Protein AF-A0A515EUQ5-F1 (afdb_monomer_lite)

Radius of gyration: 29.69 Å; chains: 1; bounding box: 87×60×84 Å

Structure (mmCIF, N/CA/C/O backbone):
data_AF-A0A515EUQ5-F1
#
_entry.id   AF-A0A515EUQ5-F1
#
loop_
_atom_site.group_PDB
_atom_site.id
_atom_site.type_symbol
_atom_site.label_atom_id
_atom_site.label_alt_id
_atom_site.label_comp_id
_atom_site.label_asym_id
_atom_site.label_entity_id
_atom_site.label_seq_id
_atom_site.pdbx_PDB_ins_code
_atom_site.Cartn_x
_atom_site.Cartn_y
_atom_site.Cartn_z
_atom_site.occupancy
_atom_site.B_iso_or_equiv
_atom_site.auth_seq_id
_atom_site.auth_comp_id
_atom_site.auth_asym_id
_atom_site.auth_atom_id
_atom_site.pdbx_PDB_model_num
ATOM 1 N N . MET A 1 1 ? -32.635 18.285 -18.122 1.00 23.20 1 MET A N 1
ATOM 2 C CA . MET A 1 1 ? -32.713 17.356 -19.269 1.00 23.20 1 MET A CA 1
ATOM 3 C C . MET A 1 1 ? -32.117 16.031 -18.808 1.00 23.20 1 MET A C 1
ATOM 5 O O . MET A 1 1 ? -31.000 16.040 -18.310 1.00 23.20 1 MET A O 1
ATOM 9 N N . GLN A 1 2 ? -32.928 14.969 -18.814 1.00 24.19 2 GLN A N 1
ATOM 10 C CA . GLN A 1 2 ? -32.641 13.628 -18.277 1.00 24.19 2 GLN A CA 1
ATOM 11 C C . GLN A 1 2 ? -31.305 13.049 -18.756 1.00 24.19 2 GLN A C 1
ATOM 13 O O . GLN A 1 2 ? -31.101 13.032 -19.962 1.00 24.19 2 GLN A O 1
ATOM 18 N N . VAL A 1 3 ? -30.514 12.466 -17.841 1.00 20.80 3 VAL A N 1
ATOM 19 C CA . VAL A 1 3 ? -29.904 11.126 -17.991 1.00 20.80 3 VAL A CA 1
ATOM 20 C C . VAL A 1 3 ? -29.650 10.515 -16.596 1.00 20.80 3 VAL A C 1
ATOM 22 O O . VAL A 1 3 ? -28.885 11.046 -15.799 1.00 20.80 3 VAL A O 1
ATOM 25 N N . ILE A 1 4 ? -30.273 9.366 -16.343 1.00 21.22 4 ILE A N 1
ATOM 26 C CA . ILE A 1 4 ? -29.903 8.271 -15.417 1.00 21.22 4 ILE A CA 1
ATOM 27 C C . ILE A 1 4 ? -29.919 7.003 -16.319 1.00 21.22 4 ILE A C 1
ATOM 29 O O . ILE A 1 4 ? -30.680 7.052 -17.293 1.00 21.22 4 ILE A O 1
ATOM 33 N N . PRO A 1 5 ? -29.191 5.873 -16.094 1.00 30.61 5 PRO A N 1
ATOM 34 C CA . PRO A 1 5 ? -28.381 5.446 -14.933 1.00 30.61 5 PRO A CA 1
ATOM 35 C C . PRO A 1 5 ? -26.975 4.888 -15.262 1.00 30.61 5 PRO A C 1
ATOM 37 O O . PRO A 1 5 ? -26.786 4.224 -16.277 1.00 30.61 5 PRO A O 1
ATOM 40 N N . ARG A 1 6 ? -26.039 4.955 -14.299 1.00 24.33 6 ARG A N 1
ATOM 41 C CA . ARG A 1 6 ? -25.129 3.828 -13.984 1.00 24.33 6 ARG A CA 1
ATOM 42 C C . ARG A 1 6 ? -24.850 3.776 -12.479 1.00 24.33 6 ARG A C 1
ATOM 44 O O . ARG A 1 6 ? -24.387 4.744 -11.889 1.00 24.33 6 ARG A O 1
ATOM 51 N N . GLN A 1 7 ? -25.165 2.630 -11.881 1.00 25.67 7 GLN A N 1
ATOM 52 C CA . GLN A 1 7 ? -25.014 2.313 -10.463 1.00 25.67 7 GLN A CA 1
ATOM 53 C C . GLN A 1 7 ? -23.540 2.312 -10.026 1.00 25.67 7 GLN A C 1
ATOM 55 O O . GLN A 1 7 ? -22.787 1.392 -10.337 1.00 25.67 7 GLN A O 1
ATOM 60 N N . ARG A 1 8 ? -23.164 3.314 -9.233 1.00 25.00 8 ARG A N 1
ATOM 61 C CA . ARG A 1 8 ? -22.294 3.185 -8.057 1.00 25.00 8 ARG A CA 1
ATOM 62 C C . ARG A 1 8 ? -22.897 4.114 -7.013 1.00 25.00 8 ARG A C 1
ATOM 64 O O . ARG A 1 8 ? -22.903 5.323 -7.208 1.00 25.00 8 ARG A O 1
ATOM 71 N N . VAL A 1 9 ? -23.500 3.546 -5.975 1.00 24.97 9 VAL A N 1
ATOM 72 C CA . VAL A 1 9 ? -24.193 4.317 -4.938 1.00 24.97 9 VAL A CA 1
ATOM 73 C C . VAL A 1 9 ? -23.142 4.952 -4.028 1.00 24.97 9 VAL A C 1
ATOM 75 O O . VAL A 1 9 ? -22.735 4.372 -3.033 1.00 24.97 9 VAL A O 1
ATOM 78 N N . TYR A 1 10 ? -22.691 6.143 -4.408 1.00 28.11 10 TYR A N 1
ATOM 79 C CA . TYR A 1 10 ? -22.238 7.170 -3.478 1.00 28.11 10 TYR A CA 1
ATOM 80 C C . TYR A 1 10 ? -23.172 8.357 -3.694 1.00 28.11 10 TYR A C 1
ATOM 82 O O . TYR A 1 10 ? -22.914 9.229 -4.521 1.00 28.11 10 TYR A O 1
ATOM 90 N N . ASN A 1 11 ? -24.319 8.340 -3.018 1.00 28.25 11 ASN A N 1
ATOM 91 C CA . ASN A 1 11 ? -25.237 9.470 -3.040 1.00 28.25 11 ASN A CA 1
ATOM 92 C C . ASN A 1 11 ? -24.688 10.559 -2.111 1.00 28.25 11 ASN A C 1
ATOM 94 O O . ASN A 1 11 ? -25.038 10.617 -0.938 1.00 28.25 11 ASN A O 1
ATOM 98 N N . VAL A 1 12 ? -23.815 11.423 -2.631 1.00 33.03 12 VAL A N 1
ATOM 99 C CA . VAL A 1 12 ? -23.540 12.720 -2.002 1.00 33.03 12 VAL A CA 1
ATOM 100 C C . VAL A 1 12 ? -24.642 13.673 -2.460 1.00 33.03 12 VAL A C 1
ATOM 102 O O . VAL A 1 12 ? -24.561 14.264 -3.536 1.00 33.03 12 VAL A O 1
ATOM 105 N N . PHE A 1 13 ? -25.711 13.786 -1.673 1.00 36.53 13 PHE A N 1
ATOM 106 C CA . PHE A 1 13 ? -26.752 14.791 -1.884 1.00 36.53 13 PHE A CA 1
ATOM 107 C C . PHE A 1 13 ? -26.257 16.143 -1.360 1.00 36.53 13 PHE A C 1
ATOM 109 O O . PHE A 1 13 ? -26.526 16.518 -0.227 1.00 36.53 13 PHE A O 1
ATOM 116 N N . ALA A 1 14 ? -25.508 16.880 -2.179 1.00 33.66 14 ALA A N 1
ATOM 117 C CA . ALA A 1 14 ? -25.133 18.257 -1.876 1.00 33.66 14 ALA A CA 1
ATOM 118 C C . ALA A 1 14 ? -25.862 19.208 -2.833 1.00 33.66 14 ALA A C 1
ATOM 120 O O . ALA A 1 14 ? -25.330 19.610 -3.866 1.00 33.66 14 ALA A O 1
ATOM 121 N N . TYR A 1 15 ? -27.086 19.599 -2.480 1.00 37.47 15 TYR A N 1
ATOM 122 C CA . TYR A 1 15 ? -27.498 20.964 -2.793 1.00 37.47 15 TYR A CA 1
ATOM 123 C C . TYR A 1 15 ? -26.734 21.862 -1.816 1.00 37.47 15 TYR A C 1
ATOM 125 O O . TYR A 1 15 ? -26.708 21.568 -0.624 1.00 37.47 15 TYR A O 1
ATOM 133 N N . LEU A 1 16 ? -26.078 22.919 -2.302 1.00 38.62 16 LEU A N 1
ATOM 134 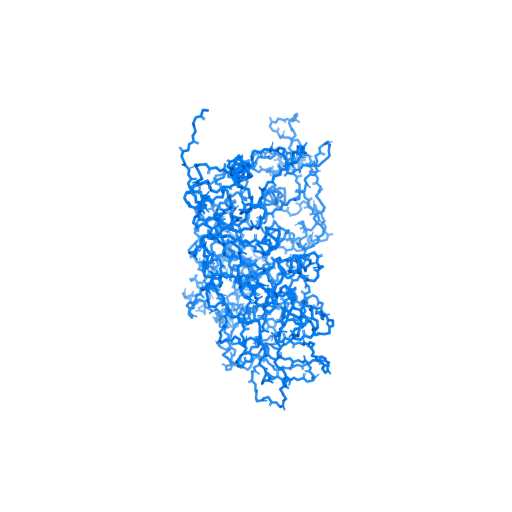C 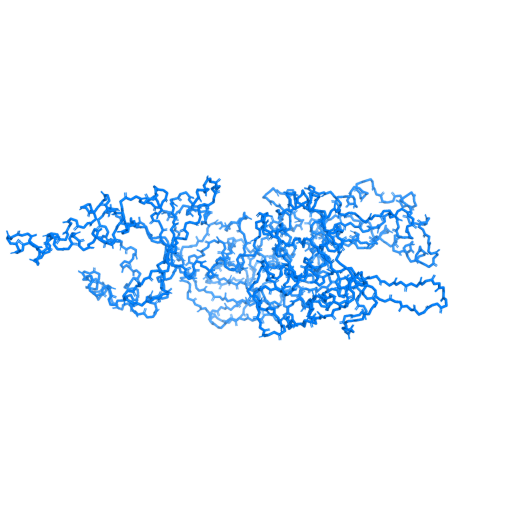CA . LEU A 1 16 ? -25.490 23.964 -1.454 1.00 38.62 16 LEU A CA 1
ATOM 135 C C . LEU A 1 16 ? -26.631 24.672 -0.706 1.00 38.62 16 LEU A C 1
ATOM 137 O O . LEU A 1 16 ? -27.144 25.698 -1.147 1.00 38.62 16 LEU A O 1
ATOM 141 N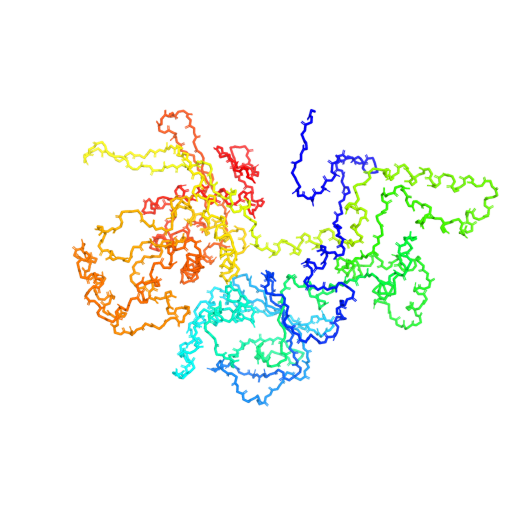 N . SER A 1 17 ? -27.096 24.063 0.381 1.00 48.47 17 SER A N 1
ATOM 142 C CA . SER A 1 17 ? -28.190 24.556 1.206 1.00 48.47 17 SER A CA 1
ATOM 143 C C . SER A 1 17 ? -27.669 25.473 2.305 1.00 48.47 17 SER A C 1
ATOM 145 O O . SER A 1 17 ? -26.515 25.391 2.725 1.00 48.47 17 SER A O 1
ATOM 147 N N . HIS A 1 18 ? -28.539 26.361 2.778 1.00 48.97 18 HIS A N 1
ATOM 148 C CA . HIS A 1 18 ? -28.271 27.137 3.979 1.00 48.97 18 HIS A CA 1
ATOM 149 C C . HIS A 1 18 ? -28.539 26.252 5.199 1.00 48.97 18 HIS A C 1
ATOM 151 O O . HIS A 1 18 ? -29.670 25.807 5.382 1.00 48.97 18 HIS A O 1
ATOM 157 N N . ILE A 1 19 ? -27.535 26.028 6.045 1.00 56.47 19 ILE A N 1
ATOM 158 C CA . ILE A 1 19 ? -27.729 25.423 7.371 1.00 56.47 19 ILE A CA 1
ATOM 159 C C . ILE A 1 19 ? -27.671 26.570 8.383 1.00 56.47 19 ILE A C 1
ATOM 161 O O . ILE A 1 19 ? -26.723 27.348 8.375 1.00 56.47 19 ILE A O 1
ATOM 165 N N . TYR A 1 20 ? -28.725 26.748 9.187 1.00 54.16 20 TYR A N 1
ATOM 166 C CA . TYR A 1 20 ? -28.885 27.900 10.096 1.00 54.16 20 TYR A CA 1
ATOM 167 C C . TYR A 1 20 ? -28.677 29.271 9.418 1.00 54.16 20 TYR A C 1
ATOM 169 O O . TYR A 1 20 ? -28.026 30.156 9.968 1.00 54.16 20 TYR A O 1
ATOM 177 N N . ALA A 1 21 ? -29.215 29.439 8.202 1.00 57.06 21 ALA A N 1
ATOM 178 C CA . ALA A 1 21 ? -29.057 30.641 7.371 1.00 57.06 21 ALA A CA 1
ATOM 179 C C . ALA A 1 21 ? -27.605 30.967 6.952 1.00 57.06 21 ALA A C 1
ATOM 181 O O . ALA A 1 21 ? -27.359 32.033 6.390 1.00 57.06 21 ALA A O 1
ATOM 182 N N . GLN A 1 22 ? -26.655 30.048 7.151 1.00 58.06 22 GLN A N 1
ATOM 183 C CA . GLN A 1 22 ? -25.294 30.174 6.637 1.00 58.06 22 GLN A CA 1
ATOM 184 C C . GLN A 1 22 ? -25.178 29.451 5.286 1.00 58.06 22 GLN A C 1
ATOM 186 O O . GLN A 1 22 ? -25.403 28.236 5.233 1.00 58.06 22 GLN A O 1
ATOM 191 N N . PRO A 1 23 ? -24.839 30.147 4.182 1.00 69.31 23 PRO A N 1
ATOM 192 C CA . PRO A 1 23 ? -24.613 29.500 2.893 1.00 69.31 23 PRO A CA 1
ATOM 193 C C . PRO A 1 23 ? -23.370 28.597 2.941 1.00 69.31 23 PRO A C 1
ATOM 195 O O . PRO A 1 23 ? -22.522 28.720 3.823 1.00 69.31 23 PRO A O 1
ATOM 198 N N . GLY A 1 24 ? -23.247 27.685 1.975 1.00 71.12 24 GLY A N 1
ATOM 199 C CA . GLY A 1 24 ? -22.030 26.881 1.799 1.00 71.12 24 GLY A CA 1
ATOM 200 C C . GLY A 1 24 ? -21.846 25.733 2.793 1.00 71.12 24 GLY A C 1
ATOM 201 O O . GLY A 1 24 ? -20.749 25.189 2.880 1.00 71.12 24 GLY A O 1
ATOM 202 N N . HIS A 1 25 ? -22.892 25.355 3.528 1.00 67.31 25 HIS A N 1
ATOM 203 C CA . HIS A 1 25 ? -22.852 24.224 4.449 1.00 67.31 25 HIS A CA 1
ATOM 204 C C . HIS A 1 25 ? -23.498 22.988 3.814 1.00 67.31 25 HIS A C 1
ATOM 206 O O . HIS A 1 25 ? -24.463 23.093 3.055 1.00 67.31 25 HIS A O 1
ATOM 212 N N . MET A 1 26 ? -22.968 21.809 4.135 1.00 76.19 26 MET A N 1
ATOM 213 C CA . MET A 1 26 ? -23.530 20.526 3.719 1.00 76.19 26 MET A CA 1
ATOM 214 C C . MET A 1 26 ? -23.620 19.581 4.913 1.00 76.19 26 MET A C 1
ATOM 216 O O . MET A 1 26 ? -22.694 19.512 5.721 1.00 76.19 26 MET A O 1
ATOM 220 N N . HIS A 1 27 ? -24.727 18.844 5.000 1.00 79.25 27 HIS A N 1
ATOM 221 C CA . HIS A 1 27 ? -24.806 17.654 5.843 1.00 79.25 27 HIS A CA 1
ATOM 222 C C . HIS A 1 27 ? -24.094 16.506 5.129 1.00 79.25 27 HIS A C 1
ATOM 224 O O . HIS A 1 27 ? -24.255 16.336 3.918 1.00 79.25 27 HIS A O 1
ATOM 230 N N . PHE A 1 28 ? -23.282 15.739 5.850 1.00 86.00 28 PHE A N 1
ATOM 231 C CA . PHE A 1 28 ? -22.508 14.648 5.270 1.00 86.00 28 PHE A CA 1
ATOM 232 C C . PHE A 1 28 ? -22.520 13.441 6.197 1.00 86.00 28 PHE A C 1
ATOM 234 O O . PHE A 1 28 ? -22.052 13.512 7.332 1.00 86.00 28 PHE A O 1
ATOM 241 N N . GLU A 1 29 ? -23.021 12.323 5.685 1.00 89.94 29 GLU A N 1
ATOM 242 C CA . GLU A 1 29 ? -23.110 11.062 6.409 1.00 89.94 29 GLU A CA 1
ATOM 243 C C . GLU A 1 29 ? -22.433 9.946 5.638 1.00 89.94 29 GLU A C 1
ATOM 245 O O . GLU A 1 29 ? -22.469 9.891 4.407 1.00 89.94 29 GLU A O 1
ATOM 250 N N . ILE A 1 30 ? -21.863 9.015 6.394 1.00 94.31 30 ILE A N 1
ATOM 251 C CA . ILE A 1 30 ? -21.367 7.752 5.870 1.00 94.31 30 ILE A CA 1
ATOM 252 C C . ILE A 1 30 ? -22.132 6.658 6.587 1.00 94.31 30 ILE A C 1
ATOM 254 O O . ILE A 1 30 ? -21.970 6.461 7.793 1.00 94.31 30 ILE A O 1
ATOM 258 N N . CYS A 1 31 ? -22.984 5.980 5.828 1.00 95.06 31 CYS A N 1
ATOM 259 C CA . CYS A 1 31 ? -23.856 4.937 6.327 1.00 95.06 31 CYS A CA 1
ATOM 260 C C . CYS A 1 31 ? -23.742 3.660 5.487 1.00 95.06 31 CYS A C 1
ATOM 262 O O . CYS A 1 31 ? -23.456 3.701 4.287 1.00 95.06 31 CYS A O 1
ATOM 264 N N . LEU A 1 32 ? -23.924 2.509 6.134 1.00 96.25 32 LEU A N 1
ATOM 265 C CA . LEU A 1 32 ? -23.812 1.186 5.524 1.00 96.25 32 LEU A CA 1
ATOM 266 C C . LEU A 1 32 ? -24.950 0.287 6.011 1.00 96.25 32 LEU A C 1
ATOM 268 O O . LEU A 1 32 ? -25.372 0.361 7.164 1.00 96.25 32 LEU A O 1
ATOM 272 N N . ASN A 1 33 ? -25.436 -0.593 5.139 1.00 95.25 33 ASN A N 1
ATOM 273 C CA . ASN A 1 33 ? -26.293 -1.701 5.562 1.00 95.25 33 ASN A CA 1
ATOM 274 C C . ASN A 1 33 ? -25.437 -2.837 6.163 1.00 95.25 33 ASN A C 1
ATOM 276 O O . ASN A 1 33 ? -24.204 -2.801 6.097 1.00 95.25 33 ASN A O 1
ATOM 280 N N . ASP A 1 34 ? -26.083 -3.858 6.734 1.00 93.81 34 ASP A N 1
ATOM 281 C CA . ASP A 1 34 ? -25.391 -4.976 7.397 1.00 93.81 34 ASP A CA 1
ATOM 282 C C . ASP A 1 34 ? -24.392 -5.693 6.461 1.00 93.81 34 ASP A C 1
ATOM 284 O O . ASP A 1 34 ? -23.259 -5.978 6.856 1.00 93.81 34 ASP A O 1
ATOM 288 N N . GLU A 1 35 ? -24.770 -5.937 5.200 1.00 95.31 35 GLU A N 1
ATOM 289 C CA . GLU A 1 35 ? -23.914 -6.616 4.215 1.00 95.31 35 GLU A CA 1
ATOM 290 C C . GLU A 1 35 ? -22.650 -5.805 3.890 1.00 95.31 35 GLU A C 1
ATOM 292 O O . GLU A 1 35 ? -21.534 -6.333 3.923 1.00 95.31 35 GLU A O 1
ATOM 297 N N . ASN A 1 36 ? -22.804 -4.509 3.607 1.00 95.81 36 ASN A N 1
ATOM 298 C CA . ASN A 1 36 ? -21.676 -3.654 3.256 1.00 95.81 36 ASN A CA 1
ATOM 299 C C . ASN A 1 36 ? -20.772 -3.379 4.459 1.00 95.81 36 ASN A C 1
ATOM 301 O O . ASN A 1 36 ? -19.553 -3.336 4.284 1.00 95.81 36 ASN A O 1
ATOM 305 N N . LEU A 1 37 ? -21.325 -3.252 5.672 1.00 95.88 37 LEU A N 1
ATOM 306 C CA . LEU A 1 37 ? -20.501 -3.124 6.871 1.00 95.88 37 LEU A CA 1
ATOM 307 C C . LEU A 1 37 ? -19.700 -4.406 7.123 1.00 95.88 37 LEU A C 1
ATOM 309 O O . LEU A 1 37 ? -18.491 -4.337 7.335 1.00 95.88 37 LEU A O 1
ATOM 313 N N . LYS A 1 38 ? -20.328 -5.582 7.019 1.00 95.12 38 LYS A N 1
ATOM 314 C CA . LYS A 1 38 ? -19.632 -6.871 7.151 1.00 95.12 38 LYS A CA 1
ATOM 315 C C . LYS A 1 38 ? -18.500 -7.017 6.136 1.00 95.12 38 LYS A C 1
ATOM 317 O O . LYS A 1 38 ? -17.419 -7.494 6.475 1.00 95.12 38 LYS A O 1
ATOM 322 N N . LYS A 1 39 ? -18.711 -6.560 4.900 1.00 94.69 39 LYS A N 1
ATOM 323 C CA . LYS A 1 39 ? -17.676 -6.535 3.858 1.00 94.69 39 LYS A CA 1
ATOM 324 C C . LYS A 1 39 ? -16.552 -5.535 4.158 1.00 94.69 39 LYS A C 1
ATOM 326 O O . LYS A 1 39 ? -15.384 -5.842 3.909 1.00 94.69 39 LYS A O 1
ATOM 331 N N . LEU A 1 40 ? -16.886 -4.355 4.686 1.00 94.69 40 LEU A N 1
ATOM 332 C CA . LEU A 1 40 ? -15.907 -3.346 5.096 1.00 94.69 40 LEU A CA 1
ATOM 333 C C . LEU A 1 40 ? -15.026 -3.860 6.239 1.00 94.69 40 LEU A C 1
ATOM 335 O O . LEU A 1 40 ? -13.814 -3.697 6.172 1.00 94.69 40 LEU A O 1
ATOM 339 N N . LEU A 1 41 ? -15.623 -4.502 7.245 1.00 93.12 41 LEU A N 1
ATOM 340 C CA . LEU A 1 41 ? -14.933 -4.980 8.445 1.00 93.12 41 LEU A CA 1
ATOM 341 C C . LEU A 1 41 ? -14.275 -6.358 8.263 1.00 93.12 41 LEU A C 1
ATOM 343 O O . LEU A 1 41 ? -13.390 -6.722 9.028 1.00 93.12 41 LEU A O 1
ATOM 347 N N . GLY A 1 42 ? -14.711 -7.150 7.278 1.00 91.88 42 GLY A N 1
ATOM 348 C CA . GLY A 1 42 ? -14.284 -8.544 7.092 1.00 91.88 42 GLY A CA 1
ATOM 349 C C . GLY A 1 42 ? -14.821 -9.515 8.152 1.00 91.88 42 GLY A C 1
ATOM 350 O O . GLY A 1 42 ? -14.452 -10.688 8.156 1.00 91.88 42 GLY A O 1
ATOM 351 N N . GLN A 1 43 ? -15.696 -9.048 9.044 1.00 90.25 43 GLN A N 1
ATOM 352 C CA . GLN A 1 43 ? -16.336 -9.843 10.087 1.00 90.25 43 GLN A CA 1
ATOM 353 C C . GLN A 1 43 ? -17.718 -9.288 10.427 1.00 90.25 43 GLN A C 1
ATOM 355 O O . GLN A 1 43 ? -18.070 -8.171 10.049 1.00 90.25 43 GLN A O 1
ATOM 360 N N . ASP A 1 44 ? -18.513 -10.088 11.131 1.00 91.31 44 ASP A N 1
ATOM 361 C CA . ASP A 1 44 ? -19.847 -9.681 11.548 1.00 91.31 44 ASP A CA 1
ATOM 362 C C . ASP A 1 44 ? -19.770 -8.618 12.665 1.00 91.31 44 ASP A C 1
ATOM 364 O O . ASP A 1 44 ? -19.096 -8.855 13.673 1.00 91.31 44 ASP A O 1
ATOM 368 N N . PRO A 1 45 ? -20.442 -7.458 12.532 1.00 91.00 45 PRO A N 1
ATOM 369 C CA . PRO A 1 45 ? -20.424 -6.424 13.569 1.00 91.00 45 PRO A CA 1
ATOM 370 C C . PRO A 1 45 ? -21.075 -6.888 14.882 1.00 91.00 45 PRO A C 1
ATOM 372 O O . PRO A 1 45 ? -20.758 -6.356 15.945 1.00 91.00 45 PRO A O 1
ATOM 375 N N . SER A 1 46 ? -21.948 -7.904 14.843 1.00 85.88 46 SER A N 1
ATOM 376 C CA . SER A 1 46 ? -22.551 -8.485 16.052 1.00 85.88 46 SER A CA 1
ATOM 377 C C . SER A 1 46 ? -21.548 -9.262 16.912 1.00 85.88 46 SER A C 1
ATOM 379 O O . SER A 1 46 ? -21.699 -9.326 18.131 1.00 85.88 46 SER A O 1
ATOM 381 N N . THR A 1 47 ? -20.489 -9.795 16.296 1.00 85.44 47 THR A N 1
ATOM 382 C CA . THR A 1 47 ? -19.419 -10.547 16.965 1.00 85.44 47 THR A CA 1
ATOM 383 C C . THR A 1 47 ? -18.182 -9.690 17.225 1.00 85.44 47 THR A C 1
ATOM 385 O O . THR A 1 47 ? -17.085 -10.229 17.367 1.00 85.44 47 THR A O 1
ATOM 388 N N . TRP A 1 48 ? -18.328 -8.359 17.231 1.00 87.19 48 TRP A N 1
ATOM 389 C CA . TRP A 1 48 ? -17.200 -7.450 17.410 1.00 87.19 48 TRP A CA 1
ATOM 390 C C . TRP A 1 48 ? -16.451 -7.751 18.719 1.00 87.19 48 TRP A C 1
ATOM 392 O O . TRP A 1 48 ? -17.094 -7.820 19.774 1.00 87.19 48 TRP A O 1
ATOM 402 N N . PRO A 1 49 ? -15.120 -7.944 18.679 1.00 81.88 49 PRO A N 1
ATOM 403 C CA . PRO A 1 49 ? -14.362 -8.345 19.855 1.00 81.88 49 PRO A CA 1
ATOM 404 C C . PRO A 1 49 ? -14.352 -7.238 20.911 1.00 81.88 49 PRO A C 1
ATOM 406 O O . PRO A 1 49 ? -14.263 -6.049 20.592 1.00 81.88 49 PRO A O 1
ATOM 409 N N . ASN A 1 50 ? -14.380 -7.635 22.185 1.00 76.88 50 ASN A N 1
ATOM 410 C CA . ASN A 1 50 ? -14.025 -6.720 23.265 1.00 76.88 50 ASN A CA 1
ATOM 411 C C . ASN A 1 50 ? -12.561 -6.291 23.090 1.00 76.88 50 ASN A C 1
ATOM 413 O O . ASN A 1 50 ? -11.736 -7.072 22.612 1.00 76.88 50 ASN A O 1
ATOM 417 N N . ALA A 1 51 ? -12.240 -5.049 23.452 1.00 71.62 51 ALA A N 1
ATOM 418 C CA . ALA A 1 51 ? -10.908 -4.492 23.215 1.00 71.62 51 ALA A CA 1
ATOM 419 C C . ALA A 1 51 ? -9.790 -5.281 23.921 1.00 71.62 51 ALA A C 1
ATOM 421 O O . ALA A 1 51 ? -8.710 -5.418 23.362 1.00 71.62 51 ALA A O 1
ATOM 422 N N . ASP A 1 52 ? -10.076 -5.839 25.098 1.00 78.25 52 ASP A N 1
ATOM 423 C CA . ASP A 1 52 ? -9.167 -6.603 25.957 1.00 78.25 52 ASP A CA 1
ATOM 424 C C . ASP A 1 52 ? -9.094 -8.106 25.624 1.00 78.25 52 ASP A C 1
ATOM 426 O O . ASP A 1 52 ? -8.266 -8.832 26.179 1.00 78.25 52 ASP A O 1
ATOM 430 N N . ALA A 1 53 ? -9.937 -8.597 24.710 1.00 86.94 53 ALA A N 1
ATOM 431 C CA . ALA A 1 53 ? -9.944 -10.004 24.335 1.00 86.94 53 ALA A CA 1
ATOM 432 C C . ALA A 1 53 ? -8.735 -10.351 23.453 1.00 86.94 53 ALA A C 1
ATOM 434 O O . ALA A 1 53 ? -8.490 -9.725 22.419 1.00 86.94 53 ALA A O 1
ATOM 435 N N . ALA A 1 54 ? -8.007 -11.406 23.827 1.00 92.00 54 ALA A N 1
ATOM 436 C CA . ALA A 1 54 ? -6.921 -11.928 23.007 1.00 92.00 54 ALA A CA 1
ATOM 437 C C . ALA A 1 54 ? -7.463 -12.442 21.655 1.00 92.00 54 ALA A C 1
ATOM 439 O O . ALA A 1 54 ? -8.388 -13.263 21.642 1.00 92.00 54 ALA A O 1
ATOM 440 N N . PRO A 1 55 ? -6.906 -12.001 20.513 1.00 94.12 55 PRO A N 1
ATOM 441 C CA . PRO A 1 55 ? -7.292 -12.520 19.208 1.00 94.12 55 PRO A CA 1
ATOM 442 C C . PRO A 1 55 ? -6.859 -13.982 19.042 1.00 94.12 55 PRO A C 1
ATOM 444 O O . PRO A 1 55 ? -5.835 -14.410 19.571 1.00 94.12 55 PRO A O 1
ATOM 447 N N . SER A 1 56 ? -7.631 -14.745 18.266 1.00 92.56 56 SER A N 1
ATOM 448 C CA . SER A 1 56 ? -7.378 -16.170 18.000 1.00 92.56 56 SER A CA 1
ATOM 449 C C . SER A 1 56 ? -6.842 -16.465 16.597 1.00 92.56 56 SER A C 1
ATOM 451 O O . SER A 1 56 ? -6.458 -17.599 16.312 1.00 92.56 56 SER A O 1
ATOM 453 N N . LYS A 1 57 ? -6.840 -15.470 15.706 1.00 93.69 57 LYS A N 1
ATOM 454 C CA . LYS A 1 57 ? -6.355 -15.578 14.329 1.00 93.69 57 LYS A CA 1
ATOM 455 C C . LYS A 1 57 ? -5.886 -14.224 13.810 1.00 93.69 57 LYS A C 1
ATOM 457 O O . LYS A 1 57 ? -6.289 -13.182 14.328 1.00 93.69 57 LYS A O 1
ATOM 462 N N . ASP A 1 58 ? -5.081 -14.269 12.756 1.00 95.69 58 ASP A N 1
ATOM 463 C CA . ASP A 1 58 ? -4.726 -13.089 11.974 1.00 95.69 58 ASP A CA 1
ATOM 464 C C . ASP A 1 58 ? -5.970 -12.396 11.397 1.00 95.69 58 ASP A C 1
ATOM 466 O O . ASP A 1 58 ? -7.016 -13.014 11.168 1.00 95.69 58 ASP A O 1
ATOM 470 N N . GLY A 1 59 ? -5.815 -11.101 11.134 1.00 94.62 59 GLY A N 1
ATOM 471 C CA . GLY A 1 59 ? -6.770 -10.307 10.381 1.00 94.62 59 GLY A CA 1
ATOM 472 C C . GLY A 1 59 ? -6.808 -10.680 8.899 1.00 94.62 59 GLY A C 1
ATOM 473 O O . GLY A 1 59 ? -6.252 -11.681 8.438 1.00 94.62 59 GLY A O 1
ATOM 474 N N . ARG A 1 60 ? -7.456 -9.821 8.124 1.00 93.69 60 ARG A N 1
ATOM 475 C CA . ARG A 1 60 ? -7.738 -10.005 6.700 1.00 93.69 60 ARG A CA 1
ATOM 476 C C . ARG A 1 60 ? -6.484 -10.175 5.843 1.00 93.69 60 ARG A C 1
ATOM 478 O O . ARG A 1 60 ? -5.427 -9.607 6.131 1.00 93.69 60 ARG A O 1
ATOM 485 N N . THR A 1 61 ? -6.616 -10.935 4.757 1.00 92.75 61 THR A N 1
ATOM 486 C CA . THR A 1 61 ? -5.604 -11.082 3.690 1.00 92.75 61 THR A CA 1
ATOM 487 C C . THR A 1 61 ? -6.035 -10.407 2.384 1.00 92.75 61 THR A C 1
ATOM 489 O O . THR A 1 61 ? -5.184 -9.946 1.613 1.00 92.75 61 THR A O 1
ATOM 492 N N . ASP A 1 62 ? -7.349 -10.285 2.174 1.00 90.12 62 ASP A N 1
ATOM 493 C CA . ASP A 1 62 ? -7.994 -9.653 1.021 1.00 90.12 62 ASP A CA 1
ATOM 494 C C . ASP A 1 62 ? -7.865 -8.122 1.039 1.00 90.12 62 ASP A C 1
ATOM 496 O O . ASP A 1 62 ? -7.669 -7.510 -0.010 1.00 90.12 62 ASP A O 1
ATOM 500 N N . ALA A 1 63 ? -7.885 -7.512 2.227 1.00 92.81 63 ALA A N 1
ATOM 501 C CA . ALA A 1 63 ? -7.589 -6.102 2.446 1.00 92.81 63 ALA A CA 1
ATOM 502 C C . ALA A 1 63 ? -6.475 -5.954 3.487 1.00 92.81 63 ALA A C 1
ATOM 504 O O . ALA A 1 63 ? -6.620 -6.358 4.635 1.00 92.81 63 ALA A O 1
ATOM 505 N N . VAL A 1 64 ? -5.350 -5.365 3.075 1.00 95.81 64 VAL A N 1
ATOM 506 C CA . VAL A 1 64 ? -4.223 -5.038 3.960 1.00 95.81 64 VAL A CA 1
ATOM 507 C C . VAL A 1 64 ? -3.659 -3.695 3.513 1.00 95.81 64 VAL A C 1
ATOM 509 O O . VAL A 1 64 ? -3.251 -3.555 2.355 1.00 95.81 64 VAL A O 1
ATOM 512 N N . PHE A 1 65 ? -3.657 -2.708 4.405 1.00 96.56 65 PHE A N 1
ATOM 513 C CA . PHE A 1 65 ? -3.111 -1.372 4.162 1.00 96.56 65 PHE A CA 1
ATOM 514 C C . PHE A 1 65 ? -2.734 -0.679 5.477 1.00 96.56 65 PHE A C 1
ATOM 516 O O . PHE A 1 65 ? -3.078 -1.158 6.555 1.00 96.56 65 PHE A O 1
ATOM 523 N N . GLY A 1 66 ? -2.041 0.455 5.373 1.00 96.38 66 GLY A N 1
ATOM 524 C CA . GLY A 1 66 ? -1.630 1.247 6.528 1.00 96.38 66 GLY A CA 1
ATOM 525 C C . GLY A 1 66 ? -0.585 0.551 7.402 1.00 96.38 66 GLY A C 1
ATOM 526 O O . GLY A 1 66 ? 0.359 -0.057 6.891 1.00 96.38 66 GLY A O 1
ATOM 527 N N . SER A 1 67 ? -0.731 0.692 8.716 1.00 97.62 67 SER A N 1
ATOM 528 C CA . SER A 1 67 ? 0.171 0.121 9.720 1.00 97.62 67 SER A CA 1
ATOM 529 C C . SER A 1 67 ? -0.130 -1.355 9.970 1.00 97.62 67 SER A C 1
ATOM 531 O O . SER A 1 67 ? -1.259 -1.802 9.788 1.00 97.62 67 SER A O 1
ATOM 533 N N . THR A 1 68 ? 0.867 -2.097 10.447 1.00 98.19 68 THR A N 1
ATOM 534 C CA . THR A 1 68 ? 0.703 -3.480 10.919 1.00 98.19 68 THR A CA 1
ATOM 535 C C . THR A 1 68 ? 0.511 -3.471 12.435 1.00 98.19 68 THR A C 1
ATOM 537 O O . THR A 1 68 ? 1.279 -2.813 13.131 1.00 98.19 68 THR A O 1
ATOM 540 N N . TYR A 1 69 ? -0.457 -4.220 12.958 1.00 98.38 69 TYR A N 1
ATOM 541 C CA . TYR A 1 69 ? -0.719 -4.368 14.395 1.00 98.38 69 TYR A CA 1
ATOM 542 C C . TYR A 1 69 ? -0.552 -5.825 14.796 1.00 98.38 69 TYR A C 1
ATOM 544 O O . TYR A 1 69 ? -1.140 -6.703 14.172 1.00 98.38 69 TYR A O 1
ATOM 552 N N . ILE A 1 70 ? 0.247 -6.097 15.821 1.00 98.56 70 ILE A N 1
ATOM 553 C CA . ILE A 1 70 ? 0.617 -7.457 16.208 1.00 98.56 70 ILE A CA 1
ATOM 554 C C . ILE A 1 70 ? 0.303 -7.655 17.682 1.00 98.56 70 ILE A C 1
ATOM 556 O O . ILE A 1 70 ? 0.869 -6.969 18.532 1.00 98.56 70 ILE A O 1
ATOM 560 N N . TYR A 1 71 ? -0.588 -8.595 17.978 1.00 98.31 71 TYR A N 1
ATOM 561 C CA . TYR A 1 71 ? -0.813 -9.072 19.335 1.00 98.31 71 TYR A CA 1
ATOM 562 C C . TYR A 1 71 ? 0.307 -10.030 19.737 1.00 98.31 71 TYR A C 1
ATOM 564 O O . TYR A 1 71 ? 0.629 -10.953 18.985 1.00 98.31 71 TYR A O 1
ATOM 572 N N . LEU A 1 72 ? 0.874 -9.827 20.924 1.00 98.31 72 LEU A N 1
ATOM 573 C CA . LEU A 1 72 ? 1.900 -10.674 21.517 1.00 98.31 72 LEU A CA 1
ATOM 574 C C . LEU A 1 72 ? 1.377 -11.270 22.829 1.00 98.31 72 LEU A C 1
ATOM 576 O O . LEU A 1 72 ? 1.088 -10.509 23.757 1.00 98.31 72 LEU A O 1
ATOM 580 N N . PRO A 1 73 ? 1.268 -12.605 22.951 1.00 97.44 73 PRO A N 1
ATOM 581 C CA . PRO A 1 73 ? 0.956 -13.230 24.229 1.00 97.44 73 PRO A CA 1
ATOM 582 C C . PRO A 1 73 ? 2.114 -13.068 25.226 1.00 97.44 73 PRO A C 1
ATOM 584 O O . PRO A 1 73 ? 3.271 -12.872 24.856 1.00 97.44 73 PRO A O 1
ATOM 587 N N . GLN A 1 74 ? 1.829 -13.250 26.518 1.00 96.88 74 GLN A N 1
ATOM 588 C CA . GLN A 1 74 ? 2.852 -13.232 27.577 1.00 96.88 74 GLN A CA 1
ATOM 589 C C . GLN A 1 74 ? 3.998 -14.238 27.347 1.00 96.88 74 GLN A C 1
ATOM 591 O O . GLN A 1 74 ? 5.109 -14.038 27.836 1.00 96.88 74 GLN A O 1
ATOM 596 N N . SER A 1 75 ? 3.737 -15.310 26.590 1.00 96.62 75 SER A N 1
ATOM 597 C CA . SER A 1 75 ? 4.700 -16.353 26.227 1.00 96.62 75 SER A CA 1
ATOM 598 C C . SER A 1 75 ? 5.611 -15.982 25.053 1.00 96.62 75 SER A C 1
ATOM 600 O O . SER A 1 75 ? 6.433 -16.808 24.662 1.00 96.62 75 SER A O 1
ATOM 602 N N . THR A 1 76 ? 5.476 -14.789 24.460 1.00 97.81 76 THR A N 1
ATOM 603 C CA . THR A 1 76 ? 6.328 -14.365 23.342 1.00 97.81 76 THR A CA 1
ATOM 604 C C . THR A 1 76 ? 7.805 -14.402 23.751 1.00 97.81 76 THR A C 1
ATOM 606 O O . THR A 1 76 ? 8.162 -13.757 24.738 1.00 97.81 76 THR A O 1
ATOM 609 N N . PRO A 1 77 ? 8.674 -15.121 23.015 1.00 97.62 77 PRO A N 1
ATOM 610 C CA . PRO A 1 77 ? 10.113 -15.147 23.249 1.00 97.62 77 PRO A CA 1
ATOM 611 C C . PRO A 1 77 ? 10.739 -13.753 23.191 1.00 97.62 77 PRO A C 1
ATOM 613 O O . PRO A 1 77 ? 10.449 -12.983 22.269 1.00 97.62 77 PRO A O 1
ATOM 616 N N . VAL A 1 78 ? 11.641 -13.459 24.133 1.00 97.19 78 VAL A N 1
ATOM 617 C CA . VAL A 1 78 ? 12.400 -12.201 24.165 1.00 97.19 78 VAL A CA 1
ATOM 618 C C . VAL A 1 78 ? 13.906 -12.406 24.350 1.00 97.19 78 VAL A C 1
ATOM 620 O O . VAL A 1 78 ? 14.353 -13.426 24.875 1.00 97.19 78 VAL A O 1
ATOM 623 N N . GLN A 1 79 ? 14.694 -11.419 23.919 1.00 95.75 79 GLN A N 1
ATOM 624 C CA . GLN A 1 79 ? 16.141 -11.328 24.128 1.00 95.75 79 GLN A CA 1
ATOM 625 C C . GLN A 1 79 ? 16.543 -9.912 24.568 1.00 95.75 79 GLN A C 1
ATOM 627 O O . GLN A 1 79 ? 15.974 -8.914 24.117 1.00 95.75 79 GLN A O 1
ATOM 632 N N . SER A 1 80 ? 17.558 -9.813 25.430 1.00 93.62 80 SER A N 1
ATOM 633 C CA . SER A 1 80 ? 18.133 -8.531 25.868 1.00 93.62 80 SER A CA 1
ATOM 634 C C . SER A 1 80 ? 19.140 -7.955 24.864 1.00 93.62 80 SER A C 1
ATOM 636 O O . SER A 1 80 ? 19.323 -6.740 24.788 1.00 93.62 80 SER A O 1
ATOM 638 N N . THR A 1 81 ? 19.771 -8.812 24.060 1.00 93.44 81 THR A N 1
ATOM 639 C CA . THR A 1 81 ? 20.737 -8.444 23.018 1.00 93.44 81 THR A CA 1
ATOM 640 C C . THR A 1 81 ? 20.136 -8.577 21.624 1.00 93.44 81 THR A C 1
ATOM 642 O O . THR A 1 81 ? 19.124 -9.247 21.437 1.00 93.44 81 THR A O 1
ATOM 645 N N . VAL A 1 82 ? 20.772 -7.948 20.631 1.00 93.81 82 VAL A N 1
ATOM 646 C CA . VAL A 1 82 ? 20.359 -8.057 19.224 1.00 93.81 82 VAL A CA 1
ATOM 647 C C . VAL A 1 82 ? 20.418 -9.525 18.773 1.00 93.81 82 VAL A C 1
ATOM 649 O O . VAL A 1 82 ? 21.487 -10.132 18.889 1.00 93.81 82 VAL A O 1
ATOM 652 N N . PRO A 1 83 ? 19.321 -10.101 18.249 1.00 92.69 83 PRO A N 1
ATOM 653 C CA . PRO A 1 83 ? 19.316 -11.481 17.778 1.00 92.69 83 PRO A CA 1
ATOM 654 C C . PRO A 1 83 ? 20.214 -11.665 16.552 1.00 92.69 83 PRO A C 1
ATOM 656 O O . PRO A 1 83 ? 20.103 -10.925 15.575 1.00 92.69 83 PRO A O 1
ATOM 659 N N . THR A 1 84 ? 21.076 -12.682 16.586 1.00 90.12 84 THR A N 1
ATOM 660 C CA . THR A 1 84 ? 21.966 -13.068 15.472 1.00 90.12 84 THR A CA 1
ATOM 661 C C . THR A 1 84 ? 21.425 -14.239 14.651 1.00 90.12 84 THR A C 1
ATOM 663 O O . THR A 1 84 ? 21.943 -14.541 13.579 1.00 90.12 84 THR A O 1
ATOM 666 N N . GLN A 1 85 ? 20.379 -14.902 15.150 1.00 90.75 85 GLN A N 1
ATOM 667 C CA . GLN A 1 85 ? 19.660 -15.965 14.459 1.00 90.75 85 GLN A CA 1
ATOM 668 C C . GLN A 1 85 ? 18.213 -15.547 14.222 1.00 90.75 85 GLN A C 1
ATOM 670 O O . GLN A 1 85 ? 17.562 -14.958 15.085 1.00 90.75 85 GLN A O 1
ATOM 675 N N . HIS A 1 86 ? 17.703 -15.886 13.041 1.00 94.06 86 HIS A N 1
ATOM 676 C CA . HIS A 1 86 ? 16.361 -15.500 12.603 1.00 94.06 86 HIS A CA 1
ATOM 677 C C . HIS A 1 86 ? 15.415 -16.690 12.460 1.00 94.06 86 HIS A C 1
ATOM 679 O O . HIS A 1 86 ? 14.303 -16.526 11.980 1.00 94.06 86 HIS A O 1
ATOM 685 N N . LEU A 1 87 ? 15.828 -17.878 12.896 1.00 95.06 87 LEU A N 1
ATOM 686 C CA . LEU A 1 87 ? 14.933 -19.013 13.084 1.00 95.06 87 LEU A CA 1
ATOM 687 C C . LEU A 1 87 ? 14.574 -19.124 14.564 1.00 95.06 87 LEU A C 1
ATOM 689 O O . LEU A 1 87 ? 15.398 -18.827 15.431 1.00 95.06 87 LEU A O 1
ATOM 693 N N . GLN A 1 88 ? 13.345 -19.539 14.842 1.00 93.88 88 GLN A N 1
ATOM 694 C CA . GLN A 1 88 ? 12.860 -19.768 16.194 1.00 93.88 88 GLN A CA 1
ATOM 695 C C . GLN A 1 88 ? 13.646 -20.900 16.855 1.00 93.88 88 GLN A C 1
ATOM 697 O O . GLN A 1 88 ? 13.921 -21.938 16.248 1.00 93.88 88 GLN A O 1
ATOM 702 N N . SER A 1 89 ? 13.976 -20.683 18.122 1.00 84.69 89 SER A N 1
ATOM 703 C CA . SER A 1 89 ? 14.629 -21.634 19.016 1.00 84.69 89 SER A CA 1
ATOM 704 C C . SER A 1 89 ? 13.945 -21.592 20.385 1.00 84.69 89 SER A C 1
ATOM 706 O O . SER A 1 89 ? 13.069 -20.756 20.624 1.00 84.69 89 SER A O 1
ATOM 708 N N . ALA A 1 90 ? 14.299 -22.515 21.283 1.00 80.12 90 ALA A N 1
ATOM 709 C CA . ALA A 1 90 ? 13.738 -22.534 22.631 1.00 80.12 90 ALA A CA 1
ATOM 710 C C . ALA A 1 90 ? 14.011 -21.199 23.348 1.00 80.12 90 ALA A C 1
ATOM 712 O O . ALA A 1 90 ? 15.159 -20.769 23.471 1.00 80.12 90 ALA A O 1
ATOM 713 N N . ALA A 1 91 ? 12.947 -20.540 23.806 1.00 75.31 91 ALA A N 1
ATOM 714 C CA . ALA A 1 91 ? 13.038 -19.239 24.451 1.00 75.31 91 ALA A CA 1
ATOM 715 C C . ALA A 1 91 ? 13.586 -19.372 25.877 1.00 75.31 91 ALA A C 1
ATOM 717 O O . ALA A 1 91 ? 13.009 -20.080 26.698 1.00 75.31 91 ALA A O 1
ATOM 718 N N . ALA A 1 92 ? 14.670 -18.658 26.186 1.00 80.31 92 ALA A N 1
ATOM 719 C CA . ALA A 1 92 ? 15.186 -18.568 27.554 1.00 80.31 92 ALA A CA 1
ATOM 720 C C . ALA A 1 92 ? 14.388 -17.574 28.419 1.00 80.31 92 ALA A C 1
ATOM 722 O O . ALA A 1 92 ? 14.362 -17.699 29.640 1.00 80.31 92 ALA A O 1
ATOM 723 N N . GLN A 1 93 ? 13.760 -16.576 27.789 1.00 94.00 93 GLN A N 1
ATOM 724 C CA . GLN A 1 93 ? 12.957 -15.539 28.434 1.00 94.00 93 GLN A CA 1
ATOM 725 C C . GLN A 1 93 ? 11.706 -15.251 27.603 1.00 94.00 93 GLN A C 1
ATOM 727 O O . GLN A 1 93 ? 11.716 -15.382 26.376 1.00 94.00 93 GLN A O 1
ATOM 732 N N . THR A 1 94 ? 10.638 -14.836 28.281 1.00 96.62 94 THR A N 1
ATOM 733 C CA . THR A 1 94 ? 9.343 -14.501 27.679 1.00 96.62 94 THR A CA 1
ATOM 734 C C . THR A 1 94 ? 8.928 -13.083 28.057 1.00 96.62 94 THR A C 1
ATOM 736 O O . THR A 1 94 ? 9.402 -12.541 29.053 1.00 96.62 94 THR A O 1
ATOM 739 N N . LEU A 1 95 ? 8.009 -12.502 27.291 1.00 97.19 95 LEU A N 1
ATOM 740 C CA . LEU A 1 95 ? 7.519 -11.137 27.474 1.00 97.19 95 LEU A CA 1
ATOM 741 C C . LEU A 1 95 ? 6.885 -10.884 28.857 1.00 97.19 95 LEU A C 1
ATOM 743 O O . LEU A 1 95 ? 6.983 -9.781 29.386 1.00 97.19 95 LEU A O 1
ATOM 747 N N . GLY A 1 96 ? 6.246 -11.894 29.453 1.00 95.88 96 GLY A N 1
ATOM 748 C CA . GLY A 1 96 ? 5.694 -11.847 30.814 1.00 95.88 96 GLY A CA 1
ATOM 749 C C . GLY A 1 96 ? 4.317 -11.184 30.925 1.00 95.88 96 GLY A C 1
ATOM 750 O O . GLY A 1 96 ? 3.494 -11.652 31.702 1.00 95.88 96 GLY A O 1
ATOM 751 N N . THR A 1 97 ? 4.024 -10.188 30.088 1.00 95.69 97 THR A N 1
ATOM 752 C CA . THR A 1 97 ? 2.702 -9.550 29.985 1.00 95.69 97 THR A CA 1
ATOM 753 C C . THR A 1 97 ? 2.311 -9.430 28.520 1.00 95.69 97 THR A C 1
ATOM 755 O O . THR A 1 97 ? 3.119 -9.003 27.702 1.00 95.69 97 THR A O 1
ATOM 758 N N . ALA A 1 98 ? 1.082 -9.811 28.167 1.00 97.25 98 ALA A N 1
ATOM 759 C CA . ALA A 1 98 ? 0.603 -9.658 26.797 1.00 97.25 98 ALA A CA 1
ATOM 760 C C . ALA A 1 98 ? 0.494 -8.175 26.409 1.00 97.25 98 ALA A C 1
ATOM 762 O O . ALA A 1 98 ? 0.119 -7.336 27.230 1.00 97.25 98 ALA A O 1
ATOM 763 N N . GLN A 1 99 ? 0.803 -7.849 25.157 1.00 97.75 99 GLN A N 1
ATOM 764 C CA . GLN A 1 99 ? 0.730 -6.477 24.658 1.00 97.75 99 GLN A CA 1
ATOM 765 C C . GLN A 1 99 ? 0.526 -6.453 23.141 1.00 97.75 99 GLN A C 1
ATOM 767 O O . GLN A 1 99 ? 0.739 -7.450 22.451 1.00 97.75 99 GLN A O 1
ATOM 772 N N . TRP A 1 100 ? 0.154 -5.296 22.609 1.00 98.19 100 TRP A N 1
ATOM 773 C CA . TRP A 1 100 ? 0.104 -5.045 21.174 1.00 98.19 100 TRP A CA 1
ATOM 774 C C . TRP A 1 100 ? 1.308 -4.229 20.718 1.00 98.19 100 TRP A C 1
ATOM 776 O O . TRP A 1 100 ? 1.818 -3.384 21.452 1.00 98.19 100 TRP A O 1
ATOM 786 N N . VAL A 1 101 ? 1.737 -4.447 19.478 1.00 98.56 101 VAL A N 1
ATOM 787 C CA . VAL A 1 101 ? 2.789 -3.673 18.815 1.00 98.56 101 VAL A CA 1
ATOM 788 C C . VAL A 1 101 ? 2.284 -3.209 17.454 1.00 98.56 101 VAL A C 1
ATOM 790 O O . VAL A 1 101 ? 1.963 -4.024 16.593 1.00 98.56 101 VAL A O 1
ATOM 793 N N . GLN A 1 102 ? 2.233 -1.898 17.244 1.00 98.62 102 GLN A N 1
ATOM 794 C CA . GLN A 1 102 ? 2.043 -1.288 15.932 1.00 98.62 102 GLN A CA 1
ATOM 795 C C . GLN A 1 102 ? 3.401 -1.078 15.263 1.00 98.62 102 GLN A C 1
ATOM 797 O O . GLN A 1 102 ? 4.315 -0.567 15.903 1.00 98.62 102 GLN A O 1
ATOM 802 N N . ILE A 1 103 ? 3.511 -1.386 13.971 1.00 98.56 103 ILE A N 1
ATOM 803 C CA . ILE A 1 103 ? 4.638 -1.029 13.105 1.00 98.56 103 ILE A CA 1
ATOM 804 C C . ILE A 1 103 ? 4.117 -0.117 11.995 1.00 98.56 103 ILE A C 1
ATOM 806 O O . ILE A 1 103 ? 3.259 -0.519 11.207 1.00 98.56 103 ILE A O 1
ATOM 810 N N . SER A 1 104 ? 4.659 1.097 11.918 1.00 97.69 104 SER A N 1
ATOM 811 C CA . SER A 1 104 ? 4.347 2.072 10.868 1.00 97.69 104 SER A CA 1
ATOM 812 C C . SER A 1 104 ? 5.587 2.362 10.033 1.00 97.69 104 SER A C 1
ATOM 814 O O . SER A 1 104 ? 6.647 2.659 10.585 1.00 97.69 104 SER A O 1
ATOM 816 N N . TYR A 1 105 ? 5.451 2.296 8.710 1.00 96.94 105 TYR A N 1
ATOM 817 C CA . TYR A 1 105 ? 6.542 2.542 7.770 1.00 96.94 105 TYR A CA 1
ATOM 818 C C . TYR A 1 105 ? 6.360 3.870 7.033 1.00 96.94 105 TYR A C 1
ATOM 820 O O . TYR A 1 105 ? 5.329 4.092 6.400 1.00 96.94 105 TYR A O 1
ATOM 828 N N . ALA A 1 106 ? 7.373 4.733 7.115 1.00 94.56 106 ALA A N 1
ATOM 829 C CA . ALA A 1 106 ? 7.458 6.007 6.394 1.00 94.56 106 ALA A CA 1
ATOM 830 C C . ALA A 1 106 ? 8.938 6.410 6.238 1.00 94.56 106 ALA A C 1
ATOM 832 O O . ALA A 1 106 ? 9.422 7.364 6.847 1.00 94.56 106 ALA A O 1
ATOM 833 N N . GLY A 1 107 ? 9.702 5.585 5.523 1.00 96.00 107 GLY A N 1
ATOM 834 C CA . GLY A 1 107 ? 11.164 5.617 5.442 1.00 96.00 107 GLY A CA 1
ATOM 835 C C . GLY A 1 107 ? 11.837 4.977 6.659 1.00 96.00 107 GLY A C 1
ATOM 836 O O . GLY A 1 107 ? 12.672 4.081 6.524 1.00 96.00 107 GLY A O 1
ATOM 837 N N . ASN A 1 108 ? 11.407 5.367 7.857 1.00 97.31 108 ASN A N 1
ATOM 838 C CA . ASN A 1 108 ? 11.726 4.691 9.117 1.00 97.31 108 ASN A CA 1
ATOM 839 C C . ASN A 1 108 ? 10.711 3.574 9.417 1.00 97.31 108 ASN A C 1
ATOM 841 O O . ASN A 1 108 ? 9.670 3.484 8.764 1.00 97.31 108 ASN A O 1
ATOM 845 N N . ALA A 1 109 ? 10.993 2.758 10.435 1.00 98.06 109 ALA A N 1
ATOM 846 C CA . ALA A 1 109 ? 9.986 1.927 11.096 1.00 98.06 109 ALA A CA 1
ATOM 847 C C . ALA A 1 109 ? 9.709 2.483 12.495 1.00 98.06 109 ALA A C 1
ATOM 849 O O . ALA A 1 109 ? 10.578 2.425 13.364 1.00 98.06 109 ALA A O 1
ATOM 850 N N . THR A 1 110 ? 8.514 3.018 12.723 1.00 98.50 110 THR A N 1
ATOM 851 C CA . THR A 1 110 ? 8.070 3.451 14.052 1.00 98.50 110 THR A CA 1
ATOM 852 C C . THR A 1 110 ? 7.304 2.317 14.715 1.00 98.50 110 THR A C 1
ATOM 854 O O . THR A 1 110 ? 6.320 1.836 14.149 1.00 98.50 110 THR A O 1
ATOM 857 N N . LEU A 1 111 ? 7.753 1.892 15.899 1.00 98.56 111 LEU A N 1
ATOM 858 C CA . LEU A 1 111 ? 7.084 0.870 16.695 1.00 98.56 111 LEU A CA 1
ATOM 859 C C . LEU A 1 111 ? 6.455 1.496 17.940 1.00 98.56 111 LEU A C 1
ATOM 861 O O . LEU A 1 111 ? 7.156 2.084 18.766 1.00 98.56 111 LEU A O 1
ATOM 865 N N . THR A 1 112 ? 5.146 1.319 18.087 1.00 98.56 112 THR A N 1
ATOM 866 C CA . THR A 1 112 ? 4.376 1.779 19.251 1.00 98.56 112 THR A CA 1
ATOM 867 C C . THR A 1 112 ? 3.798 0.570 19.962 1.00 98.56 112 THR A C 1
ATOM 869 O O . THR A 1 112 ? 3.211 -0.295 19.318 1.00 98.56 112 THR A O 1
ATOM 872 N N . SER A 1 113 ? 3.984 0.485 21.277 1.00 98.44 113 SER A N 1
ATOM 873 C CA . SER A 1 113 ? 3.446 -0.614 22.081 1.00 98.44 113 SER A CA 1
ATOM 874 C C . SER A 1 113 ? 2.213 -0.158 22.851 1.00 98.44 113 SER A C 1
ATOM 876 O O . SER A 1 113 ? 2.154 0.991 23.288 1.00 98.44 113 SER A O 1
ATOM 878 N N . TYR A 1 114 ? 1.242 -1.051 23.010 1.00 97.81 114 TYR A N 1
ATOM 879 C CA . TYR A 1 114 ? 0.004 -0.800 23.743 1.00 97.81 114 TYR A CA 1
ATOM 880 C C . TYR A 1 114 ? -0.289 -1.953 24.698 1.00 97.81 114 TYR A C 1
ATOM 882 O O . TYR A 1 114 ? 0.041 -3.099 24.394 1.00 97.81 114 TYR A O 1
ATOM 890 N N . THR A 1 115 ? -0.943 -1.675 25.822 1.00 96.56 115 THR A N 1
ATOM 891 C CA . THR A 1 115 ? -1.528 -2.721 26.670 1.00 96.56 115 THR A CA 1
ATOM 892 C C . THR A 1 115 ? -2.630 -3.463 25.909 1.00 96.56 115 THR A C 1
ATOM 894 O O . THR A 1 115 ? -3.031 -3.053 24.814 1.00 96.56 115 THR A O 1
ATOM 897 N N . VAL A 1 116 ? -3.146 -4.558 26.472 1.00 94.62 116 VAL A N 1
ATOM 898 C CA . VAL A 1 116 ? -4.264 -5.285 25.847 1.00 94.62 116 VAL A CA 1
ATOM 899 C C . VAL A 1 116 ? -5.532 -4.431 25.754 1.00 94.62 116 VAL A C 1
ATOM 901 O O . VAL A 1 116 ? -6.307 -4.615 24.829 1.00 94.62 116 VAL A O 1
ATOM 904 N N . GLU A 1 117 ? -5.690 -3.428 26.619 1.00 90.81 117 GLU A N 1
ATOM 905 C CA . GLU A 1 117 ? -6.790 -2.455 26.604 1.00 90.81 117 GLU A CA 1
ATOM 906 C C . GLU A 1 117 ? -6.546 -1.256 25.667 1.00 90.81 117 GLU A C 1
ATOM 908 O O . GLU A 1 117 ? -7.401 -0.375 25.558 1.00 90.81 117 GLU A O 1
ATOM 913 N N . GLY A 1 118 ? -5.385 -1.183 25.007 1.00 92.44 118 GLY A N 1
ATOM 914 C CA . GLY A 1 118 ? -5.056 -0.114 24.058 1.00 92.44 118 GLY A CA 1
ATOM 915 C C . GLY A 1 118 ? -4.397 1.129 24.659 1.00 92.44 118 GLY A C 1
ATOM 916 O O . GLY A 1 118 ? -4.225 2.128 23.956 1.00 92.44 118 GLY A O 1
ATOM 917 N N . ALA A 1 119 ? -3.987 1.102 25.931 1.00 93.06 119 ALA A N 1
ATOM 918 C CA . ALA A 1 119 ? -3.223 2.202 26.519 1.00 93.06 119 ALA A CA 1
ATOM 919 C C . ALA A 1 119 ? -1.770 2.186 26.003 1.00 93.06 119 ALA A C 1
ATOM 921 O O . ALA A 1 119 ? -1.160 1.118 25.973 1.00 93.06 119 ALA A O 1
ATOM 922 N N . PRO A 1 120 ? -1.179 3.325 25.595 1.00 96.31 120 PRO A N 1
ATOM 923 C CA . PRO A 1 120 ? 0.197 3.352 25.101 1.00 96.31 120 PRO A CA 1
ATOM 924 C C . PRO A 1 120 ? 1.204 2.975 26.200 1.00 96.31 120 PRO A C 1
ATOM 926 O O . PRO A 1 120 ? 1.095 3.420 27.341 1.00 96.31 120 PRO A O 1
ATOM 929 N N . ILE A 1 121 ? 2.213 2.182 25.837 1.00 97.81 121 ILE A N 1
ATOM 930 C CA . ILE A 1 121 ? 3.318 1.767 26.708 1.00 97.81 121 ILE A CA 1
ATOM 931 C C . ILE A 1 121 ? 4.568 2.555 26.317 1.00 97.81 121 ILE A C 1
ATOM 933 O O . ILE A 1 121 ? 5.192 2.284 25.289 1.00 97.81 121 ILE A O 1
ATOM 937 N N . GLY A 1 122 ? 4.950 3.506 27.170 1.00 97.00 122 GLY A N 1
ATOM 938 C CA . GLY A 1 122 ? 6.109 4.365 26.942 1.00 97.00 122 GLY A CA 1
ATOM 939 C C . GLY A 1 122 ? 5.998 5.207 25.665 1.00 97.00 122 GLY A C 1
ATOM 940 O O . GLY A 1 122 ? 4.926 5.365 25.078 1.00 97.00 122 GLY A O 1
ATOM 941 N N . SER A 1 123 ? 7.125 5.774 25.239 1.00 96.94 123 SER A N 1
ATOM 942 C CA . SER A 1 123 ? 7.207 6.524 23.983 1.00 96.94 123 SER A CA 1
ATOM 943 C C . SER A 1 123 ? 7.413 5.579 22.794 1.00 96.94 123 SER A C 1
ATOM 945 O O . SER A 1 123 ? 8.152 4.601 22.930 1.00 96.94 123 SER A O 1
ATOM 947 N N . PRO A 1 124 ? 6.845 5.877 21.609 1.00 97.50 124 PRO A N 1
ATOM 948 C CA . PRO A 1 124 ? 7.173 5.149 20.389 1.00 97.50 124 PRO A CA 1
ATOM 949 C C . PRO A 1 124 ? 8.679 5.157 20.122 1.00 97.50 124 PRO A C 1
ATOM 951 O O . PRO A 1 124 ? 9.340 6.189 20.260 1.00 97.50 124 PRO A O 1
ATOM 954 N N . ARG A 1 125 ? 9.216 4.020 19.681 1.00 96.62 125 ARG A N 1
ATOM 955 C CA . ARG A 1 125 ? 10.597 3.922 19.190 1.00 96.62 125 ARG A CA 1
ATOM 956 C C . ARG A 1 125 ? 10.626 4.049 17.670 1.00 96.62 125 ARG A C 1
ATOM 958 O O . ARG A 1 125 ? 9.654 3.708 16.996 1.00 96.62 125 ARG A O 1
ATOM 965 N N . SER A 1 126 ? 11.752 4.483 17.115 1.00 97.38 126 SER A N 1
ATOM 966 C CA . SER A 1 126 ? 11.935 4.590 15.665 1.00 97.38 126 SER A CA 1
ATOM 967 C C . SER A 1 126 ? 13.255 3.966 15.234 1.00 97.38 126 SER A C 1
ATOM 969 O O . SER A 1 126 ? 14.318 4.390 15.682 1.00 97.38 126 SER A O 1
ATOM 971 N N . ASP A 1 127 ? 13.184 3.009 14.312 1.00 96.38 127 ASP A N 1
ATOM 972 C CA . ASP A 1 127 ? 14.346 2.440 13.639 1.00 96.38 127 ASP A CA 1
ATOM 973 C C . ASP A 1 127 ? 14.607 3.235 12.350 1.00 96.38 127 ASP A C 1
ATOM 975 O O . ASP A 1 127 ? 13.837 3.183 11.381 1.00 96.38 127 ASP A O 1
ATOM 979 N N . THR A 1 128 ? 15.689 4.013 12.359 1.00 97.06 128 THR A N 1
ATOM 980 C CA . THR A 1 128 ? 16.071 4.922 11.271 1.00 97.06 128 THR A CA 1
ATOM 981 C C . THR A 1 128 ? 16.320 4.176 9.960 1.00 97.06 128 THR A C 1
ATOM 983 O O . THR A 1 128 ? 17.088 3.215 9.911 1.00 97.06 128 THR A O 1
ATOM 986 N N . GLU A 1 129 ? 15.679 4.640 8.885 1.00 97.06 129 GLU A N 1
ATOM 987 C CA . GLU A 1 129 ? 15.737 4.089 7.522 1.00 97.06 129 GLU A CA 1
ATOM 988 C C . GLU A 1 129 ? 15.313 2.618 7.393 1.00 97.06 129 GLU A C 1
ATOM 990 O O . GLU A 1 129 ? 15.585 1.975 6.375 1.00 97.06 129 GLU A O 1
ATOM 995 N N . ALA A 1 130 ? 14.670 2.052 8.416 1.00 97.25 130 ALA A N 1
ATOM 996 C CA . ALA A 1 130 ? 14.365 0.629 8.440 1.00 97.25 130 ALA A CA 1
ATOM 997 C C . ALA A 1 130 ? 13.405 0.196 7.322 1.00 97.25 130 ALA A C 1
ATOM 999 O O . ALA A 1 130 ? 13.481 -0.957 6.904 1.00 97.25 130 ALA A O 1
ATOM 1000 N N . GLU A 1 131 ? 12.547 1.085 6.799 1.00 97.88 131 GLU A N 1
ATOM 1001 C CA . GLU A 1 131 ? 11.727 0.766 5.623 1.00 97.88 131 GLU A CA 1
ATOM 1002 C C . GLU A 1 131 ? 12.591 0.625 4.365 1.00 97.88 131 GLU A C 1
ATOM 1004 O O . GLU A 1 131 ? 12.483 -0.365 3.639 1.00 97.88 131 GLU A O 1
ATOM 1009 N N . TYR A 1 132 ? 13.463 1.607 4.118 1.00 97.75 132 TYR A N 1
ATOM 1010 C CA . TYR A 1 132 ? 14.346 1.629 2.949 1.00 97.75 132 TYR A CA 1
ATOM 1011 C C . TYR A 1 132 ? 15.286 0.419 2.934 1.00 97.75 132 TYR A C 1
ATOM 1013 O O . TYR A 1 132 ? 15.582 -0.152 1.886 1.00 97.75 132 TYR A O 1
ATOM 1021 N N . LYS A 1 133 ? 15.698 -0.043 4.119 1.00 97.94 133 LYS A N 1
ATOM 1022 C CA . LYS A 1 133 ? 16.604 -1.185 4.282 1.00 97.94 133 LYS A CA 1
ATOM 1023 C C . LYS A 1 133 ? 15.910 -2.549 4.272 1.00 97.94 133 LYS A C 1
ATOM 1025 O O . LYS A 1 133 ? 16.612 -3.553 4.340 1.00 97.94 133 LYS A O 1
ATOM 1030 N N . LEU A 1 134 ? 14.581 -2.635 4.125 1.00 98.31 134 LEU A N 1
ATOM 1031 C CA . LEU A 1 134 ? 13.869 -3.926 4.117 1.00 98.31 134 LEU A CA 1
ATOM 1032 C C . LEU A 1 134 ? 14.397 -4.894 3.049 1.00 98.31 134 LEU A C 1
ATOM 1034 O O . LEU A 1 134 ? 14.516 -6.084 3.321 1.00 98.31 134 LEU A O 1
ATOM 1038 N N . TYR A 1 135 ? 14.746 -4.401 1.853 1.00 98.50 135 TYR A N 1
ATOM 1039 C CA . TYR A 1 135 ? 15.315 -5.236 0.786 1.00 98.50 135 TYR A CA 1
ATOM 1040 C C . TYR A 1 135 ? 16.651 -5.857 1.211 1.00 98.50 135 TYR A C 1
ATOM 1042 O O . TYR A 1 135 ? 16.880 -7.054 1.031 1.00 98.50 135 TYR A O 1
ATOM 1050 N N . GLN A 1 136 ? 17.528 -5.041 1.797 1.00 98.38 136 GLN A N 1
ATOM 1051 C CA . GLN A 1 136 ? 18.847 -5.468 2.259 1.00 98.38 136 GLN A CA 1
ATOM 1052 C C . GLN A 1 136 ? 18.713 -6.447 3.427 1.00 98.38 136 GLN A C 1
ATOM 1054 O O . GLN A 1 136 ? 19.290 -7.527 3.383 1.00 98.38 136 GLN A O 1
ATOM 1059 N N . GLU A 1 137 ? 17.891 -6.111 4.421 1.00 97.88 137 GLU A N 1
ATOM 1060 C CA . GLU A 1 137 ? 17.635 -6.947 5.594 1.00 97.88 137 GLU A CA 1
ATOM 1061 C C . GLU A 1 137 ? 17.054 -8.312 5.202 1.00 97.88 137 GLU A C 1
ATOM 1063 O O . GLU A 1 137 ? 17.506 -9.344 5.692 1.00 97.88 137 GLU A O 1
ATOM 1068 N N . ALA A 1 138 ? 16.102 -8.348 4.270 1.00 98.69 138 ALA A N 1
ATOM 1069 C CA . ALA A 1 138 ? 15.511 -9.593 3.796 1.00 98.69 138 ALA A CA 1
ATOM 1070 C C . ALA A 1 138 ? 16.539 -10.513 3.111 1.00 98.69 138 ALA A C 1
ATOM 1072 O O . ALA A 1 138 ? 16.569 -11.719 3.367 1.00 98.69 138 ALA A O 1
ATOM 1073 N N . ASN A 1 139 ? 17.430 -9.940 2.292 1.00 98.44 139 ASN A N 1
ATOM 1074 C CA . ASN A 1 139 ? 18.551 -10.676 1.706 1.00 98.44 139 ASN A CA 1
ATOM 1075 C C . ASN A 1 139 ? 19.537 -11.161 2.776 1.00 98.44 139 ASN A C 1
ATOM 1077 O O . ASN A 1 139 ? 19.969 -12.311 2.719 1.00 98.44 139 ASN A O 1
ATOM 1081 N N . THR A 1 140 ? 19.874 -10.324 3.761 1.00 97.75 140 THR A N 1
ATOM 1082 C CA . THR A 1 140 ? 20.756 -10.695 4.878 1.00 97.75 140 THR A CA 1
ATOM 1083 C C . THR A 1 140 ? 20.198 -11.894 5.638 1.00 97.75 140 THR A C 1
ATOM 1085 O O . THR A 1 140 ? 20.910 -12.884 5.806 1.00 97.75 140 THR A O 1
ATOM 1088 N N . ARG A 1 141 ? 18.911 -11.862 6.013 1.00 97.38 141 ARG A N 1
ATOM 1089 C CA . ARG A 1 141 ? 18.255 -12.963 6.738 1.00 97.38 141 ARG A CA 1
ATOM 1090 C C . ARG A 1 141 ? 18.205 -14.249 5.934 1.00 97.38 141 ARG A C 1
ATOM 1092 O O . ARG A 1 141 ? 18.495 -15.307 6.476 1.00 97.38 141 ARG A O 1
ATOM 1099 N N . HIS A 1 142 ? 17.876 -14.171 4.646 1.00 97.38 142 HIS A N 1
ATOM 1100 C CA . HIS A 1 142 ? 17.911 -15.336 3.764 1.00 97.38 142 HIS A CA 1
ATOM 1101 C C . HIS A 1 142 ? 19.328 -15.923 3.650 1.00 97.38 142 HIS A C 1
ATOM 1103 O O . HIS A 1 142 ? 19.517 -17.138 3.716 1.00 97.38 142 HIS A O 1
ATOM 1109 N N . ASN A 1 143 ? 20.341 -15.067 3.495 1.00 95.69 143 ASN A N 1
ATOM 1110 C CA . ASN A 1 143 ? 21.721 -15.498 3.292 1.00 95.69 143 ASN A CA 1
ATOM 1111 C C . ASN A 1 143 ? 22.398 -16.025 4.557 1.00 95.69 143 ASN A C 1
ATOM 1113 O O . ASN A 1 143 ? 23.307 -16.842 4.430 1.00 95.69 143 ASN A O 1
ATOM 1117 N N . SER A 1 144 ? 21.948 -15.617 5.746 1.00 95.19 144 SER A N 1
ATOM 1118 C CA . SER A 1 144 ? 22.450 -16.142 7.019 1.00 95.19 144 SER A CA 1
ATOM 1119 C C . SER A 1 144 ? 21.913 -17.537 7.360 1.00 95.19 144 SER A C 1
ATOM 1121 O O . SER A 1 144 ? 22.327 -18.118 8.362 1.00 95.19 144 SER A O 1
ATOM 1123 N N . LEU A 1 145 ? 20.961 -18.074 6.584 1.00 95.25 145 LEU A N 1
ATOM 1124 C CA . LEU A 1 145 ? 20.372 -19.380 6.863 1.00 95.25 145 LEU A CA 1
ATOM 1125 C C . LEU A 1 145 ? 21.344 -20.531 6.569 1.00 95.25 145 LEU A C 1
ATOM 1127 O O . LEU A 1 145 ? 22.024 -20.521 5.537 1.00 95.25 145 LEU A O 1
ATOM 1131 N N . PRO A 1 146 ? 21.334 -21.591 7.398 1.00 92.75 146 PRO A N 1
ATOM 1132 C CA . PRO A 1 146 ? 21.942 -22.864 7.034 1.00 92.75 146 PRO A CA 1
ATOM 1133 C C . PRO A 1 146 ? 21.337 -23.419 5.738 1.00 92.75 146 PRO A C 1
ATOM 1135 O O . PRO A 1 146 ? 20.148 -23.228 5.467 1.00 92.75 146 PRO A O 1
ATOM 1138 N N . ALA A 1 147 ? 22.130 -24.177 4.974 1.00 90.31 147 ALA A N 1
ATOM 1139 C CA . ALA A 1 147 ? 21.746 -24.692 3.654 1.00 90.31 147 ALA A CA 1
ATOM 1140 C C . ALA A 1 147 ? 20.389 -25.426 3.641 1.00 90.31 147 ALA A C 1
ATOM 1142 O O . ALA A 1 147 ? 19.599 -25.228 2.722 1.00 90.31 147 ALA A O 1
ATOM 1143 N N . ALA A 1 148 ? 20.091 -26.203 4.690 1.00 89.94 148 ALA A N 1
ATOM 1144 C CA . ALA A 1 148 ? 18.837 -26.948 4.819 1.00 89.94 148 ALA A CA 1
ATOM 1145 C C . ALA A 1 148 ? 17.587 -26.047 4.809 1.00 89.94 148 ALA A C 1
ATOM 1147 O O . ALA A 1 148 ? 16.593 -26.391 4.181 1.00 89.94 148 ALA A O 1
ATOM 1148 N N . TYR A 1 149 ? 17.647 -24.878 5.455 1.00 92.88 149 TYR A N 1
ATOM 1149 C CA . TYR A 1 149 ? 16.530 -23.924 5.498 1.00 92.88 149 TYR A CA 1
ATOM 1150 C C . TYR A 1 149 ? 16.541 -22.958 4.317 1.00 92.88 149 TYR A C 1
ATOM 1152 O O . TYR A 1 149 ? 15.497 -22.435 3.928 1.00 92.88 149 TYR A O 1
ATOM 1160 N N . LYS A 1 150 ? 17.721 -22.712 3.737 1.00 92.38 150 LYS A N 1
ATOM 1161 C CA . LYS A 1 150 ? 17.869 -21.805 2.600 1.00 92.38 150 LYS A CA 1
ATOM 1162 C C . LYS A 1 150 ? 17.105 -22.304 1.369 1.00 92.38 150 LYS A C 1
ATOM 1164 O O . LYS A 1 150 ? 16.539 -21.487 0.654 1.00 92.38 150 LYS A O 1
ATOM 1169 N N . ALA A 1 151 ? 17.021 -23.623 1.171 1.00 89.25 151 ALA A N 1
ATOM 1170 C CA . ALA A 1 151 ? 16.284 -24.243 0.064 1.00 89.25 151 ALA A CA 1
ATOM 1171 C C . ALA A 1 151 ? 14.761 -24.001 0.103 1.00 89.25 151 ALA A C 1
ATOM 1173 O O . ALA A 1 151 ? 14.115 -24.018 -0.939 1.00 89.25 151 ALA A O 1
ATOM 1174 N N . SER A 1 152 ? 14.188 -23.754 1.285 1.00 92.31 152 SER A N 1
ATOM 1175 C CA . SER A 1 152 ? 12.765 -23.439 1.485 1.00 92.31 152 SER A CA 1
ATOM 1176 C C . SER A 1 152 ? 12.551 -21.978 1.899 1.00 92.31 152 SER A C 1
ATOM 1178 O O . SER A 1 152 ? 11.606 -21.652 2.617 1.00 92.31 152 SER A O 1
ATOM 1180 N N . SER A 1 153 ? 13.470 -21.094 1.512 1.00 96.94 153 SER A N 1
ATOM 1181 C CA . SER A 1 153 ? 13.465 -19.680 1.870 1.00 96.94 153 SER A CA 1
ATOM 1182 C C . SER A 1 153 ? 13.702 -18.820 0.639 1.00 96.94 153 SER A C 1
ATOM 1184 O O . SER A 1 153 ? 14.411 -19.203 -0.284 1.00 96.94 153 SER A O 1
ATOM 1186 N N . SER A 1 154 ? 13.152 -17.615 0.662 1.00 98.19 154 SER A N 1
ATOM 1187 C CA . SER A 1 154 ? 13.402 -16.574 -0.321 1.00 98.19 154 SER A CA 1
ATOM 1188 C C . SER A 1 154 ? 13.584 -15.230 0.385 1.00 98.19 154 SER A C 1
ATOM 1190 O O . SER A 1 154 ? 12.937 -14.992 1.414 1.00 98.19 154 SER A O 1
ATOM 1192 N N . PRO A 1 155 ? 14.420 -14.321 -0.141 1.00 98.62 155 PRO A N 1
ATOM 1193 C CA . PRO A 1 155 ? 14.434 -12.933 0.308 1.00 98.62 155 PRO A CA 1
ATOM 1194 C C . PRO A 1 155 ? 13.036 -12.290 0.275 1.00 98.62 155 PRO A C 1
ATOM 1196 O O . PRO A 1 155 ? 12.649 -11.600 1.210 1.00 98.62 155 PRO A O 1
ATOM 1199 N N . SER A 1 156 ? 12.230 -12.570 -0.748 1.00 98.44 156 SER A N 1
ATOM 1200 C CA . SER A 1 156 ? 10.879 -12.022 -0.890 1.00 98.44 156 SER A CA 1
ATOM 1201 C C . SER A 1 156 ? 9.932 -12.431 0.251 1.00 98.44 156 SER A C 1
ATOM 1203 O O . SER A 1 156 ? 9.218 -11.582 0.790 1.00 98.44 156 SER A O 1
ATOM 1205 N N . GLY A 1 157 ? 9.983 -13.690 0.701 1.00 98.25 157 GLY A N 1
ATOM 1206 C CA . GLY A 1 157 ? 9.223 -14.163 1.864 1.00 98.25 157 GLY A CA 1
ATOM 1207 C C . GLY A 1 157 ? 9.653 -13.478 3.167 1.00 98.25 157 GLY A C 1
ATOM 1208 O O . GLY A 1 157 ? 8.809 -13.064 3.964 1.00 98.25 157 GLY A O 1
ATOM 1209 N N . TRP A 1 158 ? 10.964 -13.275 3.370 1.00 98.69 158 TRP A N 1
ATOM 1210 C CA . TRP A 1 158 ? 11.475 -12.492 4.506 1.00 98.69 158 TRP A CA 1
ATOM 1211 C C . TRP A 1 158 ? 11.025 -11.035 4.450 1.00 98.69 158 TRP A C 1
ATOM 1213 O O . TRP A 1 158 ? 10.697 -10.457 5.482 1.00 98.69 158 TRP A O 1
ATOM 1223 N N . TYR A 1 159 ? 10.990 -10.440 3.259 1.00 98.81 159 TYR A N 1
ATOM 1224 C CA . TYR A 1 159 ? 10.553 -9.062 3.068 1.00 98.81 159 TYR A CA 1
ATOM 1225 C C . TYR A 1 159 ? 9.092 -8.868 3.501 1.00 98.81 159 TYR A C 1
ATOM 1227 O O . TYR A 1 159 ? 8.779 -7.906 4.205 1.00 98.81 159 TYR A O 1
ATOM 1235 N N . GLU A 1 160 ? 8.201 -9.796 3.138 1.00 98.25 160 GLU A N 1
ATOM 1236 C CA . GLU A 1 160 ? 6.798 -9.762 3.568 1.00 98.25 160 GLU A CA 1
ATOM 1237 C C . GLU A 1 160 ? 6.640 -10.009 5.068 1.00 98.25 160 GLU A C 1
ATOM 1239 O O . GLU A 1 160 ? 5.933 -9.242 5.724 1.00 98.25 160 GLU A O 1
ATOM 1244 N N . LEU A 1 161 ? 7.363 -10.983 5.639 1.00 98.44 161 LEU A N 1
ATOM 1245 C CA . LEU A 1 161 ? 7.385 -11.187 7.091 1.00 98.44 161 LEU A CA 1
ATOM 1246 C C . LEU A 1 161 ? 7.800 -9.898 7.809 1.00 98.44 161 LEU A C 1
ATOM 1248 O O . LEU A 1 161 ? 7.135 -9.452 8.738 1.00 98.44 161 LEU A O 1
ATOM 1252 N N . LEU A 1 162 ? 8.872 -9.255 7.345 1.00 98.31 162 LEU A N 1
ATOM 1253 C CA . LEU A 1 162 ? 9.391 -8.041 7.958 1.00 98.31 162 LEU A CA 1
ATOM 1254 C C . LEU A 1 162 ? 8.409 -6.872 7.904 1.00 98.31 162 LEU A C 1
ATOM 1256 O O . LEU A 1 162 ? 8.391 -6.101 8.867 1.00 98.31 162 LEU A O 1
ATOM 1260 N N . ARG A 1 163 ? 7.648 -6.742 6.809 1.00 97.62 163 ARG A N 1
ATOM 1261 C CA . ARG A 1 163 ? 6.720 -5.633 6.551 1.00 97.62 163 ARG A CA 1
ATOM 1262 C C . ARG A 1 163 ? 5.332 -5.852 7.162 1.00 97.62 163 ARG A C 1
ATOM 1264 O O . ARG A 1 163 ? 4.779 -4.933 7.761 1.00 97.62 163 ARG A O 1
ATOM 1271 N N . PHE A 1 164 ? 4.772 -7.049 7.018 1.00 97.62 164 PHE A N 1
ATOM 1272 C CA . PHE A 1 164 ? 3.385 -7.362 7.388 1.00 97.62 164 PHE A CA 1
ATOM 1273 C C . PHE A 1 164 ? 3.260 -8.253 8.626 1.00 97.62 164 PHE A C 1
ATOM 1275 O O . PHE A 1 164 ? 2.143 -8.535 9.055 1.00 97.62 164 PHE A O 1
ATOM 1282 N N . GLY A 1 165 ? 4.377 -8.772 9.148 1.00 97.19 165 GLY A N 1
ATOM 1283 C CA . GLY A 1 165 ? 4.365 -9.874 10.113 1.00 97.19 165 GLY A CA 1
ATOM 1284 C C . GLY A 1 165 ? 3.825 -11.183 9.522 1.00 97.19 165 GLY A C 1
ATOM 1285 O O . GLY A 1 165 ? 3.623 -12.142 10.255 1.00 97.19 165 GLY A O 1
ATOM 1286 N N . ARG A 1 166 ? 3.558 -11.231 8.210 1.00 95.62 166 ARG A N 1
ATOM 1287 C CA . ARG A 1 166 ? 2.852 -12.316 7.517 1.00 95.62 166 ARG A CA 1
ATOM 1288 C C . ARG A 1 166 ? 3.444 -12.539 6.131 1.00 95.62 166 ARG A C 1
ATOM 1290 O O . ARG A 1 166 ? 3.852 -11.587 5.473 1.00 95.62 166 ARG A O 1
ATOM 1297 N N . ASN A 1 167 ? 3.412 -13.783 5.664 1.00 96.06 167 ASN A N 1
ATOM 1298 C CA . ASN A 1 167 ? 3.711 -14.125 4.276 1.00 96.06 167 ASN A CA 1
ATOM 1299 C C . ASN A 1 167 ? 2.414 -14.044 3.448 1.00 96.06 167 ASN A C 1
ATOM 1301 O O . ASN A 1 167 ? 1.647 -15.008 3.383 1.00 96.06 167 ASN A O 1
ATOM 1305 N N . LEU A 1 168 ? 2.096 -12.861 2.907 1.00 95.12 168 LEU A N 1
ATOM 1306 C CA . LEU A 1 168 ? 0.819 -12.633 2.219 1.00 95.12 168 LEU A CA 1
ATOM 1307 C C . LEU A 1 168 ? 0.836 -13.150 0.782 1.00 95.12 168 LEU A C 1
ATOM 1309 O O . LEU A 1 168 ? -0.206 -13.606 0.317 1.00 95.12 168 LEU A O 1
ATOM 1313 N N . GLY A 1 169 ? 1.981 -13.125 0.103 1.00 92.94 169 GLY A N 1
ATOM 1314 C CA . GLY A 1 169 ? 2.116 -13.620 -1.260 1.00 92.94 169 GLY A CA 1
ATOM 1315 C C . GLY A 1 169 ? 1.176 -12.926 -2.251 1.00 92.94 169 GLY A C 1
ATOM 1316 O O . GLY A 1 169 ? 0.719 -11.793 -2.052 1.00 92.94 169 GLY A O 1
ATOM 1317 N N . TRP A 1 170 ? 0.869 -13.635 -3.335 1.00 88.81 170 TRP A N 1
ATOM 1318 C CA . TRP A 1 170 ? 0.010 -13.174 -4.429 1.00 88.81 170 TRP A CA 1
ATOM 1319 C C . TRP A 1 170 ? -1.436 -13.625 -4.303 1.00 88.81 170 TRP A C 1
ATOM 1321 O O . TRP A 1 170 ? -2.223 -13.317 -5.186 1.00 88.81 170 TRP A O 1
ATOM 1331 N N . GLY A 1 171 ? -1.800 -14.300 -3.221 1.00 85.19 171 GLY A N 1
ATOM 1332 C CA . GLY A 1 171 ? -3.117 -14.876 -2.998 1.00 85.19 171 GLY A CA 1
ATOM 1333 C C . GLY A 1 171 ? -3.117 -15.739 -1.742 1.00 85.19 171 GLY A C 1
ATOM 1334 O O . GLY A 1 171 ? -2.120 -15.806 -1.016 1.00 85.19 171 GLY A O 1
ATOM 1335 N N . ASP A 1 172 ? -4.255 -16.361 -1.448 1.00 84.44 172 ASP A N 1
ATOM 1336 C CA . ASP A 1 172 ? -4.417 -17.168 -0.235 1.00 84.44 172 ASP A CA 1
ATOM 1337 C C . ASP A 1 172 ? -3.873 -18.593 -0.396 1.00 84.44 172 ASP A C 1
ATOM 1339 O O . ASP A 1 172 ? -3.580 -19.246 0.606 1.00 84.44 172 ASP A O 1
ATOM 1343 N N . ALA A 1 173 ? -3.691 -19.074 -1.632 1.00 88.75 173 ALA A N 1
ATOM 1344 C CA . ALA A 1 173 ? -3.164 -20.410 -1.868 1.00 88.75 173 ALA A CA 1
ATOM 1345 C C . ALA A 1 173 ? -1.696 -20.508 -1.430 1.00 88.75 173 ALA A C 1
ATOM 1347 O O . ALA A 1 173 ? -0.919 -19.563 -1.564 1.00 88.75 173 ALA A O 1
ATOM 1348 N N . ALA A 1 174 ? -1.286 -21.683 -0.946 1.00 87.69 174 ALA A N 1
ATOM 1349 C CA . ALA A 1 174 ? 0.104 -21.928 -0.557 1.00 87.69 174 ALA A CA 1
ATOM 1350 C C . ALA A 1 174 ? 1.083 -21.727 -1.729 1.00 87.69 174 ALA A C 1
ATOM 1352 O O . ALA A 1 174 ? 2.203 -21.273 -1.522 1.00 87.69 174 ALA A O 1
ATOM 1353 N N . THR A 1 175 ? 0.640 -22.009 -2.958 1.00 88.44 175 THR A N 1
ATOM 1354 C CA . THR A 1 175 ? 1.398 -21.792 -4.201 1.00 88.44 175 THR A CA 1
ATOM 1355 C C . THR A 1 175 ? 1.607 -20.320 -4.541 1.00 88.44 175 THR A C 1
ATOM 1357 O O . THR A 1 175 ? 2.489 -20.010 -5.333 1.00 88.44 175 THR A O 1
ATOM 1360 N N . ASP A 1 176 ? 0.825 -19.417 -3.945 1.00 89.94 176 ASP A N 1
ATOM 1361 C CA . ASP A 1 176 ? 0.947 -17.977 -4.172 1.00 89.94 176 ASP A CA 1
ATOM 1362 C C . ASP A 1 176 ? 1.945 -17.322 -3.206 1.00 89.94 176 ASP A C 1
ATOM 1364 O O . ASP A 1 176 ? 2.189 -16.116 -3.296 1.00 89.94 176 ASP A O 1
ATOM 1368 N N . LYS A 1 177 ? 2.491 -18.078 -2.244 1.00 93.94 177 LYS A N 1
ATOM 1369 C CA . LYS A 1 177 ? 3.420 -17.575 -1.229 1.00 93.94 177 LYS A CA 1
ATOM 1370 C C . LYS A 1 177 ? 4.860 -17.771 -1.682 1.00 93.94 177 LYS A C 1
ATOM 1372 O O . LYS A 1 177 ? 5.258 -18.877 -2.040 1.00 93.94 177 LYS A O 1
ATOM 1377 N N . ASP A 1 178 ? 5.665 -16.719 -1.568 1.00 95.94 178 ASP A N 1
ATOM 1378 C CA . ASP A 1 178 ? 7.107 -16.862 -1.750 1.00 95.94 178 ASP A CA 1
ATOM 1379 C C . ASP A 1 178 ? 7.687 -17.689 -0.578 1.00 95.94 178 ASP A C 1
ATOM 1381 O O . ASP A 1 178 ? 7.229 -17.534 0.562 1.00 95.94 178 ASP A O 1
ATOM 1385 N N . PRO A 1 179 ? 8.683 -18.568 -0.800 1.00 96.94 179 PRO A N 1
ATOM 1386 C CA . PRO A 1 179 ? 9.186 -19.465 0.240 1.00 96.94 179 PRO A CA 1
ATOM 1387 C C . PRO A 1 179 ? 9.669 -18.730 1.499 1.00 96.94 179 PRO A C 1
ATOM 1389 O O . PRO A 1 179 ? 10.442 -17.770 1.422 1.00 96.94 179 PRO A O 1
ATOM 1392 N N . LEU A 1 180 ? 9.262 -19.215 2.671 1.00 97.56 180 LEU A N 1
ATOM 1393 C CA . LEU A 1 180 ? 9.687 -18.733 3.985 1.00 97.56 180 LEU A CA 1
ATOM 1394 C C . LEU A 1 180 ? 9.741 -19.933 4.949 1.00 97.56 180 LEU A C 1
ATOM 1396 O O . LEU A 1 180 ? 8.778 -20.703 4.977 1.00 97.56 180 LEU A O 1
ATOM 1400 N N . PRO A 1 181 ? 10.807 -20.104 5.758 1.00 96.44 181 PRO A N 1
ATOM 1401 C CA . PRO A 1 181 ? 10.849 -21.162 6.763 1.00 96.44 181 PRO A CA 1
ATOM 1402 C C . PRO A 1 181 ? 9.661 -21.069 7.729 1.00 96.44 181 PRO A C 1
ATOM 1404 O O . PRO A 1 181 ? 9.324 -19.984 8.201 1.00 96.44 181 PRO A O 1
ATOM 1407 N N . THR A 1 182 ? 9.044 -22.203 8.061 1.00 93.75 182 THR A N 1
ATOM 1408 C CA . THR A 1 182 ? 7.868 -22.252 8.952 1.00 93.75 182 THR A CA 1
ATOM 1409 C C . THR A 1 182 ? 8.165 -21.743 10.362 1.00 93.75 182 THR A C 1
ATOM 1411 O O . THR A 1 182 ? 7.275 -21.234 11.032 1.00 93.75 182 THR A O 1
ATOM 1414 N N . ASN A 1 183 ? 9.423 -21.837 10.788 1.00 95.19 183 ASN A N 1
ATOM 1415 C CA . ASN A 1 183 ? 9.943 -21.334 12.054 1.00 95.19 183 ASN A CA 1
ATOM 1416 C C . ASN A 1 183 ? 10.704 -20.003 11.895 1.00 95.19 183 ASN A C 1
ATOM 1418 O O . ASN A 1 183 ? 11.618 -19.722 12.668 1.00 95.19 183 ASN A O 1
ATOM 1422 N N . ALA A 1 184 ? 10.402 -19.194 10.876 1.00 97.44 184 ALA A N 1
ATOM 1423 C CA . ALA A 1 184 ? 11.009 -17.875 10.714 1.00 97.44 184 ALA A CA 1
ATOM 1424 C C . ALA A 1 184 ? 10.597 -16.927 11.857 1.00 97.44 184 ALA A C 1
ATOM 1426 O O . ALA A 1 184 ? 9.414 -16.651 12.056 1.00 97.44 184 ALA A O 1
ATOM 1427 N N . ALA A 1 185 ? 11.583 -16.391 12.576 1.00 97.19 185 ALA A N 1
ATOM 1428 C CA . ALA A 1 185 ? 11.390 -15.425 13.650 1.00 97.19 185 ALA A CA 1
ATOM 1429 C C . ALA A 1 185 ? 11.379 -13.986 13.110 1.00 97.19 185 ALA A C 1
ATOM 1431 O O . ALA A 1 185 ? 12.247 -13.560 12.335 1.00 97.19 185 ALA A O 1
ATOM 1432 N N . HIS A 1 186 ? 10.428 -13.187 13.583 1.00 97.56 186 HIS A N 1
ATOM 1433 C CA . HIS A 1 186 ? 10.297 -11.765 13.277 1.00 97.56 186 HIS A CA 1
ATOM 1434 C C . HIS A 1 186 ? 10.802 -10.917 14.442 1.00 97.56 186 HIS A C 1
ATOM 1436 O O . HIS A 1 186 ? 10.060 -10.168 15.068 1.00 97.56 186 HIS A O 1
ATOM 1442 N N . TRP A 1 187 ? 12.100 -11.022 14.722 1.00 97.25 187 TRP A N 1
ATOM 1443 C CA . TRP A 1 187 ? 12.731 -10.223 15.770 1.00 97.25 187 TRP A CA 1
ATOM 1444 C C . TRP A 1 187 ? 12.637 -8.718 15.490 1.00 97.25 187 TRP A C 1
ATOM 1446 O O . TRP A 1 187 ? 13.168 -8.230 14.482 1.00 97.25 187 TRP A O 1
ATOM 1456 N N . ARG A 1 188 ? 12.006 -7.990 16.415 1.00 97.69 188 ARG A N 1
ATOM 1457 C CA . ARG A 1 188 ? 11.983 -6.524 16.496 1.00 97.69 188 ARG A CA 1
ATOM 1458 C C . ARG A 1 188 ? 12.234 -6.092 17.930 1.00 97.69 188 ARG A C 1
ATOM 1460 O O . ARG A 1 188 ? 11.780 -6.744 18.866 1.00 97.69 188 ARG A O 1
ATOM 1467 N N . LYS A 1 189 ? 12.929 -4.974 18.105 1.00 97.75 189 LYS A N 1
ATOM 1468 C CA . LYS A 1 189 ? 13.050 -4.353 19.419 1.00 97.75 189 LYS A CA 1
ATOM 1469 C C . LYS A 1 189 ? 11.761 -3.583 19.702 1.00 97.75 189 LYS A C 1
ATOM 1471 O O . LYS A 1 189 ? 11.294 -2.870 18.823 1.00 97.75 189 LYS A O 1
ATOM 1476 N N . ILE A 1 190 ? 11.166 -3.767 20.874 1.00 98.38 190 ILE A N 1
ATOM 1477 C CA . ILE A 1 190 ? 9.875 -3.191 21.277 1.00 98.38 190 ILE A CA 1
ATOM 1478 C C . ILE A 1 190 ? 9.990 -2.562 22.663 1.00 98.38 190 ILE A C 1
ATOM 1480 O O . ILE A 1 190 ? 10.927 -2.861 23.403 1.00 98.38 190 ILE A O 1
ATOM 1484 N N . VAL A 1 191 ? 9.041 -1.695 23.010 1.00 98.25 191 VAL A N 1
ATOM 1485 C CA . VAL A 1 191 ? 8.973 -1.046 24.324 1.00 98.25 191 VAL A CA 1
ATOM 1486 C C . VAL A 1 191 ? 8.050 -1.863 25.227 1.00 98.25 191 VAL A C 1
ATOM 1488 O O . VAL A 1 191 ? 6.948 -2.231 24.829 1.00 98.25 191 VAL A O 1
ATOM 1491 N N . THR A 1 192 ? 8.496 -2.154 26.444 1.00 97.38 192 THR A N 1
ATOM 1492 C CA . THR A 1 192 ? 7.696 -2.808 27.491 1.00 97.38 192 THR A CA 1
ATOM 1493 C C . THR A 1 192 ? 7.683 -1.922 28.739 1.00 97.38 192 THR A C 1
ATOM 1495 O O . THR A 1 192 ? 8.531 -1.029 28.850 1.00 97.38 192 THR A O 1
ATOM 1498 N N . PRO A 1 193 ? 6.798 -2.169 29.722 1.00 94.75 193 PRO A N 1
ATOM 1499 C CA . PRO A 1 193 ? 6.843 -1.451 30.997 1.00 94.75 193 PRO A CA 1
ATOM 1500 C C . PRO A 1 193 ? 8.189 -1.582 31.735 1.00 94.75 193 PRO A C 1
ATOM 1502 O O . PRO A 1 193 ? 8.550 -0.699 32.505 1.00 94.75 193 PRO A O 1
ATOM 1505 N N . ALA A 1 194 ? 8.946 -2.657 31.479 1.00 92.81 194 ALA A N 1
ATOM 1506 C CA . ALA A 1 194 ? 10.258 -2.914 32.074 1.00 92.81 194 ALA A CA 1
ATOM 1507 C C . ALA A 1 194 ? 11.442 -2.363 31.247 1.00 92.81 194 ALA A C 1
ATOM 1509 O O . ALA A 1 194 ? 12.594 -2.520 31.648 1.00 92.81 194 ALA A O 1
ATOM 1510 N N . GLY A 1 195 ? 11.182 -1.727 30.098 1.00 94.88 195 GLY A N 1
ATOM 1511 C CA . GLY A 1 195 ? 12.201 -1.227 29.171 1.00 94.88 195 GLY A CA 1
ATOM 1512 C C . GLY A 1 195 ? 12.153 -1.892 27.794 1.00 94.88 195 GLY A C 1
ATOM 1513 O O . GLY A 1 195 ? 11.204 -2.599 27.452 1.00 94.88 195 GLY A O 1
ATOM 1514 N N . GLU A 1 196 ? 13.162 -1.636 26.959 1.00 97.31 196 GLU A N 1
ATOM 1515 C CA . GLU A 1 196 ? 13.200 -2.184 25.600 1.00 97.31 196 GLU A CA 1
ATOM 1516 C C . GLU A 1 196 ? 13.755 -3.612 25.550 1.00 97.31 196 GLU A C 1
ATOM 1518 O O . GLU A 1 196 ? 14.834 -3.877 26.079 1.00 97.31 196 GLU A O 1
ATOM 1523 N N . VAL A 1 197 ? 13.087 -4.498 24.809 1.00 97.25 197 VAL A N 1
ATOM 1524 C CA . VAL A 1 197 ? 13.523 -5.889 24.576 1.00 97.25 197 VAL A CA 1
ATOM 1525 C C . VAL A 1 197 ? 13.373 -6.264 23.105 1.00 97.25 197 VAL A C 1
ATOM 1527 O O . VAL A 1 197 ? 12.566 -5.670 22.394 1.00 97.25 197 VAL A O 1
ATOM 1530 N N . TRP A 1 198 ? 14.127 -7.252 22.626 1.00 97.88 198 TRP A N 1
ATOM 1531 C CA . TRP A 1 198 ? 13.887 -7.864 21.317 1.00 97.88 198 TRP A CA 1
ATOM 1532 C C . TRP A 1 198 ? 12.842 -8.962 21.451 1.00 97.88 198 TRP A C 1
ATOM 1534 O O . TRP A 1 198 ? 13.091 -9.926 22.158 1.00 97.88 198 TRP A O 1
ATOM 1544 N N . ALA A 1 199 ? 11.705 -8.836 20.775 1.00 98.00 199 ALA A N 1
ATOM 1545 C CA . ALA A 1 199 ? 10.622 -9.815 20.789 1.00 98.00 199 ALA A CA 1
ATOM 1546 C C . ALA A 1 199 ? 10.443 -10.458 19.410 1.00 98.00 199 ALA A C 1
ATOM 1548 O O . ALA A 1 199 ? 10.592 -9.787 18.383 1.00 98.00 199 ALA A O 1
ATOM 1549 N N . ASP A 1 200 ? 10.119 -11.751 19.385 1.00 97.94 200 ASP A N 1
ATOM 1550 C CA . ASP A 1 200 ? 9.734 -12.439 18.153 1.00 97.94 200 ASP A CA 1
ATOM 1551 C C . ASP A 1 200 ? 8.259 -12.158 17.851 1.00 97.94 200 ASP A C 1
ATOM 1553 O O . ASP A 1 200 ? 7.354 -12.749 18.441 1.00 97.94 200 ASP A O 1
ATOM 1557 N N . LEU A 1 201 ? 8.012 -11.259 16.900 1.00 98.25 201 LEU A N 1
ATOM 1558 C CA . LEU A 1 201 ? 6.658 -10.868 16.512 1.00 98.25 201 LEU A CA 1
ATOM 1559 C C . LEU A 1 201 ? 5.928 -11.932 15.673 1.00 98.25 201 LEU A C 1
ATOM 1561 O O . LEU A 1 201 ? 4.750 -11.761 15.364 1.00 98.25 201 LEU A O 1
ATOM 1565 N N . ASN A 1 202 ? 6.606 -13.026 15.308 1.00 97.75 202 ASN A N 1
ATOM 1566 C CA . ASN A 1 202 ? 6.023 -14.175 14.619 1.00 97.75 202 ASN A CA 1
ATOM 1567 C C . ASN A 1 202 ? 5.991 -15.438 15.497 1.00 97.75 202 ASN A C 1
ATOM 1569 O O . ASN A 1 202 ? 5.821 -16.551 14.999 1.00 97.75 202 ASN A O 1
ATOM 1573 N N . ALA A 1 203 ? 6.137 -15.274 16.814 1.00 95.81 203 ALA A N 1
ATOM 1574 C CA . ALA A 1 203 ? 6.033 -16.365 17.772 1.00 95.81 203 ALA A CA 1
ATOM 1575 C C . ALA A 1 203 ? 4.637 -17.005 17.787 1.00 95.81 203 ALA A C 1
ATOM 1577 O O . ALA A 1 203 ? 3.636 -16.379 17.423 1.00 95.81 203 ALA A O 1
ATOM 1578 N N . ALA A 1 204 ? 4.556 -18.251 18.257 1.00 94.75 204 ALA A N 1
ATOM 1579 C CA . ALA A 1 204 ? 3.284 -18.952 18.397 1.00 94.75 204 ALA A CA 1
ATOM 1580 C C . ALA A 1 204 ? 2.299 -18.152 19.274 1.00 94.75 204 ALA A C 1
ATOM 1582 O O . ALA A 1 204 ? 2.674 -17.618 20.318 1.00 94.75 204 ALA A O 1
ATOM 1583 N N . GLY A 1 205 ? 1.041 -18.061 18.836 1.00 95.50 205 GLY A N 1
ATOM 1584 C CA . GLY A 1 205 ? -0.004 -17.279 19.507 1.00 95.50 205 GLY A CA 1
ATOM 1585 C C . GLY A 1 205 ? -0.037 -15.788 19.148 1.00 95.50 205 GLY A C 1
ATOM 1586 O O . GLY A 1 205 ? -0.949 -15.090 19.584 1.00 95.50 205 GLY A O 1
ATOM 1587 N N . SER A 1 206 ? 0.905 -15.285 18.342 1.00 97.38 206 SER A N 1
ATOM 1588 C CA . SER A 1 206 ? 0.815 -13.921 17.802 1.00 97.38 206 SER A CA 1
ATOM 1589 C C . SER A 1 206 ? -0.200 -13.826 16.659 1.00 97.38 206 SER A C 1
ATOM 1591 O O . SER A 1 206 ? -0.221 -14.684 15.777 1.00 97.38 206 SER A O 1
ATOM 1593 N N . CYS A 1 207 ? -0.997 -12.753 16.647 1.00 97.75 207 CYS A N 1
ATOM 1594 C CA . CYS A 1 207 ? -1.985 -12.467 15.599 1.00 97.75 207 CYS A CA 1
ATOM 1595 C C . CYS A 1 207 ? -1.725 -11.090 14.976 1.00 97.75 207 CYS A C 1
ATOM 1597 O O . CYS A 1 207 ? -1.473 -10.125 15.700 1.00 97.75 207 CYS A O 1
ATOM 1599 N N . LYS A 1 208 ? -1.766 -10.998 13.645 1.00 98.00 208 LYS A N 1
ATOM 1600 C CA . LYS A 1 208 ? -1.356 -9.819 12.873 1.00 98.00 208 LYS A CA 1
ATOM 1601 C C . LYS A 1 208 ? -2.537 -9.220 12.114 1.00 98.00 208 LYS A C 1
ATOM 1603 O O . LYS A 1 208 ? -3.246 -9.914 11.389 1.00 98.00 208 LYS A O 1
ATOM 1608 N N . PHE A 1 209 ? -2.682 -7.911 12.226 1.00 97.75 209 PHE A N 1
ATOM 1609 C CA . PHE A 1 209 ? -3.756 -7.097 11.668 1.00 97.75 209 PHE A CA 1
ATOM 1610 C C . PHE A 1 209 ? -3.169 -5.877 10.959 1.00 97.75 209 PHE A C 1
ATOM 1612 O O . PHE A 1 209 ? -1.963 -5.622 10.996 1.00 97.75 209 PHE A O 1
ATOM 1619 N N . SER A 1 210 ? -4.031 -5.108 10.314 1.00 97.75 210 SER A N 1
ATOM 1620 C CA . SER A 1 210 ? -3.709 -3.866 9.631 1.00 97.75 210 SER A CA 1
ATOM 1621 C C . SER A 1 210 ? -4.782 -2.805 9.871 1.00 97.75 210 SER A C 1
ATOM 1623 O O . SER A 1 210 ? -5.802 -3.073 10.506 1.00 97.75 210 SER A O 1
ATOM 1625 N N . ASP A 1 211 ? -4.596 -1.602 9.328 1.00 97.50 211 ASP A N 1
ATOM 1626 C CA . ASP A 1 211 ? -5.642 -0.573 9.348 1.00 97.50 211 ASP A CA 1
ATOM 1627 C C . ASP A 1 211 ? -6.945 -1.046 8.656 1.00 97.50 211 ASP A C 1
ATOM 1629 O O . ASP A 1 211 ? -8.028 -0.562 8.980 1.00 97.50 211 ASP A O 1
ATOM 1633 N N . ALA A 1 212 ? -6.882 -2.036 7.760 1.00 96.75 212 ALA A N 1
ATOM 1634 C CA . ALA A 1 212 ? -8.064 -2.616 7.113 1.00 96.75 212 ALA A CA 1
ATOM 1635 C C . ALA A 1 212 ? -8.991 -3.389 8.066 1.00 96.75 212 ALA A C 1
ATOM 1637 O O . ALA A 1 212 ? -10.141 -3.657 7.719 1.00 96.75 212 ALA A O 1
ATOM 1638 N N . ASP A 1 213 ? -8.487 -3.765 9.242 1.00 95.88 213 ASP A N 1
ATOM 1639 C CA . ASP A 1 213 ? -9.193 -4.595 10.217 1.00 95.88 213 ASP A CA 1
ATOM 1640 C C . ASP A 1 213 ? -9.928 -3.770 11.281 1.00 95.88 213 ASP A C 1
ATOM 1642 O O . ASP A 1 213 ? -10.575 -4.347 12.150 1.00 95.88 213 ASP A O 1
ATOM 1646 N N . PHE A 1 214 ? -9.821 -2.433 11.233 1.00 95.19 214 PHE A N 1
ATOM 1647 C CA . PHE A 1 214 ? -10.380 -1.519 12.237 1.00 95.19 214 PHE A CA 1
ATOM 1648 C C . PHE A 1 214 ? -10.079 -2.012 13.673 1.00 95.19 214 PHE A C 1
ATOM 1650 O O . PHE A 1 214 ? -10.998 -2.362 14.409 1.00 95.19 214 PHE A O 1
ATOM 1657 N N . PRO A 1 215 ? -8.798 -2.104 14.092 1.00 93.00 215 PRO A N 1
ATOM 1658 C CA . PRO A 1 215 ? -8.429 -2.834 15.307 1.00 93.00 215 PRO A CA 1
ATOM 1659 C C . PRO A 1 215 ? -9.092 -2.278 16.575 1.00 93.00 215 PRO A C 1
ATOM 1661 O O . PRO A 1 215 ? -8.988 -1.081 16.864 1.00 93.00 215 PRO A O 1
ATOM 1664 N N . SER A 1 216 ? -9.710 -3.150 17.379 1.00 91.25 216 SER A N 1
ATOM 1665 C CA . SER A 1 216 ? -10.380 -2.773 18.636 1.00 91.25 216 SER A CA 1
ATOM 1666 C C . SER A 1 216 ? -9.420 -2.172 19.666 1.00 91.25 216 SER A C 1
ATOM 1668 O O . SER A 1 216 ? -9.805 -1.254 20.387 1.00 91.25 216 SER A O 1
ATOM 1670 N N . VAL A 1 217 ? -8.149 -2.596 19.664 1.00 91.88 217 VAL A N 1
ATOM 1671 C CA . VAL A 1 217 ? -7.071 -2.006 20.483 1.00 91.88 217 VAL A CA 1
ATOM 1672 C C . VAL A 1 217 ? -6.875 -0.508 20.213 1.00 91.88 217 VAL A C 1
ATOM 1674 O O . VAL A 1 217 ? -6.421 0.231 21.079 1.00 91.88 217 VAL A O 1
ATOM 1677 N N . LEU A 1 218 ? -7.258 -0.018 19.029 1.00 91.94 218 LEU A N 1
ATOM 1678 C CA . LEU A 1 218 ? -7.231 1.409 18.705 1.00 91.94 218 LEU A CA 1
ATOM 1679 C C . LEU A 1 218 ? -8.530 2.144 19.058 1.00 91.94 218 LEU A C 1
ATOM 1681 O O . LEU A 1 218 ? -8.636 3.340 18.774 1.00 91.94 218 LEU A O 1
ATOM 1685 N N . GLY A 1 219 ? -9.506 1.460 19.653 1.00 92.38 219 GLY A N 1
ATOM 1686 C CA . GLY A 1 219 ? -10.794 2.008 20.071 1.00 92.38 219 GLY A CA 1
ATOM 1687 C C . GLY A 1 219 ? -11.941 1.817 19.076 1.00 92.38 219 GLY A C 1
ATOM 1688 O O . GLY A 1 219 ? -13.029 2.323 19.335 1.00 92.38 219 GLY A O 1
ATOM 1689 N N . TRP A 1 220 ? -11.733 1.109 17.960 1.00 94.75 220 TRP A N 1
ATOM 1690 C CA . TRP A 1 220 ? -12.817 0.778 17.028 1.00 94.75 220 TRP A CA 1
ATOM 1691 C C . TRP A 1 220 ? -13.838 -0.165 17.667 1.00 94.75 220 TRP A C 1
ATOM 1693 O O . TRP A 1 220 ? -13.472 -1.185 18.260 1.00 94.75 220 TRP A O 1
ATOM 1703 N N . ASN A 1 221 ? -15.124 0.173 17.548 1.00 93.19 221 ASN A N 1
ATOM 1704 C CA . ASN A 1 221 ? -16.208 -0.620 18.123 1.00 93.19 221 ASN A CA 1
ATOM 1705 C C . ASN A 1 221 ? -17.503 -0.548 17.309 1.00 93.19 221 ASN A C 1
ATOM 1707 O O . ASN A 1 221 ? -17.857 0.513 16.800 1.00 93.19 221 ASN A O 1
ATOM 1711 N N . CYS A 1 222 ? -18.241 -1.660 17.260 1.00 94.44 222 CYS A N 1
ATOM 1712 C CA . CYS A 1 222 ? -19.596 -1.719 16.715 1.00 94.44 222 CYS A CA 1
ATOM 1713 C C . CYS A 1 222 ? -20.637 -1.693 17.845 1.00 94.44 222 CYS A C 1
ATOM 1715 O O . CYS A 1 222 ? -20.645 -2.543 18.744 1.00 94.44 222 CYS A O 1
ATOM 1717 N N . ILE A 1 223 ? -21.542 -0.719 17.781 1.00 93.06 223 ILE A N 1
ATOM 1718 C CA . ILE A 1 223 ? -22.606 -0.484 18.757 1.00 93.06 223 ILE A CA 1
ATOM 1719 C C . ILE A 1 223 ? -23.952 -0.697 18.065 1.00 93.06 223 ILE A C 1
ATOM 1721 O O . ILE A 1 223 ? -24.450 0.177 17.367 1.00 93.06 223 ILE A O 1
ATOM 1725 N N . GLY A 1 224 ? -24.531 -1.878 18.257 1.00 91.00 224 GLY A N 1
ATOM 1726 C CA . GLY A 1 224 ? -25.845 -2.251 17.724 1.00 91.00 224 GLY A CA 1
ATOM 1727 C C . GLY A 1 224 ? -26.655 -3.082 18.717 1.00 91.00 224 GLY A C 1
ATOM 1728 O O . GLY A 1 224 ? -27.428 -3.938 18.309 1.00 91.00 224 GLY A O 1
ATOM 1729 N N . ASP A 1 225 ? -26.415 -2.883 20.016 1.00 91.00 225 ASP A N 1
ATOM 1730 C CA . ASP A 1 225 ? -27.073 -3.581 21.130 1.00 91.00 225 ASP A CA 1
ATOM 1731 C C . ASP A 1 225 ? -28.396 -2.927 21.566 1.00 91.00 225 ASP A C 1
ATOM 1733 O O . ASP A 1 225 ? -29.001 -3.364 22.544 1.00 91.00 225 ASP A O 1
ATOM 1737 N N . ASP A 1 226 ? -28.856 -1.893 20.858 1.00 87.50 226 ASP A N 1
ATOM 1738 C CA . ASP A 1 226 ? -30.172 -1.310 21.103 1.00 87.50 226 ASP A CA 1
ATOM 1739 C C . ASP A 1 226 ? -31.278 -2.241 20.582 1.00 87.50 226 ASP A C 1
ATOM 1741 O O . ASP A 1 226 ? -31.393 -2.518 19.387 1.00 87.50 226 ASP A O 1
ATOM 1745 N N . THR A 1 227 ? -32.099 -2.738 21.505 1.00 84.25 227 THR A N 1
ATOM 1746 C CA . THR A 1 227 ? -33.220 -3.637 21.195 1.00 84.25 227 THR A CA 1
ATOM 1747 C C . THR A 1 227 ? -34.436 -2.894 20.640 1.00 84.25 227 THR A C 1
ATOM 1749 O O . THR A 1 227 ? -35.273 -3.507 19.975 1.00 84.25 227 THR A O 1
ATOM 1752 N N . ARG A 1 228 ? -34.537 -1.577 20.866 1.00 83.31 228 ARG A N 1
ATOM 1753 C CA . ARG A 1 228 ? -35.630 -0.729 20.378 1.00 83.31 228 ARG A CA 1
ATOM 1754 C C . ARG A 1 228 ? -35.213 -0.021 19.098 1.00 83.31 228 ARG A C 1
ATOM 1756 O O . ARG A 1 228 ? -35.063 1.190 19.018 1.00 83.31 228 ARG A O 1
ATOM 1763 N N . THR A 1 229 ? -35.059 -0.824 18.055 1.00 77.81 229 THR A N 1
ATOM 1764 C CA . THR A 1 229 ? -34.475 -0.411 16.769 1.00 77.81 229 THR A CA 1
ATOM 1765 C C . THR A 1 229 ? -35.241 0.685 16.020 1.00 77.81 229 THR A C 1
ATOM 1767 O O . THR A 1 229 ? -34.709 1.236 15.060 1.00 77.81 229 THR A O 1
ATOM 1770 N N . THR A 1 230 ? -36.464 1.021 16.438 1.00 79.56 230 THR A N 1
ATOM 1771 C CA . THR A 1 230 ? -37.335 1.968 15.733 1.00 79.56 230 THR A CA 1
ATOM 1772 C C . THR A 1 230 ? -37.594 3.273 16.472 1.00 79.56 230 THR A C 1
ATOM 1774 O O . THR A 1 230 ? -38.154 4.156 15.846 1.00 79.56 230 THR A O 1
ATOM 1777 N N . ASP A 1 231 ? -37.243 3.428 17.756 1.00 81.56 231 ASP A N 1
ATOM 1778 C CA . ASP A 1 231 ? -37.669 4.592 18.562 1.00 81.56 231 ASP A CA 1
ATOM 1779 C C . ASP A 1 231 ? -36.602 5.697 18.714 1.00 81.56 231 ASP A C 1
ATOM 1781 O O . ASP A 1 231 ? -36.836 6.688 19.397 1.00 81.56 231 ASP A O 1
ATOM 1785 N N . GLN A 1 232 ? -35.439 5.553 18.061 1.00 79.00 232 GLN A N 1
ATOM 1786 C CA . GLN A 1 232 ? -34.316 6.512 18.057 1.00 79.00 232 GLN A CA 1
ATOM 1787 C C . GLN A 1 232 ? -33.802 6.970 19.437 1.00 79.00 232 GLN A C 1
ATOM 1789 O O . GLN A 1 232 ? -32.998 7.899 19.518 1.00 79.00 232 GLN A O 1
ATOM 1794 N N . ARG A 1 233 ? -34.184 6.307 20.534 1.00 77.50 233 ARG A N 1
ATOM 1795 C CA . ARG A 1 233 ? -33.758 6.698 21.889 1.00 77.50 233 ARG A CA 1
ATOM 1796 C C . ARG A 1 233 ? -32.301 6.365 22.196 1.00 77.50 233 ARG A C 1
ATOM 1798 O O . ARG A 1 233 ? -31.756 6.886 23.168 1.00 77.50 233 ARG A O 1
ATOM 1805 N N . CYS A 1 234 ? -31.675 5.522 21.373 1.00 73.19 234 CYS A N 1
ATOM 1806 C CA . CYS A 1 234 ? -30.302 5.053 21.532 1.00 73.19 234 CYS A CA 1
ATOM 1807 C C . CYS A 1 234 ? -30.042 4.509 22.951 1.00 73.19 234 CYS A C 1
ATOM 1809 O O . CYS A 1 234 ? -29.184 4.985 23.700 1.00 73.19 234 CYS A O 1
ATOM 1811 N N . ASP A 1 235 ? -30.784 3.471 23.333 1.00 82.50 235 ASP A N 1
ATOM 1812 C CA . ASP A 1 235 ? -30.728 2.841 24.654 1.00 82.50 235 ASP A CA 1
ATOM 1813 C C . ASP A 1 235 ? -29.610 1.781 24.779 1.00 82.50 235 ASP A C 1
ATOM 1815 O O . ASP A 1 235 ? -29.689 0.842 25.572 1.00 82.50 235 ASP A O 1
ATOM 1819 N N . SER A 1 236 ? -28.507 1.976 24.052 1.00 89.06 236 SER A N 1
ATOM 1820 C CA . SER A 1 236 ? -27.344 1.081 24.033 1.00 89.06 236 SER A CA 1
ATOM 1821 C C . SER A 1 236 ? -26.600 1.037 25.377 1.00 89.06 236 SER A C 1
ATOM 1823 O O . SER A 1 236 ? -26.115 2.051 25.896 1.00 89.06 236 SER A O 1
ATOM 1825 N N . ALA A 1 237 ? -26.425 -0.169 25.925 1.00 90.56 237 ALA A N 1
ATOM 1826 C CA . ALA A 1 237 ? -25.630 -0.401 27.127 1.00 90.56 237 ALA A CA 1
ATOM 1827 C C . ALA A 1 237 ? -24.130 -0.206 26.855 1.00 90.56 237 ALA A C 1
ATOM 1829 O O . ALA A 1 237 ? -23.409 0.340 27.703 1.00 90.56 237 ALA A O 1
ATOM 1830 N N . LYS A 1 238 ? -23.662 -0.598 25.662 1.00 90.75 238 LYS A N 1
ATOM 1831 C CA . LYS A 1 238 ? -22.285 -0.357 25.206 1.00 90.75 238 LYS A CA 1
ATOM 1832 C C . LYS A 1 238 ? -21.979 1.138 25.123 1.00 90.75 238 LYS A C 1
ATOM 1834 O O . LYS A 1 238 ? -20.970 1.575 25.679 1.00 90.75 238 LYS A O 1
ATOM 1839 N N . LEU A 1 239 ? -22.861 1.936 24.516 1.00 91.25 239 LEU A N 1
ATOM 1840 C CA . LEU A 1 239 ? -22.680 3.385 24.406 1.00 91.25 239 LEU A CA 1
ATOM 1841 C C . LEU A 1 239 ? -22.689 4.056 25.781 1.00 91.25 239 LEU A C 1
ATOM 1843 O O . LEU A 1 239 ? -21.776 4.813 26.100 1.00 91.25 239 LEU A O 1
ATOM 1847 N N . LYS A 1 240 ? -23.659 3.725 26.643 1.00 92.38 240 LYS A N 1
ATOM 1848 C CA . LYS A 1 240 ? -23.719 4.234 28.026 1.00 92.38 240 LYS A CA 1
ATOM 1849 C C . LYS A 1 240 ? -22.453 3.889 28.818 1.00 92.38 240 LYS A C 1
ATOM 1851 O O . LYS A 1 240 ? -21.970 4.697 29.615 1.00 92.38 240 LYS A O 1
ATOM 1856 N N . THR A 1 241 ? -21.882 2.706 28.593 1.00 91.69 241 THR A N 1
ATOM 1857 C CA . THR A 1 241 ? -20.610 2.300 29.205 1.00 91.69 241 THR A CA 1
ATOM 1858 C C . THR A 1 241 ? -19.441 3.132 28.689 1.00 91.69 241 THR A C 1
ATOM 1860 O O . THR A 1 241 ? -18.657 3.619 29.501 1.00 91.69 241 THR A O 1
ATOM 1863 N N . LEU A 1 242 ? -19.365 3.360 27.375 1.00 91.75 242 LEU A N 1
ATOM 1864 C CA . LEU A 1 242 ? -18.336 4.191 26.751 1.00 91.75 242 LEU A CA 1
ATOM 1865 C C . LEU A 1 242 ? -18.400 5.646 27.235 1.00 91.75 242 LEU A C 1
ATOM 1867 O O . LEU A 1 242 ? -17.388 6.181 27.673 1.00 91.75 242 LEU A O 1
ATOM 1871 N N . LEU A 1 243 ? -19.587 6.258 27.250 1.00 93.56 243 LEU A N 1
ATOM 1872 C CA . LEU A 1 243 ? -19.783 7.639 27.713 1.00 93.56 243 LEU A CA 1
ATOM 1873 C C . LEU A 1 243 ? -19.389 7.829 29.184 1.00 93.56 243 LEU A C 1
ATOM 1875 O O . LEU A 1 243 ? -18.955 8.906 29.576 1.00 93.56 243 LEU A O 1
ATOM 1879 N N . THR A 1 244 ? -19.501 6.781 30.002 1.00 93.88 244 THR A N 1
ATOM 1880 C CA . THR A 1 244 ? -19.161 6.822 31.433 1.00 93.88 244 THR A CA 1
ATOM 1881 C C . THR A 1 244 ? -17.778 6.253 31.757 1.00 93.88 244 THR A C 1
ATOM 1883 O O . THR A 1 244 ? -17.470 6.044 32.932 1.00 93.88 244 THR A O 1
ATOM 1886 N N . SER A 1 245 ? -16.926 6.002 30.753 1.00 90.69 245 SER A N 1
ATOM 1887 C CA . SER A 1 245 ? -15.614 5.379 30.979 1.00 90.69 245 SER A CA 1
ATOM 1888 C C . SER A 1 245 ? -14.673 6.245 31.816 1.00 90.69 245 SER A C 1
ATOM 1890 O O . SER A 1 245 ? -13.908 5.699 32.600 1.00 90.69 245 SER A O 1
ATOM 1892 N N . GLU A 1 246 ? -14.775 7.571 31.684 1.00 91.06 246 GLU A N 1
ATOM 1893 C CA . GLU A 1 246 ? -13.935 8.559 32.388 1.00 91.06 246 GLU A CA 1
ATOM 1894 C C . GLU A 1 246 ? -14.485 8.975 33.759 1.00 91.06 246 GLU A C 1
ATOM 1896 O O . GLU A 1 246 ? -13.948 9.871 34.403 1.00 91.06 246 GLU A O 1
ATOM 1901 N N . ILE A 1 247 ? -15.607 8.398 34.191 1.00 91.62 247 ILE A N 1
ATOM 1902 C CA . ILE A 1 247 ? -16.171 8.680 35.512 1.00 91.62 247 ILE A CA 1
ATOM 1903 C C . ILE A 1 247 ? -15.558 7.697 36.504 1.00 91.62 247 ILE A C 1
ATOM 1905 O O . ILE A 1 247 ? -15.606 6.489 36.289 1.00 91.62 247 ILE A O 1
ATOM 1909 N N . GLU A 1 248 ? -15.011 8.189 37.608 1.00 92.00 248 GLU A N 1
ATOM 1910 C CA . GLU A 1 248 ? -14.511 7.334 38.683 1.00 92.00 248 GLU A CA 1
ATOM 1911 C C . GLU A 1 248 ? -15.641 6.920 39.636 1.00 92.00 248 GLU A C 1
ATOM 1913 O O . GLU A 1 248 ? -16.558 7.691 39.915 1.00 92.00 248 GLU A O 1
ATOM 1918 N N . GLY A 1 249 ? -15.575 5.688 40.148 1.00 93.12 249 GLY A N 1
ATOM 1919 C CA . GLY A 1 249 ? -16.555 5.150 41.096 1.00 93.12 249 GLY A CA 1
ATOM 1920 C C . GLY A 1 249 ? -17.805 4.542 40.444 1.00 93.12 249 GLY A C 1
ATOM 1921 O O . GLY A 1 249 ? -18.444 5.119 39.564 1.00 93.12 249 GLY A O 1
ATOM 1922 N N . ALA A 1 250 ? -18.187 3.346 40.902 1.00 91.62 250 ALA A N 1
ATOM 1923 C CA . ALA A 1 250 ? -19.325 2.602 40.353 1.00 91.62 250 ALA A CA 1
ATOM 1924 C C . ALA A 1 250 ? -20.662 3.346 40.525 1.00 91.62 250 ALA A C 1
ATOM 1926 O O . ALA A 1 250 ? -21.469 3.384 39.596 1.00 91.62 250 ALA A O 1
ATOM 1927 N N . GLN A 1 251 ? -20.865 3.986 41.680 1.00 92.31 251 GLN A N 1
ATOM 1928 C CA . GLN A 1 251 ? -22.085 4.736 41.976 1.00 92.31 251 GLN A CA 1
ATOM 1929 C C . GLN A 1 251 ? -22.245 5.954 41.053 1.00 92.31 251 GLN A C 1
ATOM 1931 O O . GLN A 1 251 ? -23.294 6.119 40.436 1.00 92.31 251 GLN A O 1
ATOM 1936 N N . ALA A 1 252 ? -21.192 6.755 40.867 1.00 90.38 252 ALA A N 1
ATOM 1937 C CA . ALA A 1 252 ? -21.237 7.918 39.980 1.00 90.38 252 ALA A CA 1
ATOM 1938 C C . ALA A 1 252 ? -21.497 7.519 38.514 1.00 90.38 252 ALA A C 1
ATOM 1940 O O . ALA A 1 252 ? -22.257 8.188 37.811 1.00 90.38 252 ALA A O 1
ATOM 1941 N N . LYS A 1 253 ? -20.937 6.386 38.055 1.00 92.62 253 LYS A N 1
ATOM 1942 C CA . LYS A 1 253 ? -21.272 5.813 36.738 1.00 92.62 253 LYS A CA 1
ATOM 1943 C C . LYS A 1 253 ? -22.752 5.456 36.640 1.00 92.62 253 LYS A C 1
ATOM 1945 O O . LYS A 1 253 ? -23.379 5.765 35.630 1.00 92.62 253 LYS A O 1
ATOM 1950 N N . GLN A 1 254 ? -23.312 4.807 37.660 1.00 90.75 254 GLN A N 1
ATOM 1951 C CA . GLN A 1 254 ? -24.725 4.431 37.681 1.00 90.75 254 GLN A CA 1
ATOM 1952 C C . GLN A 1 254 ? -25.639 5.663 37.655 1.00 90.75 254 GLN A C 1
ATOM 1954 O O . GLN A 1 254 ? -26.571 5.714 36.854 1.00 90.75 254 GLN A O 1
ATOM 1959 N N . GLU A 1 255 ? -25.335 6.678 38.464 1.00 89.44 255 GLU A N 1
ATOM 1960 C CA . GLU A 1 255 ? -26.074 7.944 38.499 1.00 89.44 255 GLU A CA 1
ATOM 1961 C C . GLU A 1 255 ? -26.021 8.683 37.155 1.00 89.44 255 GLU A C 1
ATOM 1963 O O . GLU A 1 255 ? -27.041 9.201 36.694 1.00 89.44 255 GLU A O 1
ATOM 1968 N N . ALA A 1 256 ? -24.859 8.697 36.492 1.00 88.94 256 ALA A N 1
ATOM 1969 C CA . ALA A 1 256 ? -24.715 9.288 35.166 1.00 88.94 256 ALA A CA 1
ATOM 1970 C C . ALA A 1 256 ? -25.524 8.524 34.105 1.00 88.94 256 ALA A C 1
ATOM 1972 O O . ALA A 1 256 ? -26.225 9.144 33.311 1.00 88.94 256 ALA A O 1
ATOM 1973 N N . ARG A 1 257 ? -25.491 7.184 34.118 1.00 89.50 257 ARG A N 1
ATOM 1974 C CA . ARG A 1 257 ? -26.254 6.336 33.177 1.00 89.50 257 ARG A CA 1
ATOM 1975 C C . ARG A 1 257 ? -27.766 6.476 33.329 1.00 89.50 257 ARG A C 1
ATOM 1977 O O . ARG A 1 257 ? -28.483 6.253 32.358 1.00 89.50 257 ARG A O 1
ATOM 1984 N N . ALA A 1 258 ? -28.240 6.831 34.521 1.00 86.62 258 ALA A N 1
ATOM 1985 C CA . ALA A 1 258 ? -29.659 7.010 34.805 1.00 86.62 258 ALA A CA 1
ATOM 1986 C C . ALA A 1 258 ? -30.238 8.330 34.258 1.00 86.62 258 ALA A C 1
ATOM 1988 O O . ALA A 1 258 ? -31.456 8.489 34.245 1.00 86.62 258 ALA A O 1
ATOM 1989 N N . LYS A 1 259 ? -29.400 9.286 33.824 1.00 85.31 259 LYS A N 1
ATOM 1990 C CA . LYS A 1 259 ? -29.838 10.626 33.398 1.00 85.31 259 LYS A CA 1
ATOM 1991 C C . LYS A 1 259 ? -29.320 10.964 31.990 1.00 85.31 259 LYS A C 1
ATOM 1993 O O . LYS A 1 259 ? -28.118 11.187 31.842 1.00 85.31 259 LYS A O 1
ATOM 1998 N N . PRO A 1 260 ? -30.193 11.101 30.971 1.00 82.25 260 PRO A N 1
ATOM 1999 C CA . PRO A 1 260 ? -29.782 11.453 29.607 1.00 82.25 260 PRO A CA 1
ATOM 2000 C C . PRO A 1 260 ? -28.937 12.731 29.518 1.00 82.25 260 PRO A C 1
ATOM 2002 O O . PRO A 1 260 ? -27.942 12.766 28.802 1.00 82.25 260 PRO A O 1
ATOM 2005 N N . THR A 1 261 ? -29.261 13.755 30.313 1.00 84.38 261 THR A N 1
ATOM 2006 C CA . THR A 1 261 ? -28.490 15.008 30.378 1.00 84.38 261 THR A CA 1
ATOM 2007 C C . THR A 1 261 ? -27.051 14.790 30.840 1.00 84.38 261 THR A C 1
ATOM 2009 O O . THR A 1 261 ? -26.127 15.343 30.253 1.00 84.38 261 THR A O 1
ATOM 2012 N N . ARG A 1 262 ? -26.831 13.920 31.834 1.00 85.75 262 ARG A N 1
ATOM 2013 C CA . ARG A 1 262 ? -25.485 13.576 32.315 1.00 85.75 262 ARG A CA 1
ATOM 2014 C C . ARG A 1 262 ? -24.676 12.809 31.278 1.00 85.75 262 ARG A C 1
ATOM 2016 O O . ARG A 1 262 ? -23.465 13.008 31.219 1.00 85.75 262 ARG A O 1
ATOM 2023 N N . LEU A 1 263 ? -25.319 11.949 30.485 1.00 87.94 263 LEU A N 1
ATOM 2024 C CA . LEU A 1 263 ? -24.686 11.252 29.360 1.00 87.94 263 LEU A CA 1
ATOM 2025 C C . LEU A 1 263 ? -24.311 12.230 28.242 1.00 87.94 263 LEU A C 1
ATOM 2027 O O . LEU A 1 263 ? -23.186 12.177 27.752 1.00 87.94 263 LEU A O 1
ATOM 2031 N N . PHE A 1 264 ? -25.213 13.152 27.900 1.00 86.44 264 PHE A N 1
ATOM 2032 C CA . PHE A 1 264 ? -24.964 14.205 26.917 1.00 86.44 264 PHE A CA 1
ATOM 2033 C C . PHE A 1 264 ? -23.804 15.123 27.338 1.00 86.44 264 PHE A C 1
ATOM 2035 O O . PHE A 1 264 ? -22.918 15.398 26.542 1.00 86.44 264 PHE A O 1
ATOM 2042 N N . GLU A 1 265 ? -23.704 15.504 28.616 1.00 89.06 265 GLU A N 1
ATOM 2043 C CA . GLU A 1 265 ? -22.537 16.243 29.133 1.00 89.06 265 GLU A CA 1
ATOM 2044 C C . GLU A 1 265 ? -21.201 15.517 28.867 1.00 89.06 265 GLU A C 1
ATOM 2046 O O . GLU A 1 265 ? -20.162 16.164 28.710 1.00 89.06 265 GLU A O 1
ATOM 2051 N N . GLN A 1 266 ? -21.194 14.177 28.804 1.00 91.19 266 GLN A N 1
ATOM 2052 C CA . GLN A 1 266 ? -19.970 13.422 28.519 1.00 91.19 266 GLN A CA 1
ATOM 2053 C C . GLN A 1 266 ? -19.538 13.537 27.058 1.00 91.19 266 GLN A C 1
ATOM 2055 O O . GLN A 1 266 ? -18.337 13.503 26.803 1.00 91.19 266 GLN A O 1
ATOM 2060 N N . THR A 1 267 ? -20.461 13.693 26.100 1.00 88.62 267 THR A N 1
ATOM 2061 C CA . THR A 1 267 ? -20.114 13.715 24.666 1.00 88.62 267 THR A CA 1
ATOM 2062 C C . THR A 1 267 ? -19.240 14.913 24.305 1.00 88.62 267 THR A C 1
ATOM 2064 O O . THR A 1 267 ? -18.452 14.837 23.367 1.00 88.62 267 THR A O 1
ATOM 2067 N N . SER A 1 268 ? -19.329 16.002 25.074 1.00 88.06 268 SER A N 1
ATOM 2068 C CA . SER A 1 268 ? -18.491 17.197 24.912 1.00 88.06 268 SER A CA 1
ATOM 2069 C C . SER A 1 268 ? -17.100 17.072 25.546 1.00 88.06 268 SER A C 1
ATOM 2071 O O . SER A 1 268 ? -16.244 17.925 25.311 1.00 88.06 268 SER A O 1
ATOM 2073 N N . LYS A 1 269 ? -16.830 16.033 26.349 1.00 93.38 269 LYS A N 1
ATOM 2074 C CA . LYS A 1 269 ? -15.497 15.816 26.930 1.00 93.38 269 LYS A CA 1
ATOM 2075 C C . LYS A 1 269 ? -14.540 15.317 25.854 1.00 93.38 269 LYS A C 1
ATOM 2077 O O . LYS A 1 269 ? -14.809 14.301 25.222 1.00 93.38 269 LYS A O 1
ATOM 2082 N N . ALA A 1 270 ? -13.383 15.963 25.707 1.00 93.19 270 ALA A N 1
ATOM 2083 C CA . ALA A 1 270 ? -12.418 15.663 24.643 1.00 93.19 270 ALA A CA 1
ATOM 2084 C C . ALA A 1 270 ? -12.039 14.169 24.542 1.00 93.19 270 ALA A C 1
ATOM 2086 O O . ALA A 1 270 ? -12.022 13.613 23.445 1.00 93.19 270 ALA A O 1
ATOM 2087 N N . ALA A 1 271 ? -11.802 13.498 25.676 1.00 90.62 271 ALA A N 1
ATOM 2088 C CA . ALA A 1 271 ? -11.471 12.070 25.708 1.00 90.62 271 ALA A CA 1
ATOM 2089 C C . ALA A 1 271 ? -12.615 11.177 25.188 1.00 90.62 271 ALA A C 1
ATOM 2091 O O . ALA A 1 271 ? -12.370 10.208 24.470 1.00 90.62 271 ALA A O 1
ATOM 2092 N N . ILE A 1 272 ? -13.866 11.518 25.508 1.00 94.38 272 ILE A N 1
ATOM 2093 C CA . ILE A 1 272 ? -15.052 10.794 25.038 1.00 94.38 272 ILE A CA 1
ATOM 2094 C C . ILE A 1 272 ? -15.335 11.116 23.572 1.00 94.38 272 ILE A C 1
ATOM 2096 O O . ILE A 1 272 ? -15.552 10.196 22.791 1.00 94.38 272 ILE A O 1
ATOM 2100 N N . ALA A 1 273 ? -15.261 12.387 23.169 1.00 92.56 273 ALA A N 1
ATOM 2101 C CA . ALA A 1 273 ? -15.415 12.804 21.777 1.00 92.56 273 ALA A CA 1
ATOM 2102 C C . ALA A 1 273 ? -14.421 12.071 20.858 1.00 92.56 273 ALA A C 1
ATOM 2104 O O . ALA A 1 273 ? -14.800 11.565 19.803 1.00 92.56 273 ALA A O 1
ATOM 2105 N N . HIS A 1 274 ? -13.165 11.927 21.294 1.00 91.31 274 HIS A N 1
ATOM 2106 C CA . HIS A 1 274 ? -12.163 11.144 20.575 1.00 91.31 274 HIS A CA 1
ATOM 2107 C C . HIS A 1 274 ? -12.535 9.652 20.480 1.00 91.31 274 HIS A C 1
ATOM 2109 O O . HIS A 1 274 ? -12.367 9.050 19.423 1.00 91.31 274 HIS A O 1
ATOM 2115 N N . LYS A 1 275 ? -13.076 9.045 21.546 1.00 92.56 275 LYS A N 1
ATOM 2116 C CA . LYS A 1 275 ? -13.563 7.652 21.515 1.00 92.56 275 LYS A CA 1
ATOM 2117 C C . LYS A 1 275 ? -14.757 7.476 20.570 1.00 92.56 275 LYS A C 1
ATOM 2119 O O . LYS A 1 275 ? -14.801 6.503 19.824 1.00 92.56 275 LYS A O 1
ATOM 2124 N N . LEU A 1 276 ? -15.693 8.428 20.559 1.00 94.19 276 LEU A N 1
ATOM 2125 C CA . LEU A 1 276 ? -16.887 8.395 19.707 1.00 94.19 276 LEU A CA 1
ATOM 2126 C C . LEU A 1 276 ? -16.558 8.442 18.210 1.00 94.19 276 LEU A C 1
ATOM 2128 O O . LEU A 1 276 ? -17.301 7.868 17.420 1.00 94.19 276 LEU A O 1
ATOM 2132 N N . ARG A 1 277 ? -15.426 9.039 17.810 1.00 95.31 277 ARG A N 1
ATOM 2133 C CA . ARG A 1 277 ? -14.969 9.019 16.407 1.00 95.31 277 ARG A CA 1
ATOM 2134 C C . ARG A 1 277 ? -14.800 7.602 15.847 1.00 95.31 277 ARG A C 1
ATOM 2136 O O . ARG A 1 277 ? -14.973 7.410 14.651 1.00 95.31 277 ARG A O 1
ATOM 2143 N N . LYS A 1 278 ? -14.506 6.615 16.697 1.00 95.25 278 LYS A N 1
ATOM 2144 C CA . LYS A 1 278 ? -14.291 5.210 16.307 1.00 95.25 278 LYS A CA 1
ATOM 2145 C C . LYS A 1 278 ? -15.464 4.287 16.653 1.00 95.25 278 LYS A C 1
ATOM 2147 O O . LYS A 1 278 ? -15.339 3.064 16.573 1.00 95.25 278 LYS A O 1
ATOM 2152 N N . ALA A 1 279 ? -16.606 4.858 17.032 1.00 94.94 279 ALA A N 1
ATOM 2153 C CA . ALA A 1 279 ? -17.842 4.112 17.205 1.00 94.94 279 ALA A CA 1
ATOM 2154 C C . ALA A 1 279 ? -18.584 3.997 15.863 1.00 94.94 279 ALA A C 1
ATOM 2156 O O . ALA A 1 279 ? -18.818 4.994 15.181 1.00 94.94 279 ALA A O 1
ATOM 2157 N N . ILE A 1 280 ? -18.962 2.772 15.502 1.00 95.62 280 ILE A N 1
ATOM 2158 C CA . ILE A 1 280 ? -19.831 2.456 14.368 1.00 95.62 280 ILE A CA 1
ATOM 2159 C C . ILE A 1 280 ? -21.188 2.077 14.959 1.00 95.62 280 ILE A C 1
ATOM 2161 O O . ILE A 1 280 ? -21.323 1.014 15.566 1.00 95.62 280 ILE A O 1
ATOM 2165 N N . CYS A 1 281 ? -22.170 2.968 14.853 1.00 93.50 281 CYS A N 1
ATOM 2166 C CA . CYS A 1 281 ? -23.429 2.865 15.597 1.00 93.50 281 CYS A CA 1
ATOM 2167 C C . CYS A 1 281 ? -24.590 2.476 14.681 1.00 93.50 281 CYS A C 1
ATOM 2169 O O . CYS A 1 281 ? -24.726 3.047 13.601 1.00 93.50 281 CYS A O 1
ATOM 2171 N N . LYS A 1 282 ? -25.441 1.544 15.122 1.00 92.25 282 LYS A N 1
ATOM 2172 C CA . LYS A 1 282 ? -26.655 1.143 14.406 1.00 92.25 282 LYS A CA 1
ATOM 2173 C C . LYS A 1 282 ? -27.863 1.941 14.896 1.00 92.25 282 LYS A C 1
ATOM 2175 O O . LYS A 1 282 ? -28.231 1.813 16.061 1.00 92.25 282 LYS A O 1
ATOM 2180 N N . PHE A 1 283 ? -28.482 2.731 14.025 1.00 89.75 283 PHE A N 1
ATOM 2181 C CA . PHE A 1 283 ? -29.751 3.422 14.276 1.00 89.75 283 PHE A CA 1
ATOM 2182 C C . PHE A 1 283 ? -30.449 3.771 12.946 1.00 89.75 283 PHE A C 1
ATOM 2184 O O . PHE A 1 283 ? -29.785 3.852 11.916 1.00 89.75 283 PHE A O 1
ATOM 2191 N N . PRO A 1 284 ? -31.785 3.929 12.918 1.00 88.69 284 PRO A N 1
ATOM 2192 C CA . PRO A 1 284 ? -32.493 4.306 11.696 1.00 88.69 284 PRO A CA 1
ATOM 2193 C C . PRO A 1 284 ? -32.244 5.778 11.343 1.00 88.69 284 PRO A C 1
ATOM 2195 O O . PRO A 1 284 ? -32.120 6.618 12.239 1.00 88.69 284 PRO A O 1
ATOM 2198 N N . THR A 1 285 ? -32.238 6.100 10.046 1.00 87.31 285 THR A N 1
ATOM 2199 C CA . THR A 1 285 ? -32.078 7.480 9.557 1.00 87.31 285 THR A CA 1
ATOM 2200 C C . THR A 1 285 ? -33.136 8.419 10.137 1.00 87.31 285 THR A C 1
ATOM 2202 O O . THR A 1 285 ? -34.315 8.078 10.234 1.00 87.31 285 THR A O 1
ATOM 2205 N N . GLU A 1 286 ? -32.725 9.632 10.507 1.00 87.44 286 GLU A N 1
ATOM 2206 C CA . GLU A 1 286 ? -33.655 10.645 11.003 1.00 87.44 286 GLU A CA 1
ATOM 2207 C C . GLU A 1 286 ? -34.465 11.340 9.908 1.00 87.44 286 GLU A C 1
ATOM 2209 O O . GLU A 1 286 ? -35.489 11.960 10.203 1.00 87.44 286 GLU A O 1
ATOM 2214 N N . PHE A 1 287 ? -34.058 11.169 8.648 1.00 89.69 287 PHE A N 1
ATOM 2215 C CA . PHE A 1 287 ? -34.608 11.894 7.509 1.00 89.69 287 PHE A CA 1
ATOM 2216 C C . PHE A 1 287 ? -35.833 11.232 6.872 1.00 89.69 287 PHE A C 1
ATOM 2218 O O . PHE A 1 287 ? -36.429 11.846 5.993 1.00 89.69 287 PHE A O 1
ATOM 2225 N N . ASP A 1 288 ? -36.234 10.015 7.260 1.00 90.38 288 ASP A N 1
ATOM 2226 C CA . ASP A 1 288 ? -37.427 9.376 6.683 1.00 90.38 288 ASP A CA 1
ATOM 2227 C C . ASP A 1 288 ? -38.706 9.878 7.352 1.00 90.38 288 ASP A C 1
ATOM 2229 O O . ASP A 1 288 ? -38.871 9.810 8.566 1.00 90.38 288 ASP A O 1
ATOM 2233 N N . GLN A 1 289 ? -39.653 10.382 6.567 1.00 91.75 289 GLN A N 1
ATOM 2234 C CA . GLN A 1 289 ? -40.955 10.767 7.100 1.00 91.75 289 GLN A CA 1
ATOM 2235 C C . GLN A 1 289 ? -41.859 9.547 7.371 1.00 91.75 289 GLN A C 1
ATOM 2237 O O . GLN A 1 289 ? -42.779 9.637 8.190 1.00 91.75 289 GLN A O 1
ATOM 2242 N N . GLY A 1 290 ? -41.626 8.419 6.686 1.00 88.56 290 GLY A N 1
ATOM 2243 C CA . GLY A 1 290 ? -42.509 7.245 6.690 1.00 88.56 290 GLY A CA 1
ATOM 2244 C C . GLY A 1 290 ? -42.635 6.525 8.037 1.00 88.56 290 GLY A C 1
ATOM 2245 O O . GLY A 1 290 ? -43.667 5.915 8.308 1.00 88.56 290 GLY A O 1
ATOM 2246 N N . ASP A 1 291 ? -41.629 6.636 8.899 1.00 87.44 291 ASP A N 1
ATOM 2247 C CA . ASP A 1 291 ? -41.547 5.981 10.208 1.00 87.44 291 ASP A CA 1
ATOM 2248 C C . ASP A 1 291 ? -41.612 6.977 11.383 1.00 87.44 291 ASP A C 1
ATOM 2250 O O . ASP A 1 291 ? -41.348 6.612 12.529 1.00 87.44 291 ASP A O 1
ATOM 2254 N N . PHE A 1 292 ? -42.019 8.226 11.118 1.00 90.56 292 PHE A N 1
ATOM 2255 C CA . PHE A 1 292 ? -42.051 9.321 12.095 1.00 90.56 292 PHE A CA 1
ATOM 2256 C C . PHE A 1 292 ? -42.679 8.929 13.442 1.00 90.56 292 PHE A C 1
ATOM 2258 O O . PHE A 1 292 ? -42.111 9.205 14.496 1.00 90.56 292 PHE A O 1
ATOM 2265 N N . GLU A 1 293 ? -43.850 8.289 13.421 1.00 90.31 293 GLU A N 1
ATOM 2266 C CA . GLU A 1 293 ? -44.568 7.929 14.650 1.00 90.31 293 GLU A CA 1
ATOM 2267 C C . GLU A 1 293 ? -43.845 6.817 15.426 1.00 90.31 293 GLU A C 1
ATOM 2269 O O . GLU A 1 293 ? -43.826 6.847 16.653 1.00 90.31 293 GLU A O 1
ATOM 2274 N N . ALA A 1 294 ? -43.199 5.873 14.732 1.00 89.56 294 ALA A N 1
ATOM 2275 C CA . ALA A 1 294 ? -42.415 4.818 15.372 1.00 89.56 294 ALA A CA 1
ATOM 2276 C C . ALA A 1 294 ? -41.176 5.391 16.079 1.00 89.56 294 ALA A C 1
ATOM 2278 O O . ALA A 1 294 ? -40.857 4.959 17.187 1.00 89.56 294 ALA A O 1
ATOM 2279 N N . ARG A 1 295 ? -40.539 6.401 15.468 1.00 89.25 295 ARG A N 1
ATOM 2280 C CA . ARG A 1 295 ? -39.357 7.087 16.007 1.00 89.25 295 ARG A CA 1
ATOM 2281 C C . ARG A 1 295 ? -39.710 8.018 17.154 1.00 89.25 295 ARG A C 1
ATOM 2283 O O . ARG A 1 295 ? -39.181 7.876 18.246 1.00 89.25 295 ARG A O 1
ATOM 2290 N N . TYR A 1 296 ? -40.645 8.937 16.950 1.00 89.88 296 TYR A N 1
ATOM 2291 C CA . TYR A 1 296 ? -40.874 10.040 17.887 1.00 89.88 296 TYR A CA 1
ATOM 2292 C C . TYR A 1 296 ? -42.119 9.888 18.760 1.00 89.88 296 TYR A C 1
ATOM 2294 O O . TYR A 1 296 ? -42.311 10.693 19.668 1.00 89.88 296 TYR A O 1
ATOM 2302 N N . GLY A 1 297 ? -42.971 8.883 18.531 1.00 90.44 297 GLY A N 1
ATOM 2303 C CA . GLY A 1 297 ? -44.245 8.735 19.247 1.00 90.44 297 GLY A CA 1
ATOM 2304 C C . GLY A 1 297 ? -44.089 8.655 20.768 1.00 90.44 297 GLY A C 1
ATOM 2305 O O . GLY A 1 297 ? -44.943 9.146 21.503 1.00 90.44 297 GLY A O 1
ATOM 2306 N N . HIS A 1 298 ? -42.955 8.132 21.243 1.00 88.19 298 HIS A N 1
ATOM 2307 C CA . HIS A 1 298 ? -42.627 8.058 22.666 1.00 88.19 298 HIS A CA 1
ATOM 2308 C C . HIS A 1 298 ? -42.526 9.434 23.353 1.00 88.19 298 HIS A C 1
ATOM 2310 O O . HIS A 1 298 ? -42.750 9.521 24.555 1.00 88.19 298 HIS A O 1
ATOM 2316 N N . ILE A 1 299 ? -42.230 10.512 22.613 1.00 90.12 299 ILE A N 1
ATOM 2317 C CA . ILE A 1 299 ? -42.087 11.875 23.156 1.00 90.12 299 ILE A CA 1
ATOM 2318 C C . ILE A 1 299 ? -43.417 12.397 23.723 1.00 90.12 299 ILE A C 1
ATOM 2320 O O . ILE A 1 299 ? -43.422 13.248 24.610 1.00 90.12 299 ILE A O 1
ATOM 2324 N N . LYS A 1 300 ? -44.558 11.857 23.271 1.00 90.75 300 LYS A N 1
ATOM 2325 C CA . LYS A 1 300 ? -45.885 12.192 23.818 1.00 90.75 300 LYS A CA 1
ATOM 2326 C C . LYS A 1 300 ? -46.014 11.892 25.313 1.00 90.75 300 LYS A C 1
ATOM 2328 O O . LYS A 1 300 ? -46.837 12.516 25.976 1.00 90.75 300 LYS A O 1
ATOM 2333 N N . GLU A 1 301 ? -45.215 10.959 25.828 1.00 90.00 301 GLU A N 1
ATOM 2334 C CA . GLU A 1 301 ? -45.245 10.549 27.235 1.00 90.00 301 GLU A CA 1
ATOM 2335 C C . GLU A 1 301 ? -44.475 11.498 28.163 1.00 90.00 301 GLU A C 1
ATOM 2337 O O . GLU A 1 301 ? -44.632 11.410 29.380 1.00 90.00 301 GLU A O 1
ATOM 2342 N N . GLU A 1 302 ? -43.672 12.413 27.615 1.00 88.81 302 GLU A N 1
ATOM 2343 C CA . GLU A 1 302 ? -42.957 13.425 28.394 1.00 88.81 302 GLU A CA 1
ATOM 2344 C C . GLU A 1 302 ? -43.936 14.465 28.964 1.00 88.81 302 GLU A C 1
ATOM 2346 O O . GLU A 1 302 ? -44.881 14.881 28.286 1.00 88.81 302 GLU A O 1
ATOM 2351 N N . ASP A 1 303 ? -43.688 14.944 30.189 1.00 90.62 303 ASP A N 1
ATOM 2352 C CA . ASP A 1 303 ? -44.618 15.804 30.944 1.00 90.62 303 ASP A CA 1
ATOM 2353 C C . ASP A 1 303 ? -45.098 17.032 30.151 1.00 90.62 303 ASP A C 1
ATOM 2355 O O . ASP A 1 303 ? -46.273 17.398 30.213 1.00 90.62 303 ASP A O 1
ATOM 2359 N N . TYR A 1 304 ? -44.214 17.648 29.358 1.00 90.12 304 TYR A N 1
ATOM 2360 C CA . TYR A 1 304 ? -44.533 18.810 28.519 1.00 90.12 304 TYR A CA 1
ATOM 2361 C C . TYR A 1 304 ? -45.588 18.520 27.436 1.00 90.12 304 TYR A C 1
ATOM 2363 O O . TYR A 1 304 ? -46.400 19.388 27.115 1.00 90.12 304 TYR A O 1
ATOM 2371 N N . PHE A 1 305 ? -45.586 17.311 26.868 1.00 92.69 305 PHE A N 1
ATOM 2372 C CA . PHE A 1 305 ? -46.545 16.901 25.838 1.00 92.69 305 PHE A CA 1
ATOM 2373 C C . PHE A 1 305 ? -47.781 16.250 26.455 1.00 92.69 305 PHE A C 1
ATOM 2375 O O . PHE A 1 305 ? -48.895 16.517 26.014 1.00 92.69 305 PHE A O 1
ATOM 2382 N N . LYS A 1 306 ? -47.601 15.460 27.516 1.00 91.69 306 LYS A N 1
ATOM 2383 C CA . LYS A 1 306 ? -48.682 14.775 28.229 1.00 91.69 306 LYS A CA 1
ATOM 2384 C C . LYS A 1 306 ? -49.638 15.734 28.944 1.00 91.69 306 LYS A C 1
ATOM 2386 O O . LYS A 1 306 ? -50.828 15.449 29.042 1.00 91.69 306 LYS A O 1
ATOM 2391 N N . SER A 1 307 ? -49.130 16.861 29.447 1.00 92.25 307 SER A N 1
ATOM 2392 C CA . SER A 1 307 ? -49.941 17.892 30.113 1.00 92.25 307 SER A CA 1
ATOM 2393 C C . SER A 1 307 ? -50.683 18.825 29.145 1.00 92.25 307 SER A C 1
ATOM 2395 O O . SER A 1 307 ? -51.577 19.559 29.573 1.00 92.25 307 SER A O 1
ATOM 2397 N N . ASP A 1 308 ? -50.370 18.788 27.844 1.00 93.69 308 ASP A N 1
ATOM 2398 C CA . ASP A 1 308 ? -51.059 19.579 26.823 1.00 93.69 308 ASP A CA 1
ATOM 2399 C C . ASP A 1 308 ? -52.356 18.898 26.362 1.00 93.69 308 ASP A C 1
ATOM 2401 O O . ASP A 1 308 ? -52.387 18.134 25.396 1.00 93.69 308 ASP A O 1
ATOM 2405 N N . ALA A 1 309 ? -53.465 19.240 27.021 1.00 88.00 309 ALA A N 1
ATOM 2406 C CA . ALA A 1 309 ? -54.797 18.731 26.690 1.00 88.00 309 ALA A CA 1
ATOM 2407 C C . ALA A 1 309 ? -55.281 19.090 25.266 1.00 88.00 309 ALA A C 1
ATOM 2409 O O . ALA A 1 309 ? -56.240 18.491 24.781 1.00 88.00 309 ALA A O 1
ATOM 2410 N N . THR A 1 310 ? -54.651 20.060 24.590 1.00 92.00 310 THR A N 1
ATOM 2411 C CA . THR A 1 310 ? -55.034 20.491 23.233 1.00 92.00 310 THR A CA 1
ATOM 2412 C C . THR A 1 310 ? -54.318 19.707 22.129 1.00 92.00 310 THR A C 1
ATOM 2414 O O . THR A 1 310 ? -54.777 19.680 20.982 1.00 92.00 310 THR A O 1
ATOM 2417 N N . GLY A 1 311 ? -53.188 19.072 22.461 1.00 90.94 311 GLY A N 1
ATOM 2418 C CA . GLY A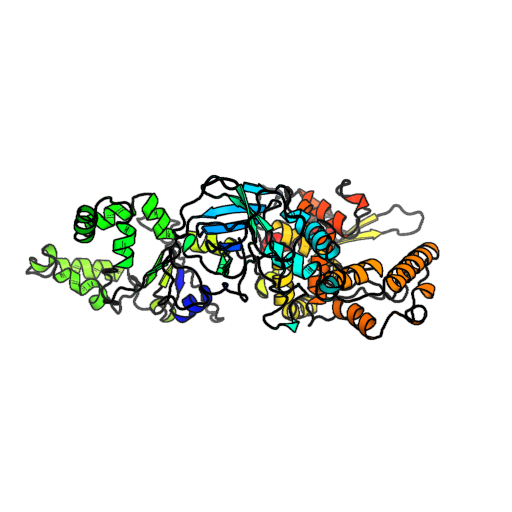 1 311 ? -52.300 18.393 21.517 1.00 90.94 311 GLY A CA 1
ATOM 2419 C C . GLY A 1 311 ? -51.555 19.325 20.550 1.00 90.94 311 GLY A C 1
ATOM 2420 O O . GLY A 1 311 ? -50.914 18.844 19.611 1.00 90.94 311 GLY A O 1
ATOM 2421 N N . GLU A 1 312 ? -51.629 20.645 20.735 1.00 94.50 312 GLU A N 1
ATOM 2422 C CA . GLU A 1 312 ? -50.976 21.634 19.873 1.00 94.50 312 GLU A CA 1
ATOM 2423 C C . GLU A 1 312 ? -49.445 21.542 19.920 1.00 94.50 312 GLU A C 1
ATOM 2425 O O . GLU A 1 312 ? -48.786 21.700 18.890 1.00 94.50 312 GLU A O 1
ATOM 2430 N N . ASN A 1 313 ? -48.857 21.221 21.073 1.00 93.62 313 ASN A N 1
ATOM 2431 C CA . ASN A 1 313 ? -47.409 21.061 21.213 1.00 93.62 313 ASN A CA 1
ATOM 2432 C C . ASN A 1 313 ? -46.892 19.903 20.347 1.00 93.62 313 ASN A C 1
ATOM 2434 O O . ASN A 1 313 ? -45.910 20.060 19.616 1.00 93.62 313 ASN A O 1
ATOM 2438 N N . TRP A 1 314 ? -47.591 18.762 20.356 1.00 94.19 314 TRP A N 1
ATOM 2439 C CA . TRP A 1 314 ? -47.248 17.623 19.500 1.00 94.19 314 TRP A CA 1
ATOM 2440 C C . TRP A 1 314 ? -47.420 17.949 18.014 1.00 94.19 314 TRP A C 1
ATOM 2442 O O . TRP A 1 314 ? -46.563 17.586 17.205 1.00 94.19 314 TRP A O 1
ATOM 2452 N N . LYS A 1 315 ? -48.491 18.665 17.636 1.00 94.50 315 LYS A N 1
ATOM 2453 C CA . LYS A 1 315 ? -48.698 19.103 16.245 1.00 94.50 315 LYS A CA 1
ATOM 2454 C C . LYS A 1 315 ? -47.552 19.988 15.759 1.00 94.50 315 LYS A C 1
ATOM 2456 O O . LYS A 1 315 ? -47.060 19.767 14.654 1.00 94.50 315 LYS A O 1
ATOM 2461 N N . LYS A 1 316 ? -47.096 20.943 16.578 1.00 94.19 316 LYS A N 1
ATOM 2462 C CA . LYS A 1 316 ? -45.965 21.827 16.249 1.00 94.19 316 LYS A CA 1
ATOM 2463 C C . LYS A 1 316 ? -44.665 21.048 16.066 1.00 94.19 316 LYS A C 1
ATOM 2465 O O . LYS A 1 316 ? -44.001 21.234 15.049 1.00 94.19 316 LYS A O 1
ATOM 2470 N N . LEU A 1 317 ? -44.329 20.148 16.996 1.00 92.38 317 LEU A N 1
ATOM 2471 C CA . LEU A 1 317 ? -43.140 19.298 16.875 1.00 92.38 317 LEU A CA 1
ATOM 2472 C C . LEU A 1 317 ? -43.218 18.409 15.626 1.00 92.38 317 LEU A C 1
ATOM 2474 O O . LEU A 1 317 ? -42.270 18.349 14.846 1.00 92.38 317 LEU A O 1
ATOM 2478 N N . SER A 1 318 ? -44.370 17.772 15.403 1.00 92.75 318 SER A N 1
ATOM 2479 C CA . SER A 1 318 ? -44.607 16.922 14.234 1.00 92.75 318 SER A CA 1
ATOM 2480 C C . SER A 1 318 ? -44.440 17.690 12.928 1.00 92.75 318 SER A C 1
ATOM 2482 O O . SER A 1 318 ? -43.800 17.193 12.008 1.00 92.75 318 SER A O 1
ATOM 2484 N N . ALA A 1 319 ? -45.003 18.897 12.835 1.00 93.44 319 ALA A N 1
ATOM 2485 C CA . ALA A 1 319 ? -44.864 19.747 11.659 1.00 93.44 319 ALA A CA 1
ATOM 2486 C C . ALA A 1 319 ? -43.404 20.162 11.432 1.00 93.44 319 ALA A C 1
ATOM 2488 O O . ALA A 1 319 ? -42.937 20.135 10.298 1.00 93.44 319 ALA A O 1
ATOM 2489 N N . HIS A 1 320 ? -42.678 20.492 12.504 1.00 91.75 320 HIS A N 1
ATOM 2490 C CA . HIS A 1 320 ? -41.270 20.867 12.426 1.00 91.75 320 HIS A CA 1
ATOM 2491 C C . HIS A 1 320 ? -40.392 19.717 11.921 1.00 91.75 320 HIS A C 1
ATOM 2493 O O . HIS A 1 320 ? -39.669 19.893 10.946 1.00 91.75 320 HIS A O 1
ATOM 2499 N N . ILE A 1 321 ? -40.495 18.531 12.527 1.00 90.00 321 ILE A N 1
ATOM 2500 C CA . ILE A 1 321 ? -39.711 17.362 12.107 1.00 90.00 321 ILE A CA 1
ATOM 2501 C C . ILE A 1 321 ? -40.075 16.966 10.673 1.00 90.00 321 ILE A C 1
ATOM 2503 O O . ILE A 1 321 ? -39.182 16.770 9.861 1.00 90.00 321 ILE A O 1
ATOM 2507 N N . LYS A 1 322 ? -41.367 16.921 10.317 1.00 90.06 322 LYS A N 1
ATOM 2508 C CA . LYS A 1 322 ? -41.802 16.610 8.941 1.00 90.06 322 LYS A CA 1
ATOM 2509 C C . LYS A 1 322 ? -41.289 17.607 7.900 1.00 90.06 322 LYS A C 1
ATOM 2511 O O . LYS A 1 322 ? -41.117 17.234 6.751 1.00 90.06 322 LYS A O 1
ATOM 2516 N N . ALA A 1 323 ? -41.037 18.859 8.283 1.00 89.75 323 ALA A N 1
ATOM 2517 C CA . ALA A 1 323 ? -40.430 19.845 7.391 1.00 89.75 323 ALA A CA 1
ATOM 2518 C C . ALA A 1 323 ? -38.919 19.621 7.172 1.00 89.75 323 ALA A C 1
ATOM 2520 O O . ALA A 1 323 ? -38.370 20.147 6.207 1.00 89.75 323 ALA A O 1
ATOM 2521 N N . LEU A 1 324 ? -38.253 18.869 8.056 1.00 86.50 324 LEU A N 1
ATOM 2522 C CA . LEU A 1 324 ? -36.831 18.510 7.967 1.00 86.50 324 LEU A CA 1
ATOM 2523 C C . LEU A 1 324 ? -36.599 17.108 7.378 1.00 86.50 324 LEU A C 1
ATOM 2525 O O . LEU A 1 324 ? -35.459 16.757 7.079 1.00 86.50 324 LEU A O 1
ATOM 2529 N N . THR A 1 325 ? -37.655 16.309 7.214 1.00 89.06 325 THR A N 1
ATOM 2530 C CA . THR A 1 325 ? -37.595 14.951 6.665 1.00 89.06 325 THR A CA 1
ATOM 2531 C C . THR A 1 325 ? -38.121 14.882 5.232 1.00 89.06 325 THR A C 1
ATOM 2533 O O . THR A 1 325 ? -38.679 15.833 4.687 1.00 89.06 325 THR A O 1
ATOM 2536 N N . MET A 1 326 ? -37.883 13.747 4.584 1.00 89.12 326 MET A N 1
ATOM 2537 C CA . MET A 1 326 ? -38.190 13.488 3.184 1.00 89.12 326 MET A CA 1
ATOM 2538 C C . MET A 1 326 ? -39.149 12.305 3.053 1.00 89.12 326 MET A C 1
ATOM 2540 O O . MET A 1 326 ? -39.130 11.364 3.847 1.00 89.12 326 MET A O 1
ATOM 2544 N N . THR A 1 327 ? -39.989 12.338 2.018 1.00 92.00 327 THR A N 1
ATOM 2545 C CA . THR A 1 327 ? -40.971 11.273 1.736 1.00 92.00 327 THR A CA 1
ATOM 2546 C C . THR A 1 327 ? -40.470 10.250 0.715 1.00 92.00 327 THR A C 1
ATOM 2548 O O . THR A 1 327 ? -41.024 9.157 0.614 1.00 92.00 327 THR A O 1
ATOM 2551 N N . ASP A 1 328 ? -39.405 10.576 -0.014 1.00 90.75 328 ASP A N 1
ATOM 2552 C CA . ASP A 1 328 ? -38.910 9.864 -1.192 1.00 90.75 328 ASP A CA 1
ATOM 2553 C C . ASP A 1 328 ? -37.443 9.419 -1.058 1.00 90.75 328 ASP A C 1
ATOM 2555 O O . ASP A 1 328 ? -36.735 9.248 -2.053 1.00 90.75 328 ASP A O 1
ATOM 2559 N N . LEU A 1 329 ? -36.976 9.178 0.175 1.00 90.00 329 LEU A N 1
ATOM 2560 C CA . LEU A 1 329 ? -35.628 8.653 0.402 1.00 90.00 329 LEU A CA 1
ATOM 2561 C C . LEU A 1 329 ? -35.424 7.297 -0.298 1.00 90.00 329 LEU A C 1
ATOM 2563 O O . LEU A 1 329 ? -36.272 6.406 -0.173 1.00 90.00 329 LEU A O 1
ATOM 2567 N N . PRO A 1 330 ? -34.273 7.082 -0.964 1.00 92.19 330 PRO A N 1
ATOM 2568 C CA . PRO A 1 330 ? -33.950 5.790 -1.558 1.00 92.19 330 PRO A CA 1
ATOM 2569 C C . PRO A 1 330 ? -33.957 4.667 -0.514 1.00 92.19 330 PRO A C 1
ATOM 2571 O O . PRO A 1 330 ? -33.344 4.808 0.542 1.00 92.19 330 PRO A O 1
ATOM 2574 N N . GLN A 1 331 ? -34.555 3.514 -0.836 1.00 91.94 331 GLN A N 1
ATOM 2575 C CA . GLN A 1 331 ? -34.609 2.368 0.086 1.00 91.94 331 GLN A CA 1
ATOM 2576 C C . GLN A 1 331 ? -33.217 1.944 0.578 1.00 91.94 331 GLN A C 1
ATOM 2578 O O . GLN A 1 331 ? -33.025 1.715 1.763 1.00 91.94 331 GLN A O 1
ATOM 2583 N N . ALA A 1 332 ? -32.215 1.958 -0.308 1.00 92.06 332 ALA A N 1
ATOM 2584 C CA . ALA A 1 332 ? -30.835 1.633 0.052 1.00 92.06 332 ALA A CA 1
ATOM 2585 C C . ALA A 1 332 ? -30.244 2.550 1.142 1.00 92.06 332 ALA A C 1
ATOM 2587 O O . ALA A 1 332 ? -29.366 2.115 1.877 1.00 92.06 332 ALA A O 1
ATOM 2588 N N . TYR A 1 333 ? -30.705 3.802 1.244 1.00 91.38 333 TYR A N 1
ATOM 2589 C CA . TYR A 1 333 ? -30.308 4.718 2.316 1.00 91.38 333 TYR A CA 1
ATOM 2590 C C . TYR A 1 333 ? -31.067 4.419 3.617 1.00 91.38 333 TYR A C 1
ATOM 2592 O O . TYR A 1 333 ? -30.466 4.424 4.683 1.00 91.38 333 TYR A O 1
ATOM 2600 N N . LYS A 1 334 ? -32.357 4.064 3.537 1.00 90.88 334 LYS A N 1
ATOM 2601 C CA . LYS A 1 334 ? -33.148 3.625 4.703 1.00 90.88 334 LYS A CA 1
ATOM 2602 C C . LYS A 1 334 ? -32.585 2.348 5.341 1.00 90.88 334 LYS A C 1
ATOM 2604 O O . LYS A 1 334 ? -32.547 2.228 6.562 1.00 90.88 334 LYS A O 1
ATOM 2609 N N . ASP A 1 335 ? -32.104 1.424 4.510 1.00 92.19 335 ASP A N 1
ATOM 2610 C CA . ASP A 1 335 ? -31.485 0.165 4.943 1.00 92.19 335 ASP A CA 1
ATOM 2611 C C . ASP A 1 335 ? -30.062 0.365 5.507 1.00 92.19 335 ASP A C 1
ATOM 2613 O O . ASP A 1 335 ? -29.514 -0.522 6.168 1.00 92.19 335 ASP A O 1
ATOM 2617 N N . ALA A 1 336 ? -29.434 1.516 5.243 1.00 94.50 336 ALA A N 1
ATOM 2618 C CA . ALA A 1 336 ? -28.080 1.837 5.677 1.00 94.50 336 ALA A CA 1
ATOM 2619 C C . ALA A 1 336 ? -28.066 2.364 7.120 1.00 94.50 336 ALA A C 1
ATOM 2621 O O . ALA A 1 336 ? -27.850 3.541 7.373 1.00 94.50 336 ALA A O 1
ATOM 2622 N N . GLN A 1 337 ? -28.309 1.472 8.076 1.00 92.62 337 GLN A N 1
ATOM 2623 C CA . GLN A 1 337 ? -28.492 1.838 9.484 1.00 92.62 337 GLN A CA 1
ATOM 2624 C C . GLN A 1 337 ? -27.196 1.928 10.295 1.00 92.62 337 GLN A C 1
ATOM 2626 O O . GLN A 1 337 ? -27.244 2.293 11.463 1.00 92.62 337 GLN A O 1
ATOM 2631 N N . TRP A 1 338 ? -26.038 1.557 9.743 1.00 94.50 338 TRP A N 1
ATOM 2632 C CA . TRP A 1 338 ? -24.758 1.697 10.439 1.00 94.50 338 TRP A CA 1
ATOM 2633 C C . TRP A 1 338 ? -24.078 2.997 10.066 1.00 94.50 338 TRP A C 1
ATOM 2635 O O . TRP A 1 338 ? -23.642 3.152 8.929 1.00 94.50 338 TRP A O 1
ATOM 2645 N N . HIS A 1 339 ? -23.927 3.891 11.032 1.00 94.56 339 HIS A N 1
ATOM 2646 C CA . HIS A 1 339 ? -23.341 5.209 10.847 1.00 94.56 339 HIS A CA 1
ATOM 2647 C C . HIS A 1 339 ? -21.900 5.243 11.354 1.00 94.56 339 HIS A C 1
ATOM 2649 O O . HIS A 1 339 ? -21.587 4.733 12.434 1.00 94.56 339 HIS A O 1
ATOM 2655 N N . LEU A 1 340 ? -21.027 5.868 10.565 1.00 95.44 340 LEU A N 1
ATOM 2656 C CA . LEU A 1 340 ? -19.615 6.064 10.872 1.00 95.44 340 LEU A CA 1
ATOM 2657 C C . LEU A 1 340 ? -19.325 7.554 11.010 1.00 95.44 340 LEU A C 1
ATOM 2659 O O . LEU A 1 340 ? -19.873 8.367 10.265 1.00 95.44 340 LEU A O 1
ATOM 2663 N N . HIS A 1 341 ? -18.408 7.914 11.911 1.00 95.00 341 HIS A N 1
ATOM 2664 C CA . HIS A 1 341 ? -17.924 9.288 11.980 1.00 95.00 341 HIS A CA 1
ATOM 2665 C C . HIS A 1 341 ? -17.234 9.653 10.652 1.00 95.00 341 HIS A C 1
ATOM 2667 O O . HIS A 1 341 ? -16.194 9.065 10.331 1.00 95.00 341 HIS A O 1
ATOM 2673 N N . PRO A 1 342 ? -17.727 10.647 9.888 1.00 93.69 342 PRO A N 1
ATOM 2674 C CA . PRO A 1 342 ? -17.274 10.828 8.512 1.00 93.69 342 PRO A CA 1
ATOM 2675 C C . PRO A 1 342 ? -15.783 11.149 8.378 1.00 93.69 342 PRO A C 1
ATOM 2677 O O . PRO A 1 342 ? -15.099 10.568 7.539 1.00 93.69 342 PRO A O 1
ATOM 2680 N N . LEU A 1 343 ? -15.251 12.025 9.240 1.00 93.69 343 LEU A N 1
ATOM 2681 C CA . LEU A 1 343 ? -13.826 12.380 9.205 1.00 93.69 343 LEU A CA 1
ATOM 2682 C C . LEU A 1 343 ? -12.916 11.211 9.597 1.00 93.69 343 LEU A C 1
ATOM 2684 O O . LEU A 1 343 ? -11.920 10.986 8.923 1.00 93.69 343 LEU A O 1
ATOM 2688 N N . GLU A 1 344 ? -13.270 10.435 10.627 1.00 95.88 344 GLU A N 1
ATOM 2689 C CA . GLU A 1 344 ? -12.485 9.267 11.038 1.00 95.88 344 GLU A CA 1
ATOM 2690 C C . GLU A 1 344 ? -12.487 8.199 9.945 1.00 95.88 344 GLU A C 1
ATOM 2692 O O . GLU A 1 344 ? -11.445 7.632 9.632 1.00 95.88 344 GLU A O 1
ATOM 2697 N N . PHE A 1 345 ? -13.639 7.963 9.309 1.00 96.19 345 PHE A N 1
ATOM 2698 C CA . PHE A 1 345 ? -13.717 7.055 8.172 1.00 96.19 345 PHE A CA 1
ATOM 2699 C C . PHE A 1 345 ? -12.828 7.529 7.019 1.00 96.19 345 PHE A C 1
ATOM 2701 O O . PHE A 1 345 ? -12.056 6.739 6.484 1.00 96.19 345 PHE A O 1
ATOM 2708 N N . ILE A 1 346 ? -12.885 8.813 6.650 1.00 95.19 346 ILE A N 1
ATOM 2709 C CA . ILE A 1 346 ? -12.028 9.367 5.593 1.00 95.19 346 ILE A CA 1
ATOM 2710 C C . ILE A 1 346 ? -10.549 9.233 5.973 1.00 95.19 346 ILE A C 1
ATOM 2712 O O . ILE A 1 346 ? -9.752 8.793 5.149 1.00 95.19 346 ILE A O 1
ATOM 2716 N N . GLU A 1 347 ? -10.164 9.561 7.206 1.00 95.06 347 GLU A N 1
ATOM 2717 C CA . GLU A 1 347 ? -8.790 9.406 7.695 1.00 95.06 347 GLU A CA 1
ATOM 2718 C C . GLU A 1 347 ? -8.316 7.946 7.642 1.00 95.06 347 GLU A C 1
ATOM 2720 O O . GLU A 1 347 ? -7.193 7.688 7.199 1.00 95.06 347 GLU A O 1
ATOM 2725 N N . GLN A 1 348 ? -9.170 6.990 8.023 1.00 95.19 348 GLN A N 1
ATOM 2726 C CA . GLN A 1 348 ? -8.884 5.557 7.942 1.00 95.19 348 GLN A CA 1
ATOM 2727 C C . GLN A 1 348 ? -8.707 5.115 6.485 1.00 95.19 348 GLN A C 1
ATOM 2729 O O . GLN A 1 348 ? -7.707 4.487 6.133 1.00 95.19 348 GLN A O 1
ATOM 2734 N N . MET A 1 349 ? -9.643 5.494 5.613 1.00 94.38 349 MET A N 1
ATOM 2735 C CA . MET A 1 349 ? -9.633 5.101 4.206 1.00 94.38 349 MET A CA 1
ATOM 2736 C C . MET A 1 349 ? -8.525 5.792 3.404 1.00 94.38 349 MET A C 1
ATOM 2738 O O . MET A 1 349 ? -8.026 5.199 2.455 1.00 94.38 349 MET A O 1
ATOM 2742 N N . ARG A 1 350 ? -8.043 6.978 3.804 1.00 92.94 350 ARG A N 1
ATOM 2743 C CA . ARG A 1 350 ? -6.863 7.630 3.193 1.00 92.94 350 ARG A CA 1
ATOM 2744 C C . ARG A 1 350 ? -5.559 6.860 3.417 1.00 92.94 350 ARG A C 1
ATOM 2746 O O . ARG A 1 350 ? -4.583 7.110 2.715 1.00 92.94 350 ARG A O 1
ATOM 2753 N N . ARG A 1 351 ? -5.522 5.917 4.367 1.00 93.81 351 ARG A N 1
ATOM 2754 C CA . ARG A 1 351 ? -4.396 4.978 4.540 1.00 93.81 351 ARG A CA 1
ATOM 2755 C C . ARG A 1 351 ? -4.451 3.819 3.542 1.00 93.81 351 ARG A C 1
ATOM 2757 O O . ARG A 1 351 ? -3.464 3.096 3.389 1.00 93.81 351 ARG A O 1
ATOM 2764 N N . CYS A 1 352 ? -5.586 3.629 2.867 1.00 94.75 352 CYS A N 1
ATOM 2765 C CA . CYS A 1 352 ? -5.733 2.654 1.801 1.00 94.75 352 CYS A CA 1
ATOM 2766 C C . CYS A 1 352 ? -5.048 3.172 0.531 1.00 94.75 352 CYS A C 1
ATOM 2768 O O . CYS A 1 352 ? -5.511 4.112 -0.102 1.00 94.75 352 CYS A O 1
ATOM 2770 N N . GLY A 1 353 ? -3.944 2.534 0.142 1.00 92.06 353 GLY A N 1
ATOM 2771 C CA . GLY A 1 353 ? -3.255 2.818 -1.121 1.00 92.06 353 GLY A CA 1
ATOM 2772 C C . GLY A 1 353 ? -3.772 2.007 -2.314 1.00 92.06 353 GLY A C 1
ATOM 2773 O O . GLY A 1 353 ? -3.101 1.978 -3.344 1.00 92.06 353 GLY A O 1
ATOM 2774 N N . TRP A 1 354 ? -4.892 1.288 -2.163 1.00 95.44 354 TRP A N 1
ATOM 2775 C CA . TRP A 1 354 ? -5.460 0.467 -3.233 1.00 95.44 354 TRP A CA 1
ATOM 2776 C C . TRP A 1 354 ? -6.201 1.338 -4.240 1.00 95.44 354 TRP A C 1
ATOM 2778 O O . TRP A 1 354 ? -6.967 2.219 -3.867 1.00 95.44 354 TRP A O 1
ATOM 2788 N N . LEU A 1 355 ? -6.005 1.037 -5.518 1.00 96.12 355 LEU A N 1
ATOM 2789 C CA . LEU A 1 355 ? -6.576 1.771 -6.635 1.00 96.12 355 LEU A CA 1
ATOM 2790 C C . LEU A 1 355 ? -7.536 0.874 -7.406 1.00 96.12 355 LEU A C 1
ATOM 2792 O O . LEU A 1 355 ? -7.207 -0.254 -7.786 1.00 96.12 355 LEU A O 1
ATOM 2796 N N . SER A 1 356 ? -8.724 1.391 -7.682 1.00 96.25 356 SER A N 1
ATOM 2797 C CA . SER A 1 356 ? -9.680 0.742 -8.564 1.00 96.25 356 SER A CA 1
ATOM 2798 C C . SER A 1 356 ? -9.175 0.707 -10.010 1.00 96.25 356 SER A C 1
ATOM 2800 O O . SER A 1 356 ? -8.320 1.489 -10.434 1.00 96.25 356 SER A O 1
ATOM 2802 N N . LYS A 1 357 ? -9.782 -0.161 -10.830 1.00 97.31 357 LYS A N 1
ATOM 2803 C CA . LYS A 1 357 ? -9.503 -0.205 -12.275 1.00 97.31 357 LYS A CA 1
ATOM 2804 C C . LYS A 1 357 ? -9.751 1.141 -12.964 1.00 97.31 357 LYS A C 1
ATOM 2806 O O . LYS A 1 357 ? -9.031 1.464 -13.900 1.00 97.31 357 LYS A O 1
ATOM 2811 N N . SER A 1 358 ? -10.751 1.918 -12.526 1.00 97.06 358 SER A N 1
ATOM 2812 C CA . SER A 1 358 ? -11.016 3.245 -13.108 1.00 97.06 358 SER A CA 1
ATOM 2813 C C . SER A 1 358 ? -9.901 4.225 -12.742 1.00 97.06 358 SER A C 1
ATOM 2815 O O . SER A 1 358 ? -9.386 4.887 -13.636 1.00 97.06 358 SER A O 1
ATOM 2817 N N . GLU A 1 359 ? -9.443 4.256 -11.488 1.00 97.06 359 GLU A N 1
ATOM 2818 C CA . GLU A 1 359 ? -8.332 5.131 -11.080 1.00 97.06 359 GLU A CA 1
ATOM 2819 C C . GLU A 1 359 ? -7.040 4.788 -11.830 1.00 97.06 359 GLU A C 1
ATOM 2821 O O . GLU A 1 359 ? -6.435 5.672 -12.430 1.00 97.06 359 GLU A O 1
ATOM 2826 N N . LEU A 1 360 ? -6.669 3.504 -11.917 1.00 97.56 360 LEU A N 1
ATOM 2827 C CA . LEU A 1 360 ? -5.508 3.066 -12.706 1.00 97.56 360 LEU A CA 1
ATOM 2828 C C . LEU A 1 360 ? -5.634 3.460 -14.187 1.00 97.56 360 LEU A C 1
ATOM 2830 O O . LEU A 1 360 ? -4.671 3.914 -14.801 1.00 97.56 360 LEU A O 1
ATOM 2834 N N . LYS A 1 361 ? -6.831 3.336 -14.771 1.00 97.06 361 LYS A N 1
ATOM 2835 C CA . LYS A 1 361 ? -7.116 3.771 -16.147 1.00 97.06 361 LYS A CA 1
ATOM 2836 C C . LYS A 1 361 ? -6.959 5.278 -16.321 1.00 97.06 361 LYS A C 1
ATOM 2838 O O . LYS A 1 361 ? -6.409 5.708 -17.333 1.00 97.06 361 LYS A O 1
ATOM 2843 N N . GLN A 1 362 ? -7.400 6.071 -15.348 1.00 96.25 362 GLN A N 1
ATOM 2844 C CA . GLN A 1 362 ? -7.276 7.530 -15.363 1.00 96.25 362 GLN A CA 1
ATOM 2845 C C . GLN A 1 362 ? -5.820 8.012 -15.250 1.00 96.25 362 GLN A C 1
ATOM 2847 O O . GLN A 1 362 ? -5.527 9.126 -15.678 1.00 96.25 362 GLN A O 1
ATOM 2852 N N . MET A 1 363 ? -4.889 7.190 -14.750 1.00 95.50 363 MET A N 1
ATOM 2853 C CA . MET A 1 363 ? -3.458 7.532 -14.698 1.00 95.50 363 MET A CA 1
ATOM 2854 C C . MET A 1 363 ? -2.784 7.578 -16.071 1.00 95.50 363 MET A C 1
ATOM 2856 O O . MET A 1 363 ? -1.735 8.204 -16.214 1.00 95.50 363 MET A O 1
ATOM 2860 N N . VAL A 1 364 ? -3.362 6.936 -17.090 1.00 95.38 364 VAL A N 1
ATOM 2861 C CA . VAL A 1 364 ? -2.809 6.950 -18.449 1.00 95.38 364 VAL A CA 1
ATOM 2862 C C . VAL A 1 364 ? -3.143 8.288 -19.110 1.00 95.38 364 VAL A C 1
ATOM 2864 O O . VAL A 1 364 ? -4.329 8.581 -19.296 1.00 95.38 364 VAL A O 1
ATOM 2867 N N . PRO A 1 365 ? -2.157 9.102 -19.530 1.00 94.69 365 PRO A N 1
ATOM 2868 C CA . PRO A 1 365 ? -2.440 10.368 -20.203 1.00 94.69 365 PRO A CA 1
ATOM 2869 C C . PRO A 1 365 ? -3.270 10.169 -21.480 1.00 94.69 365 PRO A C 1
ATOM 2871 O O . PRO A 1 365 ? -3.248 9.107 -22.105 1.00 94.69 365 PRO A O 1
ATOM 2874 N N . MET A 1 366 ? -4.023 11.186 -21.906 1.00 94.38 366 MET A N 1
ATOM 2875 C CA . MET A 1 366 ? -4.663 11.164 -23.236 1.00 94.38 366 MET A CA 1
ATOM 2876 C C . MET A 1 366 ? -3.672 11.433 -24.366 1.00 94.38 366 MET A C 1
ATOM 2878 O O . MET A 1 366 ? -3.818 10.925 -25.475 1.00 94.38 366 MET A O 1
ATOM 2882 N N . LYS A 1 367 ? -2.670 12.248 -24.060 1.00 93.00 367 LYS A N 1
ATOM 2883 C CA . LYS A 1 367 ? -1.613 12.687 -24.954 1.00 93.00 367 LYS A CA 1
ATOM 2884 C C . LYS A 1 367 ? -0.385 13.027 -24.118 1.00 93.00 367 LYS A C 1
ATOM 2886 O O . LYS A 1 367 ? -0.521 13.336 -22.932 1.00 93.00 367 LYS A O 1
ATOM 2891 N N . VAL A 1 368 ? 0.787 13.004 -24.732 1.00 93.62 368 VAL A N 1
ATOM 2892 C CA . VAL A 1 368 ? 2.067 13.336 -24.089 1.00 93.62 368 VAL A CA 1
ATOM 2893 C C . VAL A 1 368 ? 2.885 14.285 -24.937 1.00 93.62 368 VAL A C 1
ATOM 2895 O O . VAL A 1 368 ? 2.726 14.330 -26.155 1.00 93.62 368 VAL A O 1
ATOM 2898 N N . ILE A 1 369 ? 3.761 15.049 -24.295 1.00 93.69 369 ILE A N 1
ATOM 2899 C CA . ILE A 1 369 ? 4.721 15.885 -25.004 1.00 93.69 369 ILE A CA 1
ATOM 2900 C C . ILE A 1 369 ? 5.914 15.008 -25.370 1.00 93.69 369 ILE A C 1
ATOM 2902 O O . ILE A 1 369 ? 6.652 14.570 -24.489 1.00 93.69 369 ILE A O 1
ATOM 2906 N N . ARG A 1 370 ? 6.115 14.775 -26.667 1.00 90.94 370 ARG A N 1
ATOM 2907 C CA . ARG A 1 370 ? 7.311 14.102 -27.175 1.00 90.94 370 ARG A CA 1
ATOM 2908 C C . ARG A 1 370 ? 8.438 15.092 -27.355 1.00 90.94 370 ARG A C 1
ATOM 2910 O O . ARG A 1 370 ? 8.266 16.101 -28.039 1.00 90.94 370 ARG A O 1
ATOM 2917 N N . HIS A 1 371 ? 9.599 14.768 -26.798 1.00 89.44 371 HIS A N 1
ATOM 2918 C CA . HIS A 1 371 ? 10.844 15.471 -27.087 1.00 89.44 371 HIS A CA 1
ATOM 2919 C C . HIS A 1 371 ? 11.638 14.714 -28.154 1.00 89.44 371 HIS A C 1
ATOM 2921 O O . HIS A 1 371 ? 12.197 13.650 -27.893 1.00 89.44 371 HIS A O 1
ATOM 2927 N N . GLN A 1 372 ? 11.723 15.282 -29.358 1.00 85.69 372 GLN A N 1
ATOM 2928 C CA . GLN A 1 372 ? 12.529 14.734 -30.444 1.00 85.69 372 GLN A CA 1
ATOM 2929 C C . GLN A 1 372 ? 13.806 15.555 -30.646 1.00 85.69 372 GLN A C 1
ATOM 2931 O O . GLN A 1 372 ? 13.772 16.775 -30.816 1.00 85.69 372 GLN A O 1
ATOM 2936 N N . LYS A 1 373 ? 14.938 14.852 -30.667 1.00 85.81 373 LYS A N 1
ATOM 2937 C CA . LYS A 1 373 ? 16.246 15.356 -31.093 1.00 85.81 373 LYS A CA 1
ATOM 2938 C C . LYS A 1 373 ? 16.346 15.182 -32.613 1.00 85.81 373 LYS A C 1
ATOM 2940 O O . LYS A 1 373 ? 16.365 14.050 -33.088 1.00 85.81 373 LYS A O 1
ATOM 2945 N N . TYR A 1 374 ? 16.375 16.274 -33.372 1.00 85.25 374 TYR A N 1
ATOM 2946 C CA . TYR A 1 374 ? 16.407 16.249 -34.836 1.00 85.25 374 TYR A CA 1
ATOM 2947 C C . TYR A 1 374 ? 17.698 16.870 -35.377 1.00 85.25 374 TYR A C 1
ATOM 2949 O O . TYR A 1 374 ? 18.119 17.936 -34.940 1.00 85.25 374 TYR A O 1
ATOM 2957 N N . LYS A 1 375 ? 18.316 16.213 -36.360 1.00 88.06 375 LYS A N 1
ATOM 2958 C CA . LYS A 1 375 ? 19.385 16.783 -37.185 1.00 88.06 375 LYS A CA 1
ATOM 2959 C C . LYS A 1 375 ? 19.022 16.580 -38.646 1.00 88.06 375 LYS A C 1
ATOM 2961 O O . LYS A 1 375 ? 18.796 15.447 -39.056 1.00 88.06 375 LYS A O 1
ATOM 2966 N N . ALA A 1 376 ? 19.010 17.657 -39.431 1.00 85.75 376 ALA A N 1
ATOM 2967 C CA . ALA A 1 376 ? 18.758 17.561 -40.870 1.00 85.75 376 ALA A CA 1
ATOM 2968 C C . ALA A 1 376 ? 19.885 16.813 -41.606 1.00 85.75 376 ALA A C 1
ATOM 2970 O O . ALA A 1 376 ? 19.641 16.118 -42.585 1.00 85.75 376 ALA A O 1
ATOM 2971 N N . ASN A 1 377 ? 21.121 16.943 -41.121 1.00 88.38 377 ASN A N 1
ATOM 2972 C CA . ASN A 1 377 ? 22.298 16.200 -41.569 1.00 88.38 377 ASN A CA 1
ATOM 2973 C C . ASN A 1 377 ? 23.374 16.212 -40.464 1.00 88.38 377 ASN A C 1
ATOM 2975 O O . ASN A 1 377 ? 23.212 16.883 -39.442 1.00 88.38 377 ASN A O 1
ATOM 2979 N N . ALA A 1 378 ? 24.477 15.482 -40.662 1.00 83.38 378 ALA A N 1
ATOM 2980 C CA . ALA A 1 378 ? 25.550 15.342 -39.669 1.00 83.38 378 ALA A CA 1
ATOM 2981 C C . ALA A 1 378 ? 26.145 16.689 -39.200 1.00 83.38 378 ALA A C 1
ATOM 2983 O O . ALA A 1 378 ? 26.510 16.818 -38.029 1.00 83.38 378 ALA A O 1
ATOM 2984 N N . SER A 1 379 ? 26.181 17.686 -40.089 1.00 87.94 379 SER A N 1
ATOM 2985 C CA . SER A 1 379 ? 26.745 19.023 -39.860 1.00 87.94 379 SER A CA 1
ATOM 2986 C C . SER A 1 379 ? 25.744 20.031 -39.283 1.00 87.94 379 SER A C 1
ATOM 2988 O O . SER A 1 379 ? 26.144 21.113 -38.866 1.00 87.94 379 SER A O 1
ATOM 2990 N N . SER A 1 380 ? 24.447 19.707 -39.262 1.00 86.81 380 SER A N 1
ATOM 2991 C CA . SER A 1 380 ? 23.407 20.609 -38.761 1.00 86.81 380 SER A CA 1
ATOM 2992 C C . SER A 1 380 ? 23.419 20.682 -37.230 1.00 86.81 380 SER A C 1
ATOM 2994 O O . SER A 1 380 ? 23.679 19.665 -36.567 1.00 86.81 380 SER A O 1
ATOM 2996 N N . PRO A 1 381 ? 23.086 21.849 -36.643 1.00 87.06 381 PRO A N 1
ATOM 2997 C CA . PRO A 1 381 ? 22.856 21.944 -35.210 1.00 87.06 381 PRO A CA 1
ATOM 2998 C C . PRO A 1 381 ? 21.722 20.999 -34.797 1.00 87.06 381 PRO A C 1
ATOM 3000 O O . PRO A 1 381 ? 20.802 20.719 -35.568 1.00 87.06 381 PRO A O 1
ATOM 3003 N N . LEU A 1 382 ? 21.816 20.475 -33.576 1.00 85.75 382 LEU A N 1
ATOM 3004 C CA . LEU A 1 382 ? 20.771 19.636 -33.005 1.00 85.75 382 LEU A CA 1
ATOM 3005 C C . LEU A 1 382 ? 19.544 20.498 -32.688 1.00 85.75 382 LEU A C 1
ATOM 3007 O O . LEU A 1 382 ? 19.617 21.403 -31.862 1.00 85.75 382 LEU A O 1
ATOM 3011 N N . GLU A 1 383 ? 18.418 20.196 -33.319 1.00 86.75 383 GLU A N 1
ATOM 3012 C CA . GLU A 1 383 ? 17.133 20.836 -33.061 1.00 86.75 383 GLU A CA 1
ATOM 3013 C C . GLU A 1 383 ? 16.335 20.031 -32.025 1.00 86.75 383 GLU A C 1
ATOM 3015 O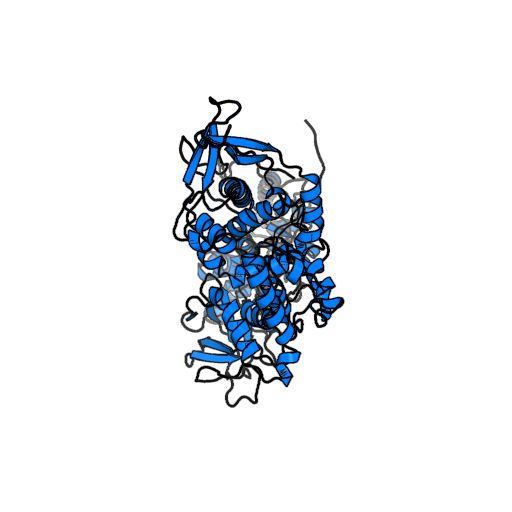 O . GLU A 1 383 ? 16.320 18.796 -32.043 1.00 86.75 383 GLU A O 1
ATOM 3020 N N . HIS A 1 384 ? 15.654 20.732 -31.119 1.00 86.88 384 HIS A N 1
ATOM 3021 C CA . HIS A 1 384 ? 14.800 20.143 -30.091 1.00 86.88 384 HIS A CA 1
ATOM 3022 C C . HIS A 1 384 ? 13.340 20.443 -30.419 1.00 86.88 384 HIS A C 1
ATOM 3024 O O . HIS A 1 384 ? 12.888 21.577 -30.276 1.00 86.88 384 HIS A O 1
ATOM 3030 N N . ARG A 1 385 ? 12.602 19.422 -30.860 1.00 89.75 385 ARG A N 1
ATOM 3031 C CA . ARG A 1 385 ? 11.202 19.551 -31.276 1.00 89.75 385 ARG A CA 1
ATOM 3032 C C . ARG A 1 385 ? 10.273 18.982 -30.216 1.00 89.75 385 ARG A C 1
ATOM 3034 O O . ARG A 1 385 ? 10.518 17.887 -29.710 1.00 89.75 385 ARG A O 1
ATOM 3041 N N . TYR A 1 386 ? 9.192 19.708 -29.936 1.00 91.50 386 TYR A N 1
ATOM 3042 C CA . TYR A 1 386 ? 8.154 19.308 -28.988 1.00 91.50 386 TYR A CA 1
ATOM 3043 C C . TYR A 1 386 ? 6.788 19.287 -29.666 1.00 91.50 386 TYR A C 1
ATOM 3045 O O . TYR A 1 386 ? 6.418 20.230 -30.367 1.00 91.50 386 TYR A O 1
ATOM 3053 N N . HIS A 1 387 ? 6.032 18.212 -29.472 1.00 91.25 387 HIS A N 1
ATOM 3054 C CA . HIS A 1 387 ? 4.671 18.089 -29.992 1.00 91.25 387 HIS A CA 1
ATOM 3055 C C . HIS A 1 387 ? 3.829 17.164 -29.113 1.00 91.25 387 HIS A C 1
ATOM 3057 O O . HIS A 1 387 ? 4.367 16.349 -28.364 1.00 91.25 387 HIS A O 1
ATOM 3063 N N . TRP A 1 388 ? 2.506 17.294 -29.215 1.00 91.62 388 TRP A N 1
ATOM 3064 C CA . TRP A 1 388 ? 1.579 16.343 -28.612 1.00 91.62 388 TRP A CA 1
ATOM 3065 C C . TRP A 1 388 ? 1.519 15.057 -29.436 1.00 91.62 388 TRP A C 1
ATOM 3067 O O . TRP A 1 388 ? 1.220 15.106 -30.627 1.00 91.62 388 TRP A O 1
ATOM 3077 N N . GLU A 1 389 ? 1.713 13.919 -28.782 1.00 92.00 389 GLU A N 1
ATOM 3078 C CA . GLU A 1 389 ? 1.390 12.598 -29.318 1.00 92.00 389 GLU A CA 1
ATOM 3079 C C . GLU A 1 389 ? 0.145 12.059 -28.600 1.00 92.00 389 GLU A C 1
ATOM 3081 O O . GLU A 1 389 ? 0.174 11.930 -27.372 1.00 92.00 389 GLU A O 1
ATOM 3086 N N . PRO A 1 390 ? -0.960 11.772 -29.313 1.00 92.94 390 PRO A N 1
ATOM 3087 C CA . PRO A 1 390 ? -2.117 11.106 -28.726 1.00 92.94 390 PRO A CA 1
ATOM 3088 C C . PRO A 1 390 ? -1.794 9.642 -28.409 1.00 92.94 390 PRO A C 1
ATOM 3090 O O . PRO A 1 390 ? -1.118 8.964 -29.178 1.00 92.94 390 PRO A O 1
ATOM 3093 N N . LEU A 1 391 ? -2.321 9.137 -27.294 1.00 92.38 391 LEU A N 1
ATOM 3094 C CA . LEU A 1 391 ? -2.079 7.763 -26.856 1.00 92.38 391 LEU A CA 1
ATOM 3095 C C . LEU A 1 391 ? -3.237 6.830 -27.224 1.00 92.38 391 LEU A C 1
ATOM 3097 O O . LEU A 1 391 ? -4.405 7.143 -26.978 1.00 92.38 391 LEU A O 1
ATOM 3101 N N . ASN A 1 392 ? -2.914 5.641 -27.746 1.00 89.88 392 ASN A N 1
ATOM 3102 C CA . ASN A 1 392 ? -3.900 4.584 -27.963 1.00 89.88 392 ASN A CA 1
ATOM 3103 C C . ASN A 1 392 ? -4.270 3.921 -26.628 1.00 89.88 392 ASN A C 1
ATOM 3105 O O . ASN A 1 392 ? -3.498 3.152 -26.058 1.00 89.88 392 ASN A O 1
ATOM 3109 N N . PHE A 1 393 ? -5.471 4.213 -26.137 1.00 94.44 393 PHE A N 1
ATOM 3110 C CA . PHE A 1 393 ? -5.909 3.783 -24.812 1.00 94.44 393 PHE A CA 1
ATOM 3111 C C . PHE A 1 393 ? -6.430 2.340 -24.751 1.00 94.44 393 PHE A C 1
ATOM 3113 O O . PHE A 1 393 ? -6.416 1.735 -23.682 1.00 94.44 393 PHE A O 1
ATOM 3120 N N . THR A 1 394 ? -6.880 1.764 -25.866 1.00 95.62 394 THR A N 1
ATOM 3121 C CA . THR A 1 394 ? -7.464 0.413 -25.887 1.00 95.62 394 THR A CA 1
ATOM 3122 C C . THR A 1 394 ? -6.528 -0.666 -25.320 1.00 95.62 394 THR A C 1
ATOM 3124 O O . THR A 1 394 ? -6.953 -1.378 -24.405 1.00 95.62 394 THR A O 1
ATOM 3127 N N . PRO A 1 395 ? -5.264 -0.801 -25.777 1.00 95.25 395 PRO A N 1
ATOM 3128 C CA . PRO A 1 395 ? -4.354 -1.800 -25.215 1.00 95.25 395 PRO A CA 1
ATOM 3129 C C . PRO A 1 395 ? -4.003 -1.508 -23.748 1.00 95.25 395 PRO A C 1
ATOM 3131 O O . PRO A 1 395 ? -3.961 -2.440 -22.947 1.00 95.25 395 PRO A O 1
ATOM 3134 N N . ALA A 1 396 ? -3.865 -0.231 -23.373 1.00 95.06 396 ALA A N 1
ATOM 3135 C CA . ALA A 1 396 ? -3.627 0.180 -21.989 1.00 95.06 396 ALA A CA 1
ATOM 3136 C C . ALA A 1 396 ? -4.771 -0.234 -21.055 1.00 95.06 396 ALA A C 1
ATOM 3138 O O . ALA A 1 396 ? -4.533 -0.817 -19.998 1.00 95.06 396 ALA A O 1
ATOM 3139 N N . SER A 1 397 ? -6.025 -0.004 -21.462 1.00 96.38 397 SER A N 1
ATOM 3140 C CA . SER A 1 397 ? -7.193 -0.441 -20.695 1.00 96.38 397 SER A CA 1
ATOM 3141 C C . SER A 1 397 ? -7.191 -1.955 -20.493 1.00 96.38 397 SER A C 1
ATOM 3143 O O . SER A 1 397 ? -7.435 -2.406 -19.378 1.00 96.38 397 SER A O 1
ATOM 3145 N N . ALA A 1 398 ? -6.904 -2.733 -21.542 1.00 96.12 398 ALA A N 1
ATOM 3146 C CA . ALA A 1 398 ? -6.888 -4.192 -21.459 1.00 96.12 398 ALA A CA 1
ATOM 3147 C C . ALA A 1 398 ? -5.764 -4.716 -20.548 1.00 96.12 398 ALA A C 1
ATOM 3149 O O . ALA A 1 398 ? -5.984 -5.660 -19.789 1.00 96.12 398 ALA A O 1
ATOM 3150 N N . LEU A 1 399 ? -4.577 -4.097 -20.589 1.00 96.44 399 LEU A N 1
ATOM 3151 C CA . LEU A 1 399 ? -3.482 -4.452 -19.687 1.00 96.44 399 LEU A CA 1
ATOM 3152 C C . LEU A 1 399 ? -3.842 -4.138 -18.230 1.00 96.44 399 LEU A C 1
ATOM 3154 O O . LEU A 1 399 ? -3.657 -4.990 -17.364 1.00 96.44 399 LEU A O 1
ATOM 3158 N N . ILE A 1 400 ? -4.421 -2.964 -17.960 1.00 97.00 400 ILE A N 1
ATOM 3159 C CA . ILE A 1 400 ? -4.878 -2.588 -16.613 1.00 97.00 400 ILE A CA 1
ATOM 3160 C C . ILE A 1 400 ? -5.970 -3.538 -16.116 1.00 97.00 400 ILE A C 1
ATOM 3162 O O . ILE A 1 400 ? -5.944 -3.942 -14.956 1.00 97.00 400 ILE A O 1
ATOM 3166 N N . ASP A 1 401 ? -6.911 -3.939 -16.975 1.00 96.75 401 ASP A N 1
ATOM 3167 C CA . ASP A 1 401 ? -7.977 -4.865 -16.584 1.00 96.75 401 ASP A CA 1
ATOM 3168 C C . ASP A 1 401 ? -7.438 -6.218 -16.100 1.00 96.75 401 ASP A C 1
ATOM 3170 O O . ASP A 1 401 ? -8.049 -6.804 -15.200 1.00 96.75 401 ASP A O 1
ATOM 3174 N N . ALA A 1 402 ? -6.304 -6.666 -16.652 1.00 96.56 402 ALA A N 1
ATOM 3175 C CA . ALA A 1 402 ? -5.612 -7.897 -16.274 1.00 96.56 402 ALA A CA 1
ATOM 3176 C C . ALA A 1 402 ? -4.632 -7.723 -15.095 1.00 96.56 402 ALA A C 1
ATOM 3178 O O . ALA A 1 402 ? -4.456 -8.648 -14.309 1.00 96.56 402 ALA A O 1
ATOM 3179 N N . GLN A 1 403 ? -4.008 -6.549 -14.952 1.00 96.81 403 GLN A N 1
ATOM 3180 C CA . GLN A 1 403 ? -2.918 -6.308 -13.995 1.00 96.81 403 GLN A CA 1
ATOM 3181 C C . GLN A 1 403 ? -3.306 -5.461 -12.773 1.00 96.81 403 GLN A C 1
ATOM 3183 O O . GLN A 1 403 ? -2.458 -5.230 -11.916 1.00 96.81 403 GLN A O 1
ATOM 3188 N N . ALA A 1 404 ? -4.559 -5.014 -12.637 1.00 96.75 404 ALA A N 1
ATOM 3189 C CA . ALA A 1 404 ? -4.980 -4.177 -11.508 1.00 96.75 404 ALA A CA 1
ATOM 3190 C C . ALA A 1 404 ? -4.708 -4.815 -10.132 1.00 96.75 404 ALA A C 1
ATOM 3192 O O . ALA A 1 404 ? -4.163 -4.150 -9.249 1.00 96.75 404 ALA A O 1
ATOM 3193 N N . ASP A 1 405 ? -5.035 -6.096 -9.950 1.00 95.38 405 ASP A N 1
ATOM 3194 C CA . ASP A 1 405 ? -4.802 -6.783 -8.674 1.00 95.38 405 ASP A CA 1
ATOM 3195 C C . ASP A 1 405 ? -3.301 -7.045 -8.435 1.00 95.38 405 ASP A C 1
ATOM 3197 O O . ASP A 1 405 ? -2.810 -6.673 -7.363 1.00 95.38 405 ASP A O 1
ATOM 3201 N N . PRO A 1 406 ? -2.525 -7.579 -9.410 1.00 96.25 406 PRO A N 1
ATOM 3202 C CA . PRO A 1 406 ? -1.067 -7.656 -9.298 1.00 96.25 406 PRO A CA 1
ATOM 3203 C C . PRO A 1 406 ? -0.384 -6.320 -8.979 1.00 96.25 406 PRO A C 1
ATOM 3205 O O . PRO A 1 406 ? 0.477 -6.275 -8.103 1.00 96.25 406 PRO A O 1
ATOM 3208 N N . LEU A 1 407 ? -0.775 -5.220 -9.630 1.00 97.56 407 LEU A N 1
ATOM 3209 C CA . LEU A 1 407 ? -0.204 -3.895 -9.375 1.00 97.56 407 LEU A CA 1
ATOM 3210 C C . LEU A 1 407 ? -0.491 -3.427 -7.948 1.00 97.56 407 LEU A C 1
ATOM 3212 O O . LEU A 1 407 ? 0.430 -2.982 -7.268 1.00 97.56 407 LEU A O 1
ATOM 3216 N N . ASN A 1 408 ? -1.728 -3.561 -7.460 1.00 97.31 408 ASN A N 1
ATOM 3217 C CA . ASN A 1 408 ? -2.069 -3.192 -6.084 1.00 97.31 408 ASN A CA 1
ATOM 3218 C C . ASN A 1 408 ? -1.308 -4.033 -5.052 1.00 97.31 408 ASN A C 1
ATOM 3220 O O . ASN A 1 408 ? -0.739 -3.490 -4.103 1.00 97.31 408 ASN A O 1
ATOM 3224 N N . ARG A 1 409 ? -1.234 -5.354 -5.257 1.00 96.50 409 ARG A N 1
ATOM 3225 C CA . ARG A 1 409 ? -0.480 -6.265 -4.380 1.00 96.50 409 ARG A CA 1
ATOM 3226 C C . ARG A 1 409 ? 1.012 -5.939 -4.382 1.00 96.50 409 ARG A C 1
ATOM 3228 O O . ARG A 1 409 ? 1.617 -5.895 -3.313 1.00 96.50 409 ARG A O 1
ATOM 3235 N N . MET A 1 410 ? 1.578 -5.638 -5.550 1.00 97.69 410 MET A N 1
ATOM 3236 C CA . MET A 1 410 ? 2.960 -5.188 -5.702 1.00 97.69 410 MET A CA 1
ATOM 3237 C C . MET A 1 410 ? 3.201 -3.865 -4.971 1.00 97.69 410 MET A C 1
ATOM 3239 O O . MET A 1 410 ? 4.106 -3.785 -4.144 1.00 97.69 410 MET A O 1
ATOM 3243 N N . MET A 1 411 ? 2.371 -2.846 -5.204 1.00 98.00 411 MET A N 1
ATOM 3244 C CA . MET A 1 411 ? 2.518 -1.543 -4.552 1.00 98.00 411 MET A CA 1
ATOM 3245 C C . MET A 1 411 ? 2.433 -1.670 -3.032 1.00 98.00 411 MET A C 1
ATOM 3247 O O . MET A 1 411 ? 3.277 -1.124 -2.323 1.00 98.00 411 MET A O 1
ATOM 3251 N N . ARG A 1 412 ? 1.477 -2.457 -2.523 1.00 96.56 412 ARG A N 1
ATOM 3252 C CA . ARG A 1 412 ? 1.378 -2.794 -1.099 1.00 96.56 412 ARG A CA 1
ATOM 3253 C C . ARG A 1 412 ? 2.659 -3.465 -0.603 1.00 96.56 412 ARG A C 1
ATOM 3255 O O . ARG A 1 412 ? 3.224 -3.010 0.390 1.00 96.56 412 ARG A O 1
ATOM 3262 N N . LYS A 1 413 ? 3.116 -4.522 -1.291 1.00 97.44 413 LYS A N 1
ATOM 3263 C CA . LYS A 1 413 ? 4.324 -5.282 -0.944 1.00 97.44 413 LYS A CA 1
ATOM 3264 C C . LYS A 1 413 ? 5.519 -4.354 -0.828 1.00 97.44 413 LYS A C 1
ATOM 3266 O O . LYS A 1 413 ? 6.112 -4.310 0.231 1.00 97.44 413 LYS A O 1
ATOM 3271 N N . PHE A 1 414 ? 5.824 -3.545 -1.835 1.00 98.12 414 PHE A N 1
ATOM 3272 C CA . PHE A 1 414 ? 7.040 -2.723 -1.861 1.00 98.12 414 PHE A CA 1
ATOM 3273 C C . PHE A 1 414 ? 6.872 -1.308 -1.275 1.00 98.12 414 PHE A C 1
ATOM 3275 O O . PHE A 1 414 ? 7.771 -0.474 -1.392 1.00 98.12 414 PHE A O 1
ATOM 3282 N N . GLY A 1 415 ? 5.742 -1.021 -0.619 1.00 97.12 415 GLY A N 1
ATOM 3283 C CA . GLY A 1 415 ? 5.482 0.267 0.030 1.00 97.12 415 GLY A CA 1
ATOM 3284 C C . GLY A 1 415 ? 5.245 1.433 -0.934 1.00 97.12 415 GLY A C 1
ATOM 3285 O O . GLY A 1 415 ? 5.428 2.583 -0.555 1.00 97.12 415 GLY A O 1
ATOM 3286 N N . ILE A 1 416 ? 4.835 1.185 -2.174 1.00 98.00 416 ILE A N 1
ATOM 3287 C CA . ILE A 1 416 ? 4.546 2.218 -3.183 1.00 98.00 416 ILE A CA 1
ATOM 3288 C C . ILE A 1 416 ? 3.096 2.708 -3.010 1.00 98.00 416 ILE A C 1
ATOM 3290 O O . ILE A 1 416 ? 2.273 2.619 -3.915 1.00 98.00 416 ILE A O 1
ATOM 3294 N N . THR A 1 417 ? 2.745 3.155 -1.804 1.00 93.62 417 THR A N 1
ATOM 3295 C CA . THR A 1 417 ? 1.351 3.442 -1.412 1.00 93.62 417 THR A CA 1
ATOM 3296 C C . THR A 1 417 ? 1.068 4.920 -1.166 1.00 93.62 417 THR A C 1
ATOM 3298 O O . THR A 1 417 ? -0.094 5.311 -1.151 1.00 93.62 417 THR A O 1
ATOM 3301 N N . SER A 1 418 ? 2.096 5.759 -0.992 1.00 95.75 418 SER A N 1
ATOM 3302 C CA . SER A 1 418 ? 1.898 7.208 -0.915 1.00 95.75 418 SER A CA 1
ATOM 3303 C C . SER A 1 418 ? 1.666 7.795 -2.315 1.00 95.75 418 SER A C 1
ATOM 3305 O O . SER A 1 418 ? 2.271 7.311 -3.279 1.00 95.75 418 SER A O 1
ATOM 3307 N N . PRO A 1 419 ? 0.889 8.886 -2.448 1.00 96.81 419 PRO A N 1
ATOM 3308 C CA . PRO A 1 419 ? 0.661 9.531 -3.742 1.00 96.81 419 PRO A CA 1
ATOM 3309 C C . PRO A 1 419 ? 1.951 9.884 -4.501 1.00 96.81 419 PRO A C 1
ATOM 3311 O O . PRO A 1 419 ? 2.035 9.728 -5.717 1.00 96.81 419 PRO A O 1
ATOM 3314 N N . LYS A 1 420 ? 2.999 10.306 -3.780 1.00 97.50 420 LYS A N 1
ATOM 3315 C CA . LYS A 1 420 ? 4.313 10.664 -4.346 1.00 97.50 420 LYS A CA 1
ATOM 3316 C C . LYS A 1 420 ? 5.085 9.447 -4.862 1.00 97.50 420 LYS A C 1
ATOM 3318 O O . LYS A 1 420 ? 5.647 9.497 -5.960 1.00 97.50 420 LYS A O 1
ATOM 3323 N N . ARG A 1 421 ? 5.075 8.341 -4.106 1.00 98.06 421 ARG A N 1
ATOM 3324 C CA . ARG A 1 421 ? 5.679 7.067 -4.526 1.00 98.06 421 ARG A CA 1
ATOM 3325 C C . ARG A 1 421 ? 4.943 6.498 -5.737 1.00 98.06 421 ARG A C 1
ATOM 3327 O O . ARG A 1 421 ? 5.595 6.142 -6.714 1.00 98.06 421 ARG A O 1
ATOM 3334 N N . GLN A 1 422 ? 3.608 6.504 -5.721 1.00 98.44 422 GLN A N 1
ATOM 3335 C CA . GLN A 1 422 ? 2.777 6.068 -6.849 1.00 98.44 422 GLN A CA 1
ATOM 3336 C C . GLN A 1 422 ? 3.035 6.907 -8.104 1.00 98.44 422 GLN A C 1
ATOM 3338 O O . GLN A 1 422 ? 3.300 6.344 -9.164 1.00 98.44 422 GLN A O 1
ATOM 3343 N N . ALA A 1 423 ? 3.044 8.239 -7.992 1.00 98.25 423 ALA A N 1
ATOM 3344 C CA . ALA A 1 423 ? 3.343 9.122 -9.118 1.00 98.25 423 ALA A CA 1
ATOM 3345 C C . ALA A 1 423 ? 4.752 8.905 -9.679 1.00 98.25 423 ALA A C 1
ATOM 3347 O O . ALA A 1 423 ? 4.931 8.867 -10.897 1.00 98.25 423 ALA A O 1
ATOM 3348 N N . SER A 1 424 ? 5.747 8.707 -8.812 1.00 98.56 424 SER A N 1
ATOM 3349 C CA . SER A 1 424 ? 7.120 8.431 -9.243 1.00 98.56 424 SER A CA 1
ATOM 3350 C C . SER A 1 424 ? 7.253 7.076 -9.934 1.00 98.56 424 SER A C 1
ATOM 3352 O O . SER A 1 424 ? 7.905 6.978 -10.974 1.00 98.56 424 SER A O 1
ATOM 3354 N N . PHE A 1 425 ? 6.612 6.039 -9.396 1.00 98.62 425 PHE A N 1
ATOM 3355 C CA . PHE A 1 425 ? 6.607 4.708 -9.991 1.00 98.62 425 PHE A CA 1
ATOM 3356 C C . PHE A 1 425 ? 5.885 4.705 -11.343 1.00 98.62 425 PHE A C 1
ATOM 3358 O O . PHE A 1 425 ? 6.491 4.370 -12.360 1.00 98.62 425 PHE A O 1
ATOM 3365 N N . PHE A 1 426 ? 4.621 5.139 -11.391 1.00 98.31 426 PHE A N 1
ATOM 3366 C CA . PHE A 1 426 ? 3.822 5.117 -12.619 1.00 98.31 426 PHE A CA 1
ATOM 3367 C C . PHE A 1 426 ? 4.309 6.112 -13.671 1.00 98.31 426 PHE A C 1
ATOM 3369 O O . PHE A 1 426 ? 4.229 5.806 -14.857 1.00 98.31 426 PHE A O 1
ATOM 3376 N N . GLY A 1 427 ? 4.890 7.249 -13.273 1.00 97.06 427 GLY A N 1
ATOM 3377 C CA . GLY A 1 427 ? 5.540 8.172 -14.206 1.00 97.06 427 GLY A CA 1
ATOM 3378 C C . GLY A 1 427 ? 6.651 7.503 -15.023 1.00 97.06 427 GLY A C 1
ATOM 3379 O O . GLY A 1 427 ? 6.851 7.841 -16.187 1.00 97.06 427 GLY A O 1
ATOM 3380 N N . ASN A 1 428 ? 7.327 6.508 -14.439 1.00 97.44 428 ASN A N 1
ATOM 3381 C CA . ASN A 1 428 ? 8.270 5.649 -15.147 1.00 97.44 428 ASN A CA 1
ATOM 3382 C C . ASN A 1 428 ? 7.561 4.497 -15.858 1.00 97.44 428 ASN A C 1
ATOM 3384 O O . ASN A 1 428 ? 7.697 4.360 -17.070 1.00 97.44 428 ASN A O 1
ATOM 3388 N N . ALA A 1 429 ? 6.777 3.705 -15.126 1.00 97.50 429 ALA A N 1
ATOM 3389 C CA . ALA A 1 429 ? 6.215 2.461 -15.636 1.00 97.50 429 ALA A CA 1
ATOM 3390 C C . ALA A 1 429 ? 5.315 2.648 -16.863 1.00 97.50 429 ALA A C 1
ATOM 3392 O O . ALA A 1 429 ? 5.334 1.836 -17.787 1.00 97.50 429 ALA A O 1
ATOM 3393 N N . ILE A 1 430 ? 4.550 3.740 -16.904 1.00 96.44 430 ILE A N 1
ATOM 3394 C CA . ILE A 1 430 ? 3.704 4.075 -18.049 1.00 96.44 430 ILE A CA 1
ATOM 3395 C C . ILE A 1 430 ? 4.565 4.336 -19.294 1.00 96.44 430 ILE A C 1
ATOM 3397 O O . ILE A 1 430 ? 4.253 3.803 -20.352 1.00 96.44 430 ILE A O 1
ATOM 3401 N N . GLN A 1 431 ? 5.660 5.095 -19.188 1.00 93.88 431 GLN A N 1
ATOM 3402 C CA . GLN A 1 431 ? 6.561 5.333 -20.324 1.00 93.88 431 GLN A CA 1
ATOM 3403 C C . GLN A 1 431 ? 7.279 4.047 -20.762 1.00 93.88 431 GLN A C 1
ATOM 3405 O O . GLN A 1 431 ? 7.350 3.764 -21.956 1.00 93.88 431 GLN A O 1
ATOM 3410 N N . GLU A 1 432 ? 7.786 3.265 -19.805 1.00 93.31 432 GLU A N 1
ATOM 3411 C CA . GLU A 1 432 ? 8.543 2.025 -20.052 1.00 93.31 432 GLU A CA 1
ATOM 3412 C C . GLU A 1 432 ? 7.752 0.966 -20.828 1.00 93.31 432 GLU A C 1
ATOM 3414 O O . GLU A 1 432 ? 8.300 0.197 -21.608 1.00 93.31 432 GLU A O 1
ATOM 3419 N N . THR A 1 433 ? 6.439 0.937 -20.639 1.00 93.31 433 THR A N 1
ATOM 3420 C CA . THR A 1 433 ? 5.533 -0.057 -21.237 1.00 93.31 433 THR A CA 1
ATOM 3421 C C . THR A 1 433 ? 4.880 0.432 -22.529 1.00 93.31 433 THR A C 1
ATOM 3423 O O . THR A 1 433 ? 3.783 -0.004 -22.895 1.00 93.31 433 THR A O 1
ATOM 3426 N N . ALA A 1 434 ? 5.508 1.407 -23.194 1.00 92.06 434 ALA A N 1
ATOM 3427 C CA . ALA A 1 434 ? 4.937 2.104 -24.341 1.00 92.06 434 ALA A CA 1
ATOM 3428 C C . ALA A 1 434 ? 3.498 2.573 -24.047 1.00 92.06 434 ALA A C 1
ATOM 3430 O O . ALA A 1 434 ? 2.556 2.252 -24.776 1.00 92.06 434 ALA A O 1
ATOM 3431 N N . TRP A 1 435 ? 3.327 3.301 -22.941 1.00 94.50 435 TRP A N 1
ATOM 3432 C CA . TRP A 1 435 ? 2.040 3.809 -22.455 1.00 94.50 435 TRP A CA 1
ATOM 3433 C C . TRP A 1 435 ? 1.071 2.717 -21.988 1.00 94.50 435 TRP A C 1
ATOM 3435 O O . TRP A 1 435 ? -0.131 2.809 -22.235 1.00 94.50 435 TRP A O 1
ATOM 3445 N N . LEU A 1 436 ? 1.594 1.685 -21.312 1.00 93.88 436 LEU A N 1
ATOM 3446 C CA . LEU A 1 436 ? 0.881 0.465 -20.907 1.00 93.88 436 LEU A CA 1
ATOM 3447 C C . LEU A 1 436 ? 0.318 -0.354 -22.082 1.00 93.88 436 LEU A C 1
ATOM 3449 O O . LEU A 1 436 ? -0.592 -1.158 -21.894 1.00 93.88 436 LEU A O 1
ATOM 3453 N N . SER A 1 437 ? 0.838 -0.176 -23.299 1.00 91.44 437 SER A N 1
ATOM 3454 C CA . SER A 1 437 ? 0.385 -0.954 -24.458 1.00 91.44 437 SER A CA 1
ATOM 3455 C C . SER A 1 437 ? 1.101 -2.301 -24.608 1.00 91.44 437 SER A C 1
ATOM 3457 O O . SER A 1 437 ? 0.536 -3.215 -25.211 1.00 91.44 437 SER A O 1
ATOM 3459 N N . ALA A 1 438 ? 2.299 -2.455 -24.034 1.00 92.50 438 ALA A N 1
ATOM 3460 C CA . ALA A 1 438 ? 3.078 -3.688 -24.079 1.00 92.50 438 ALA A CA 1
ATOM 3461 C C . ALA A 1 438 ? 3.921 -3.872 -22.810 1.00 92.50 438 ALA A C 1
ATOM 3463 O O . ALA A 1 438 ? 4.397 -2.910 -22.216 1.00 92.50 438 ALA A O 1
ATOM 3464 N N . LEU A 1 439 ? 4.134 -5.128 -22.414 1.00 93.75 439 LEU A N 1
ATOM 3465 C CA . LEU A 1 439 ? 5.048 -5.485 -21.326 1.00 93.75 439 LEU A CA 1
ATOM 3466 C C . LEU A 1 439 ? 6.434 -5.882 -21.832 1.00 93.75 439 LEU A C 1
ATOM 3468 O O . LEU A 1 439 ? 7.319 -6.079 -21.015 1.00 93.75 439 LEU A O 1
ATOM 3472 N N . GLN A 1 440 ? 6.648 -5.985 -23.140 1.00 92.31 440 GLN A N 1
ATOM 3473 C CA . GLN A 1 440 ? 7.930 -6.348 -23.731 1.00 92.31 440 GLN A CA 1
ATOM 3474 C C . GLN A 1 440 ? 8.432 -5.228 -24.629 1.00 92.31 440 GLN A C 1
ATOM 3476 O O . GLN A 1 440 ? 7.654 -4.626 -25.371 1.00 92.31 440 GLN A O 1
ATOM 3481 N N . GLU A 1 441 ? 9.741 -5.017 -24.602 1.00 87.19 441 GLU A N 1
ATOM 3482 C CA . GLU A 1 441 ? 10.441 -4.140 -25.528 1.00 87.19 441 GLU A CA 1
ATOM 3483 C C . GLU A 1 441 ? 10.164 -4.510 -27.002 1.00 87.19 441 GLU A C 1
ATOM 3485 O O . GLU A 1 441 ? 10.070 -5.686 -27.377 1.00 87.19 441 GLU A O 1
ATOM 3490 N N . GLY A 1 442 ? 10.030 -3.493 -27.858 1.00 75.44 442 GLY A N 1
ATOM 3491 C CA . GLY A 1 442 ? 9.796 -3.664 -29.293 1.00 75.44 442 GLY A CA 1
ATOM 3492 C C . GLY A 1 442 ? 11.069 -4.035 -30.062 1.00 75.44 442 GLY A C 1
ATOM 3493 O O . GLY A 1 442 ? 12.121 -3.445 -29.851 1.00 75.44 442 GLY A O 1
ATOM 3494 N N . SER A 1 443 ? 10.961 -4.985 -30.998 1.00 73.88 443 SER A N 1
ATOM 3495 C CA . SER A 1 443 ? 12.047 -5.431 -31.898 1.00 73.88 443 SER A CA 1
ATOM 3496 C C . SER A 1 443 ? 13.397 -5.789 -31.228 1.00 73.88 443 SER A C 1
ATOM 3498 O O . SER A 1 443 ? 14.448 -5.391 -31.735 1.00 73.88 443 SER A O 1
ATOM 3500 N N . PRO A 1 444 ? 13.433 -6.578 -30.134 1.00 76.88 444 PRO A N 1
ATOM 3501 C CA . PRO A 1 444 ? 14.633 -6.687 -29.306 1.00 76.88 444 PRO A CA 1
ATOM 3502 C C . PRO A 1 444 ? 15.692 -7.682 -29.810 1.00 76.88 444 PRO A C 1
ATOM 3504 O O . PRO A 1 444 ? 16.783 -7.771 -29.248 1.00 76.88 444 PRO A O 1
ATOM 3507 N N . THR A 1 445 ? 15.398 -8.468 -30.849 1.00 79.06 445 THR A N 1
ATOM 3508 C CA . THR A 1 445 ? 16.236 -9.604 -31.280 1.00 79.06 445 THR A CA 1
ATOM 3509 C C . THR A 1 445 ? 17.611 -9.194 -31.812 1.00 79.06 445 THR A C 1
ATOM 3511 O O . THR A 1 445 ? 18.532 -10.007 -31.807 1.00 79.06 445 THR A O 1
ATOM 3514 N N . GLY A 1 446 ? 17.762 -7.942 -32.255 1.00 81.38 446 GLY A N 1
ATOM 3515 C CA . GLY A 1 446 ? 19.027 -7.389 -32.743 1.00 81.38 446 GLY A CA 1
ATOM 3516 C C . GLY A 1 446 ? 19.910 -6.759 -31.663 1.00 81.38 446 GLY A C 1
ATOM 3517 O O . GLY A 1 446 ? 21.052 -6.407 -31.952 1.00 81.38 446 GLY A O 1
ATOM 3518 N N . TYR A 1 447 ? 19.421 -6.593 -30.430 1.00 90.94 447 TYR A N 1
ATOM 3519 C CA . TYR A 1 447 ? 20.211 -5.968 -29.371 1.00 90.94 447 TYR A CA 1
ATOM 3520 C C . TYR A 1 447 ? 21.274 -6.914 -28.824 1.00 90.94 447 TYR A C 1
ATOM 3522 O O . TYR A 1 447 ? 21.039 -8.117 -28.695 1.00 90.94 447 TYR A O 1
ATOM 3530 N N . TRP A 1 448 ? 22.429 -6.356 -28.440 1.00 93.06 448 TRP A N 1
ATOM 3531 C CA . TRP A 1 448 ? 23.569 -7.121 -27.919 1.00 93.06 448 TRP A CA 1
ATOM 3532 C C . TRP A 1 448 ? 23.227 -7.927 -26.661 1.00 93.06 448 TRP A C 1
ATOM 3534 O O . TRP A 1 448 ? 23.884 -8.920 -26.381 1.00 93.06 448 TRP A O 1
ATOM 3544 N N . TYR A 1 449 ? 22.193 -7.531 -25.917 1.00 93.06 449 TYR A N 1
ATOM 3545 C CA . TYR A 1 449 ? 21.739 -8.208 -24.704 1.00 93.06 449 TYR A CA 1
ATOM 3546 C C . TYR A 1 449 ? 20.610 -9.228 -24.935 1.00 93.06 449 TYR A C 1
ATOM 3548 O O . TYR A 1 449 ? 20.144 -9.827 -23.967 1.00 93.06 449 TYR A O 1
ATOM 3556 N N . ALA A 1 450 ? 20.144 -9.453 -26.170 1.00 94.44 450 ALA A N 1
ATOM 3557 C CA . ALA A 1 450 ? 19.131 -10.478 -26.441 1.00 94.44 450 ALA A CA 1
ATOM 3558 C C . ALA A 1 450 ? 19.646 -11.887 -26.059 1.00 94.44 450 ALA A C 1
ATOM 3560 O O . ALA A 1 450 ? 20.830 -12.163 -26.262 1.00 94.44 450 ALA A O 1
ATOM 3561 N N . PRO A 1 451 ? 18.797 -12.789 -25.515 1.00 94.56 451 PRO A N 1
ATOM 3562 C CA . PRO A 1 451 ? 17.339 -12.687 -25.306 1.00 94.56 451 PRO A CA 1
ATOM 3563 C C . PRO A 1 451 ? 16.901 -12.012 -23.982 1.00 94.56 451 PRO A C 1
ATOM 3565 O O . PRO A 1 451 ? 15.734 -12.086 -23.585 1.00 94.56 451 PRO A O 1
ATOM 3568 N N . TRP A 1 452 ? 17.816 -11.342 -23.282 1.00 95.25 452 TRP A N 1
ATOM 3569 C CA . TRP A 1 452 ? 17.597 -10.704 -21.976 1.00 95.25 452 TRP A CA 1
ATOM 3570 C C . TRP A 1 452 ? 17.145 -9.242 -22.093 1.00 95.25 452 TRP A C 1
ATOM 3572 O O . TRP A 1 452 ? 17.653 -8.365 -21.396 1.00 95.25 452 TRP A O 1
ATOM 3582 N N . PHE A 1 453 ? 16.220 -8.982 -23.010 1.00 94.75 453 PHE A N 1
ATOM 3583 C CA . PHE A 1 453 ? 15.635 -7.664 -23.263 1.00 94.75 453 PHE A CA 1
ATOM 3584 C C . PHE A 1 453 ? 14.547 -7.283 -22.252 1.00 94.75 453 PHE A C 1
ATOM 3586 O O . PHE A 1 453 ? 14.132 -8.120 -21.443 1.00 94.75 453 PHE A O 1
ATOM 3593 N N . GLY A 1 454 ? 14.094 -6.028 -22.308 1.00 95.44 454 GLY A N 1
ATOM 3594 C CA . GLY A 1 454 ? 13.145 -5.460 -21.355 1.00 95.44 454 GLY A CA 1
ATOM 3595 C C . GLY A 1 454 ? 11.806 -6.197 -21.307 1.00 95.44 454 GLY A C 1
ATOM 3596 O O . GLY A 1 454 ? 11.151 -6.394 -22.336 1.00 95.44 454 GLY A O 1
ATOM 3597 N N . ARG A 1 455 ? 11.391 -6.607 -20.099 1.00 97.00 455 ARG A N 1
ATOM 3598 C CA . ARG A 1 455 ? 10.032 -7.097 -19.810 1.00 97.00 455 ARG A CA 1
ATOM 3599 C C . ARG A 1 455 ? 9.453 -6.493 -18.525 1.00 97.00 455 ARG A C 1
ATOM 3601 O O . ARG A 1 455 ? 10.192 -6.096 -17.626 1.00 97.00 455 ARG A O 1
ATOM 3608 N N . GLY A 1 456 ? 8.131 -6.475 -18.403 1.00 97.38 456 GLY A N 1
ATOM 3609 C CA . GLY A 1 456 ? 7.419 -6.002 -17.218 1.00 97.38 456 GLY A CA 1
ATOM 3610 C C . GLY A 1 456 ? 7.300 -4.477 -17.144 1.00 97.38 456 GLY A C 1
ATOM 3611 O O . GLY A 1 456 ? 7.704 -3.743 -18.051 1.00 97.38 456 GLY A O 1
ATOM 3612 N N . PHE A 1 457 ? 6.741 -3.983 -16.036 1.00 97.69 457 PHE A N 1
ATOM 3613 C CA . PHE A 1 457 ? 6.377 -2.564 -15.899 1.00 97.69 457 PHE A CA 1
ATOM 3614 C C . PHE A 1 457 ? 7.564 -1.598 -15.824 1.00 97.69 457 PHE A C 1
ATOM 3616 O O . PHE A 1 457 ? 7.386 -0.424 -16.112 1.00 97.69 457 PHE A O 1
ATOM 3623 N N . LEU A 1 458 ? 8.762 -2.066 -15.463 1.00 96.75 458 LEU A N 1
ATOM 3624 C CA . LEU A 1 458 ? 9.993 -1.261 -15.469 1.00 96.75 458 LEU A CA 1
ATOM 3625 C C . LEU A 1 458 ? 11.075 -1.850 -16.389 1.00 96.75 458 LEU A C 1
ATOM 3627 O O . LEU A 1 458 ? 12.256 -1.615 -16.159 1.00 96.75 458 LEU A O 1
ATOM 3631 N N . GLN A 1 459 ? 10.670 -2.636 -17.398 1.00 94.50 459 GLN A N 1
ATOM 3632 C CA . GLN A 1 459 ? 11.557 -3.199 -18.426 1.00 94.50 459 GLN A CA 1
ATOM 3633 C C . GLN A 1 459 ? 12.813 -3.869 -17.836 1.00 94.50 459 GLN A C 1
ATOM 3635 O O . GLN A 1 459 ? 13.949 -3.497 -18.134 1.00 94.50 459 GLN A O 1
ATOM 3640 N N . LEU A 1 460 ? 12.611 -4.888 -16.989 1.00 96.12 460 LEU A N 1
ATOM 3641 C CA . LEU A 1 460 ? 13.685 -5.705 -16.424 1.00 96.12 460 LEU A CA 1
ATOM 3642 C C . LEU A 1 460 ? 14.570 -6.234 -17.565 1.00 96.12 460 LEU A C 1
ATOM 3644 O O . LEU A 1 460 ? 14.097 -6.971 -18.428 1.00 96.12 460 LEU A O 1
ATOM 3648 N N . THR A 1 461 ? 15.838 -5.821 -17.584 1.00 94.94 461 THR A N 1
ATOM 3649 C CA . THR A 1 461 ? 16.773 -6.034 -18.705 1.00 94.94 461 THR A CA 1
ATOM 3650 C C . THR A 1 461 ? 18.096 -6.596 -18.190 1.00 94.94 461 THR A C 1
ATOM 3652 O O . THR A 1 461 ? 18.500 -6.267 -17.080 1.00 94.94 461 THR A O 1
ATOM 3655 N N . HIS A 1 462 ? 18.798 -7.388 -19.004 1.00 95.00 462 HIS A N 1
ATOM 3656 C CA . HIS A 1 462 ? 20.040 -8.117 -18.702 1.00 95.00 462 HIS A CA 1
ATOM 3657 C C . HIS A 1 462 ? 19.874 -9.358 -17.818 1.00 95.00 462 HIS A C 1
ATOM 3659 O O . HIS A 1 462 ? 19.131 -9.364 -16.840 1.00 95.00 462 HIS A O 1
ATOM 3665 N N . ALA A 1 463 ? 20.655 -10.400 -18.127 1.00 95.19 463 ALA A N 1
ATOM 3666 C CA . ALA A 1 463 ? 20.600 -11.699 -17.454 1.00 95.19 463 ALA A CA 1
ATOM 3667 C C . ALA A 1 463 ? 20.731 -11.615 -15.927 1.00 95.19 463 ALA A C 1
ATOM 3669 O O . ALA A 1 463 ? 20.023 -12.320 -15.213 1.00 95.19 463 ALA A O 1
ATOM 3670 N N . SER A 1 464 ? 21.592 -10.726 -15.419 1.00 94.81 464 SER A N 1
ATOM 3671 C CA . SER A 1 464 ? 21.784 -10.549 -13.977 1.00 94.81 464 SER A CA 1
ATOM 3672 C C . SER A 1 464 ? 20.505 -10.110 -13.270 1.00 94.81 464 SER A C 1
ATOM 3674 O O . SER A 1 464 ? 20.167 -10.684 -12.246 1.00 94.81 464 SER A O 1
ATOM 3676 N N . ASN A 1 465 ? 19.756 -9.161 -13.840 1.00 96.75 465 ASN A N 1
ATOM 3677 C CA . ASN A 1 465 ? 18.542 -8.642 -13.211 1.00 96.75 465 ASN A CA 1
ATOM 3678 C C . ASN A 1 465 ? 17.415 -9.688 -13.193 1.00 96.75 465 ASN A C 1
ATOM 3680 O O . ASN A 1 465 ? 16.684 -9.772 -12.210 1.00 96.75 465 ASN A O 1
ATOM 3684 N N . TYR A 1 466 ? 17.296 -10.512 -14.243 1.00 97.88 466 TYR A N 1
ATOM 3685 C CA . TYR A 1 466 ? 16.360 -11.644 -14.254 1.00 97.88 466 TYR A CA 1
ATOM 3686 C C . TYR A 1 466 ? 16.729 -12.692 -13.203 1.00 97.88 466 TYR A C 1
ATOM 3688 O O . TYR A 1 466 ? 15.868 -13.114 -12.440 1.00 97.88 466 TYR A O 1
ATOM 3696 N N . ILE A 1 467 ? 18.005 -13.077 -13.124 1.00 97.56 467 ILE A N 1
ATOM 3697 C CA . ILE A 1 467 ? 18.471 -14.055 -12.134 1.00 97.56 467 ILE A CA 1
ATOM 3698 C C . ILE A 1 467 ? 18.281 -13.530 -10.712 1.00 97.56 467 ILE A C 1
ATOM 3700 O O . ILE A 1 467 ? 17.803 -14.272 -9.858 1.00 97.56 467 ILE A O 1
ATOM 3704 N N . ASP A 1 468 ? 18.620 -12.266 -10.456 1.00 97.50 468 ASP A N 1
ATOM 3705 C CA . ASP A 1 468 ? 18.442 -11.657 -9.139 1.00 97.50 468 ASP A CA 1
ATOM 3706 C C . ASP A 1 468 ? 16.953 -11.618 -8.754 1.00 97.50 468 ASP A C 1
ATOM 3708 O O . ASP A 1 468 ? 16.616 -11.921 -7.611 1.00 97.50 468 ASP A O 1
ATOM 3712 N N . TYR A 1 469 ? 16.049 -11.347 -9.706 1.00 98.44 469 TYR A N 1
ATOM 3713 C CA . TYR A 1 469 ? 14.604 -11.441 -9.481 1.00 98.44 469 TYR A CA 1
ATOM 3714 C C . TYR A 1 469 ? 14.144 -12.877 -9.180 1.00 98.44 469 TYR A C 1
ATOM 3716 O O . TYR A 1 469 ? 13.377 -13.097 -8.244 1.00 98.44 469 TYR A O 1
ATOM 3724 N N . TRP A 1 470 ? 14.620 -13.872 -9.932 1.00 98.00 470 TRP A N 1
ATOM 3725 C CA . TRP A 1 470 ? 14.278 -15.278 -9.699 1.00 98.00 470 TRP A CA 1
ATOM 3726 C C . TRP A 1 470 ? 14.745 -15.748 -8.318 1.00 98.00 470 TRP A C 1
ATOM 3728 O O . TRP A 1 470 ? 13.957 -16.313 -7.560 1.00 98.00 470 TRP A O 1
ATOM 3738 N N . GLN A 1 471 ? 15.994 -15.451 -7.953 1.00 97.25 471 GLN A N 1
ATOM 3739 C CA . GLN A 1 471 ? 16.542 -15.758 -6.630 1.00 97.25 471 GLN A CA 1
ATOM 3740 C C . GLN A 1 471 ? 15.782 -15.014 -5.524 1.00 97.25 471 GLN A C 1
ATOM 3742 O O . GLN A 1 471 ? 15.499 -15.595 -4.476 1.00 97.25 471 GLN A O 1
ATOM 3747 N N . TRP A 1 472 ? 15.390 -13.759 -5.768 1.00 98.06 472 TRP A N 1
ATOM 3748 C CA . TRP A 1 472 ? 14.586 -12.961 -4.843 1.00 98.06 472 TRP A CA 1
ATOM 3749 C C . TRP A 1 472 ? 13.274 -13.655 -4.460 1.00 98.06 472 TRP A C 1
ATOM 3751 O O . TRP A 1 472 ? 12.956 -13.713 -3.274 1.00 98.06 472 TRP A O 1
ATOM 3761 N N . ILE A 1 473 ? 12.551 -14.232 -5.424 1.00 97.06 473 ILE A N 1
ATOM 3762 C CA . ILE A 1 473 ? 11.299 -14.975 -5.180 1.00 97.06 473 ILE A CA 1
ATOM 3763 C C . ILE A 1 473 ? 11.511 -16.459 -4.825 1.00 97.06 473 ILE A C 1
ATOM 3765 O O . ILE A 1 473 ? 10.548 -17.204 -4.685 1.00 97.06 473 ILE A O 1
ATOM 3769 N N . GLY A 1 474 ? 12.759 -16.905 -4.644 1.00 95.62 474 GLY A N 1
ATOM 3770 C CA . GLY A 1 474 ? 13.078 -18.265 -4.189 1.00 95.62 474 GLY A CA 1
ATOM 3771 C C . GLY A 1 474 ? 13.206 -19.317 -5.290 1.00 95.62 474 GLY A C 1
ATOM 3772 O O . GLY A 1 474 ? 13.254 -20.507 -4.984 1.00 95.62 474 GLY A O 1
ATOM 3773 N N . ARG A 1 475 ? 13.288 -18.918 -6.563 1.00 95.12 475 ARG A N 1
ATOM 3774 C CA . ARG A 1 475 ? 13.609 -19.839 -7.663 1.00 95.12 475 ARG A CA 1
ATOM 3775 C C . ARG A 1 475 ? 15.104 -20.175 -7.637 1.00 95.12 475 ARG A C 1
ATOM 3777 O O . ARG A 1 475 ? 15.957 -19.294 -7.505 1.00 95.12 475 ARG A O 1
ATOM 3784 N N . SER A 1 476 ? 15.428 -21.460 -7.774 1.00 93.44 476 SER A N 1
ATOM 3785 C CA . SER A 1 476 ? 16.811 -21.946 -7.717 1.00 93.44 476 SER A CA 1
ATOM 3786 C C . SER A 1 476 ? 17.535 -21.725 -9.044 1.00 93.44 476 SER A C 1
ATOM 3788 O O . SER A 1 476 ? 17.057 -22.145 -10.096 1.00 93.44 476 SER A O 1
ATOM 3790 N N . VAL A 1 477 ? 18.706 -21.089 -8.993 1.00 95.06 477 VAL A N 1
ATOM 3791 C CA . VAL A 1 477 ? 19.582 -20.852 -10.149 1.00 95.06 477 VAL A CA 1
ATOM 3792 C C . VAL A 1 477 ? 21.000 -21.293 -9.778 1.00 95.06 477 VAL A C 1
ATOM 3794 O O . VAL A 1 477 ? 21.528 -20.789 -8.784 1.00 95.06 477 VAL A O 1
ATOM 3797 N N . PRO A 1 478 ? 21.643 -22.199 -10.542 1.00 94.81 478 PRO A N 1
ATOM 3798 C CA . PRO A 1 478 ? 23.025 -22.594 -10.293 1.00 94.81 478 PRO A CA 1
ATOM 3799 C C . PRO A 1 478 ? 23.978 -21.397 -10.337 1.00 94.81 478 PRO A C 1
ATOM 3801 O O . PRO A 1 478 ? 23.963 -20.617 -11.292 1.00 94.81 478 PRO A O 1
ATOM 3804 N N . GLU A 1 479 ? 24.867 -21.287 -9.350 1.00 92.50 479 GLU A N 1
ATOM 3805 C CA . GLU A 1 479 ? 25.838 -20.185 -9.300 1.00 92.50 479 GLU A CA 1
ATOM 3806 C C . GLU A 1 479 ? 26.783 -20.200 -10.515 1.00 92.50 479 GLU A C 1
ATOM 3808 O O . GLU A 1 479 ? 27.148 -19.154 -11.048 1.00 92.50 479 GLU A O 1
ATOM 3813 N N . SER A 1 480 ? 27.100 -21.391 -11.033 1.00 95.56 480 SER A N 1
ATOM 3814 C CA . SER A 1 480 ? 27.869 -21.558 -12.270 1.00 95.56 480 SER A CA 1
ATOM 3815 C C . SER A 1 480 ? 27.167 -20.958 -13.492 1.00 95.56 480 SER A C 1
ATOM 3817 O O . SER A 1 480 ? 27.823 -20.334 -14.326 1.00 95.56 480 SER A O 1
ATOM 3819 N N . LEU A 1 481 ? 25.838 -21.090 -13.588 1.00 96.69 481 LEU A N 1
ATOM 3820 C CA . LEU A 1 481 ? 25.048 -20.483 -14.659 1.00 96.69 481 LEU A CA 1
ATOM 3821 C C . LEU A 1 481 ? 25.039 -18.955 -14.532 1.00 96.69 481 LEU A C 1
ATOM 3823 O O . LEU A 1 481 ? 25.241 -18.259 -15.529 1.00 96.69 481 LEU A O 1
ATOM 3827 N N . LYS A 1 482 ? 24.858 -18.432 -13.311 1.00 95.88 482 LYS A N 1
ATOM 3828 C CA . LYS A 1 482 ? 24.909 -16.989 -13.033 1.00 95.88 482 LYS A CA 1
ATOM 3829 C C . LYS A 1 482 ? 26.254 -16.393 -13.447 1.00 95.88 482 LYS A C 1
ATOM 3831 O O . LYS A 1 482 ? 26.279 -15.421 -14.204 1.00 95.88 482 LYS A O 1
ATOM 3836 N N . ALA A 1 483 ? 27.357 -17.010 -13.028 1.00 96.19 483 ALA A N 1
ATOM 3837 C CA . ALA A 1 483 ? 28.704 -16.576 -13.386 1.00 96.19 483 ALA A CA 1
ATOM 3838 C C . ALA A 1 483 ? 28.953 -16.625 -14.906 1.00 96.19 483 ALA A C 1
ATOM 3840 O O . ALA A 1 483 ? 29.490 -15.670 -15.474 1.00 96.19 483 ALA A O 1
ATOM 3841 N N . ALA A 1 484 ? 28.515 -17.695 -15.583 1.00 97.06 484 ALA A N 1
ATOM 3842 C CA . ALA A 1 484 ? 28.659 -17.841 -17.031 1.00 97.06 484 ALA A CA 1
ATOM 3843 C C . ALA A 1 484 ? 27.889 -16.759 -17.807 1.00 97.06 484 ALA A C 1
ATOM 3845 O O . ALA A 1 484 ? 28.455 -16.111 -18.690 1.00 97.06 484 ALA A O 1
ATOM 3846 N N . LEU A 1 485 ? 26.625 -16.506 -17.450 1.00 97.12 485 LEU A N 1
ATOM 3847 C CA . LEU A 1 485 ? 25.803 -15.470 -18.086 1.00 97.12 485 LEU A CA 1
ATOM 3848 C C . LEU A 1 485 ? 26.352 -14.061 -17.833 1.00 97.12 485 LEU A C 1
ATOM 3850 O O . LEU A 1 485 ? 26.344 -13.229 -18.738 1.00 97.12 485 LEU A O 1
ATOM 3854 N N . GLN A 1 486 ? 26.876 -13.785 -16.636 1.00 95.81 486 GLN A N 1
ATOM 3855 C CA . GLN A 1 486 ? 27.527 -12.506 -16.333 1.00 95.81 486 GLN A CA 1
ATOM 3856 C C . GLN A 1 486 ? 28.799 -12.289 -17.163 1.00 95.81 486 GLN A C 1
ATOM 3858 O O . GLN A 1 486 ? 29.028 -11.184 -17.660 1.00 95.81 486 GLN A O 1
ATOM 3863 N N . ALA A 1 487 ? 29.627 -13.324 -17.329 1.00 95.94 487 ALA A N 1
ATOM 3864 C CA . ALA A 1 487 ? 30.824 -13.251 -18.163 1.00 95.94 487 ALA A CA 1
ATOM 3865 C C . ALA A 1 487 ? 30.465 -13.016 -19.639 1.00 95.94 487 ALA A C 1
ATOM 3867 O O . ALA A 1 487 ? 31.010 -12.105 -20.268 1.00 95.94 487 ALA A O 1
ATOM 3868 N N . ALA A 1 488 ? 29.493 -13.767 -20.162 1.00 96.62 488 ALA A N 1
ATOM 3869 C CA . ALA A 1 488 ? 28.999 -13.606 -21.525 1.00 96.62 488 ALA A CA 1
ATOM 3870 C C . ALA A 1 488 ? 28.368 -12.225 -21.760 1.00 96.62 488 ALA A C 1
ATOM 3872 O O . ALA A 1 488 ? 28.607 -11.614 -22.797 1.00 96.62 488 ALA A O 1
ATOM 3873 N N . ALA A 1 489 ? 27.635 -11.677 -20.784 1.00 95.50 489 ALA A N 1
ATOM 3874 C CA . ALA A 1 489 ? 27.040 -10.346 -20.893 1.00 95.50 489 ALA A CA 1
ATOM 3875 C C . ALA A 1 489 ? 28.092 -9.233 -21.012 1.00 95.50 489 ALA A C 1
ATOM 3877 O O . ALA A 1 489 ? 27.916 -8.307 -21.803 1.00 95.50 489 ALA A O 1
ATOM 3878 N N . LYS A 1 490 ? 29.211 -9.336 -20.280 1.00 95.31 490 LYS A N 1
ATOM 3879 C CA . LYS A 1 490 ? 30.335 -8.393 -20.416 1.00 95.31 490 LYS A CA 1
ATOM 3880 C C . LYS A 1 490 ? 30.945 -8.451 -21.817 1.00 95.31 490 LYS A C 1
ATOM 3882 O O . LYS A 1 490 ? 31.174 -7.408 -22.421 1.00 95.31 490 LYS A O 1
ATOM 3887 N N . GLN A 1 491 ? 31.160 -9.657 -22.345 1.00 95.19 491 GLN A N 1
ATOM 3888 C CA . GLN A 1 491 ? 31.689 -9.848 -23.699 1.00 95.19 491 GLN A CA 1
ATOM 3889 C C . GLN A 1 491 ? 30.726 -9.315 -24.764 1.00 95.19 491 GLN A C 1
ATOM 3891 O O . GLN A 1 491 ? 31.149 -8.597 -25.667 1.00 95.19 491 GLN A O 1
ATOM 3896 N N . ALA A 1 492 ? 29.433 -9.611 -24.627 1.00 94.81 492 ALA A N 1
ATOM 3897 C CA . ALA A 1 492 ? 28.392 -9.148 -25.535 1.00 94.81 492 ALA A CA 1
ATOM 3898 C C . ALA A 1 492 ? 28.308 -7.617 -25.589 1.00 94.81 492 ALA A C 1
ATOM 3900 O O . ALA A 1 492 ? 28.173 -7.046 -26.670 1.00 94.81 492 ALA A O 1
ATOM 3901 N N . HIS A 1 493 ? 28.462 -6.949 -24.440 1.00 94.25 493 HIS A N 1
ATOM 3902 C CA . HIS A 1 493 ? 28.521 -5.491 -24.368 1.00 94.25 493 HIS A CA 1
ATOM 3903 C C . HIS A 1 493 ? 29.731 -4.929 -25.125 1.00 94.25 493 HIS A C 1
ATOM 3905 O O . HIS A 1 493 ? 29.572 -4.043 -25.962 1.00 94.25 493 HIS A O 1
ATOM 3911 N N . SER A 1 494 ? 30.931 -5.468 -24.879 1.00 94.06 494 SER A N 1
ATOM 3912 C CA . SER A 1 494 ? 32.161 -5.017 -25.546 1.00 94.06 494 SER A CA 1
ATOM 3913 C C . SER A 1 494 ? 32.158 -5.280 -27.053 1.00 94.06 494 SER A C 1
ATOM 3915 O O . SER A 1 494 ? 32.653 -4.456 -27.816 1.00 94.06 494 SER A O 1
ATOM 3917 N N . ALA A 1 495 ? 31.600 -6.412 -27.486 1.00 94.31 495 ALA A N 1
ATOM 3918 C CA . ALA A 1 495 ? 31.515 -6.791 -28.895 1.00 94.31 495 ALA A CA 1
ATOM 3919 C C . ALA A 1 495 ? 30.299 -6.188 -29.618 1.00 94.31 495 ALA A C 1
ATOM 3921 O O . ALA A 1 495 ? 30.173 -6.356 -30.829 1.00 94.31 495 ALA A O 1
ATOM 3922 N N . ASN A 1 496 ? 29.388 -5.538 -28.883 1.00 93.69 496 ASN A N 1
ATOM 3923 C CA . ASN A 1 496 ? 28.073 -5.113 -29.363 1.00 93.69 496 ASN A CA 1
ATOM 3924 C C . ASN A 1 496 ? 27.345 -6.225 -30.153 1.00 93.69 496 ASN A C 1
ATOM 3926 O O . ASN A 1 496 ? 26.793 -5.992 -31.227 1.00 93.69 496 ASN A O 1
ATOM 3930 N N . SER A 1 497 ? 27.386 -7.458 -29.636 1.00 94.50 497 SER A N 1
ATOM 3931 C CA . SER A 1 497 ? 26.867 -8.659 -30.302 1.00 94.50 497 SER A CA 1
ATOM 3932 C C . SER A 1 497 ? 26.264 -9.630 -29.293 1.00 94.50 497 SER A C 1
ATOM 3934 O O . SER A 1 497 ? 26.847 -9.876 -28.241 1.00 94.50 497 SER A O 1
ATOM 3936 N N . ASN A 1 498 ? 25.116 -10.219 -29.630 1.00 94.25 498 ASN A N 1
ATOM 3937 C CA . ASN A 1 498 ? 24.397 -11.157 -28.763 1.00 94.25 498 ASN A CA 1
ATOM 3938 C C . ASN A 1 498 ? 24.725 -12.634 -29.016 1.00 94.25 498 ASN A C 1
ATOM 3940 O O . ASN A 1 498 ? 24.127 -13.499 -28.377 1.00 94.25 498 ASN A O 1
ATOM 3944 N N . ALA A 1 499 ? 25.656 -12.941 -29.926 1.00 94.69 499 ALA A N 1
ATOM 3945 C CA . ALA A 1 499 ? 25.961 -14.318 -30.316 1.00 94.69 499 ALA A CA 1
ATOM 3946 C C . ALA A 1 499 ? 26.338 -15.188 -29.102 1.00 94.69 499 ALA A C 1
ATOM 3948 O O . ALA A 1 499 ? 25.782 -16.264 -28.919 1.00 94.69 499 ALA A O 1
ATOM 3949 N N . GLY A 1 500 ? 27.193 -14.677 -28.209 1.00 93.81 500 GLY A N 1
ATOM 3950 C CA . GLY A 1 500 ? 27.609 -15.389 -26.994 1.00 93.81 500 GLY A CA 1
ATOM 3951 C C . GLY A 1 500 ? 26.557 -15.456 -25.878 1.00 93.81 500 GLY A C 1
ATOM 3952 O O . GLY A 1 500 ? 26.780 -16.137 -24.883 1.00 93.81 500 GLY A O 1
ATOM 3953 N N . LEU A 1 501 ? 25.424 -14.758 -26.016 1.00 95.50 501 LEU A N 1
ATOM 3954 C CA . LEU A 1 501 ? 24.331 -14.745 -25.035 1.00 95.50 501 LEU A CA 1
ATOM 3955 C C . LEU A 1 501 ? 23.153 -15.650 -25.414 1.00 95.50 501 LEU A C 1
ATOM 3957 O O . LEU A 1 501 ? 22.201 -15.755 -24.638 1.00 95.50 501 LEU A O 1
ATOM 3961 N N . GLN A 1 502 ? 23.205 -16.312 -26.572 1.00 95.56 502 GLN A N 1
ATOM 3962 C CA . GLN A 1 502 ? 22.128 -17.193 -27.012 1.00 95.56 502 GLN A CA 1
ATOM 3963 C C . GLN A 1 502 ? 21.992 -18.415 -26.097 1.00 95.56 502 GLN A C 1
ATOM 3965 O O . GLN A 1 502 ? 22.982 -19.046 -25.724 1.00 95.56 502 GLN A O 1
ATOM 3970 N N . ASP A 1 503 ? 20.745 -18.780 -25.788 1.00 95.94 503 ASP A N 1
ATOM 3971 C CA . ASP A 1 503 ? 20.401 -19.874 -24.871 1.00 95.94 503 ASP A CA 1
ATOM 3972 C C . ASP A 1 503 ? 21.157 -21.202 -25.124 1.00 95.94 503 ASP A C 1
ATOM 3974 O O . ASP A 1 503 ? 21.545 -21.831 -24.138 1.00 95.94 503 ASP A O 1
ATOM 3978 N N . PRO A 1 504 ? 21.414 -21.659 -26.374 1.00 96.06 504 PRO A N 1
ATOM 3979 C CA . PRO A 1 504 ? 22.154 -22.903 -26.625 1.00 96.06 504 PRO A CA 1
ATOM 3980 C C . PRO A 1 504 ? 23.578 -22.945 -26.047 1.00 96.06 504 PRO A C 1
ATOM 3982 O O . PRO A 1 504 ? 24.118 -24.032 -25.858 1.00 96.06 504 PRO A O 1
ATOM 3985 N N . HIS A 1 505 ? 24.184 -21.793 -25.735 1.00 96.12 505 HIS A N 1
ATOM 3986 C CA . HIS A 1 505 ? 25.502 -21.724 -25.095 1.00 96.12 505 HIS A CA 1
ATOM 3987 C C . HIS A 1 505 ? 25.473 -22.020 -23.589 1.00 96.12 505 HIS A C 1
ATOM 3989 O O . HIS A 1 505 ? 26.530 -22.168 -22.977 1.00 96.12 505 HIS A O 1
ATOM 3995 N N . PHE A 1 506 ? 24.286 -22.150 -22.988 1.00 97.12 506 PHE A N 1
ATOM 3996 C CA . PHE A 1 506 ? 24.112 -22.354 -21.551 1.00 97.12 506 PHE A CA 1
ATOM 3997 C C . PHE A 1 506 ? 23.301 -23.628 -21.270 1.00 97.12 506 PHE A C 1
ATOM 3999 O O . PHE A 1 506 ? 22.111 -23.541 -20.977 1.00 97.12 506 PHE A O 1
ATOM 4006 N N . PRO A 1 507 ? 23.915 -24.829 -21.286 1.00 95.12 507 PRO A N 1
ATOM 4007 C CA . PRO A 1 507 ? 23.202 -26.087 -21.027 1.00 95.12 507 PRO A CA 1
ATOM 4008 C C . PRO A 1 507 ? 22.497 -26.151 -19.662 1.00 95.12 507 PRO A C 1
ATOM 4010 O O . PRO A 1 507 ? 21.496 -26.843 -19.516 1.00 95.12 507 PRO A O 1
ATOM 4013 N N . ALA A 1 508 ? 23.003 -25.415 -18.665 1.00 96.50 508 ALA A N 1
ATOM 4014 C CA . ALA A 1 508 ? 22.388 -25.308 -17.342 1.00 96.50 508 ALA A CA 1
ATOM 4015 C C . ALA A 1 508 ? 21.136 -24.406 -17.312 1.00 96.50 508 ALA A C 1
ATOM 4017 O O . ALA A 1 508 ? 20.408 -24.422 -16.321 1.00 96.50 508 ALA A O 1
ATOM 4018 N N . LEU A 1 509 ? 20.875 -23.622 -18.368 1.00 97.31 509 LEU A N 1
ATOM 4019 C CA . LEU A 1 509 ? 19.658 -22.826 -18.516 1.00 97.31 509 LEU A CA 1
ATOM 4020 C C . LEU A 1 509 ? 18.511 -23.735 -18.974 1.00 97.31 509 LEU A C 1
ATOM 4022 O O . LEU A 1 509 ? 18.325 -23.993 -20.168 1.00 97.31 509 LEU A O 1
ATOM 4026 N N . THR A 1 510 ? 17.747 -24.234 -18.006 1.00 97.56 510 THR A N 1
ATOM 4027 C CA . THR A 1 510 ? 16.660 -25.189 -18.247 1.00 97.56 510 THR A CA 1
ATOM 4028 C C . THR A 1 510 ? 15.504 -24.561 -19.029 1.00 97.56 510 THR A C 1
ATOM 4030 O O . THR A 1 510 ? 15.360 -23.339 -19.107 1.00 97.56 510 THR A O 1
ATOM 4033 N N . GLN A 1 511 ? 14.632 -25.399 -19.601 1.00 97.44 511 GLN A N 1
ATOM 4034 C CA . GLN A 1 511 ? 13.417 -24.915 -20.264 1.00 97.44 511 GLN A CA 1
ATOM 4035 C C . GLN A 1 511 ? 12.491 -24.159 -19.298 1.00 97.44 511 GLN A C 1
ATOM 4037 O O . GLN A 1 511 ? 11.859 -23.183 -19.689 1.00 97.44 511 GLN A O 1
ATOM 4042 N N . GLU A 1 512 ? 12.458 -24.576 -18.034 1.00 97.38 512 GLU A N 1
ATOM 4043 C CA . GLU A 1 512 ? 11.708 -23.907 -16.975 1.00 97.38 512 GLU A CA 1
ATOM 4044 C C . GLU A 1 512 ? 12.215 -22.474 -16.738 1.00 97.38 512 GLU A C 1
ATOM 4046 O O . GLU A 1 512 ? 11.424 -21.537 -16.743 1.00 97.38 512 GLU A O 1
ATOM 4051 N N . MET A 1 513 ? 13.536 -22.273 -16.655 1.00 97.81 513 MET A N 1
ATOM 4052 C CA . MET A 1 513 ? 14.135 -20.937 -16.515 1.00 97.81 513 MET A CA 1
ATOM 4053 C C . MET A 1 513 ? 13.852 -20.027 -17.713 1.00 97.81 513 MET A C 1
ATOM 4055 O O . MET A 1 513 ? 13.702 -18.815 -17.559 1.00 97.81 513 MET A O 1
ATOM 4059 N N . LYS A 1 514 ? 13.768 -20.597 -18.919 1.00 96.94 514 LYS A N 1
ATOM 4060 C CA . LYS A 1 514 ? 13.342 -19.844 -20.107 1.00 96.94 514 LYS A CA 1
ATOM 4061 C C . LYS A 1 514 ? 11.882 -19.406 -19.972 1.00 96.94 514 LYS A C 1
ATOM 4063 O O . LYS A 1 514 ? 11.589 -18.253 -20.267 1.00 96.94 514 LYS A O 1
ATOM 4068 N N . GLY A 1 515 ? 11.016 -20.271 -19.437 1.00 97.62 515 GLY A N 1
ATOM 4069 C CA . GLY A 1 515 ? 9.647 -19.921 -19.045 1.00 97.62 515 GLY A CA 1
ATOM 4070 C C . GLY A 1 515 ? 9.605 -18.774 -18.032 1.00 97.62 515 GLY A C 1
ATOM 4071 O O . GLY A 1 515 ? 8.971 -17.761 -18.296 1.00 97.62 515 GLY A O 1
ATOM 4072 N N . TRP A 1 516 ? 10.398 -18.843 -16.957 1.00 97.25 516 TRP A N 1
ATOM 4073 C CA . TRP A 1 516 ? 10.497 -17.774 -15.949 1.00 97.25 516 TRP A CA 1
ATOM 4074 C C . TRP A 1 516 ? 10.915 -16.414 -16.516 1.00 97.25 516 TRP A C 1
ATOM 4076 O O . TRP A 1 516 ? 10.597 -15.371 -15.941 1.00 97.25 516 TRP A O 1
ATOM 4086 N N . ARG A 1 517 ? 11.685 -16.405 -17.610 1.00 95.94 517 ARG A N 1
ATOM 4087 C CA . ARG A 1 517 ? 12.048 -15.177 -18.327 1.00 95.94 517 ARG A CA 1
ATOM 4088 C C . ARG A 1 517 ? 10.838 -14.589 -19.046 1.00 95.94 517 ARG A C 1
ATOM 4090 O O . ARG A 1 517 ? 10.666 -13.374 -19.037 1.00 95.94 517 ARG A O 1
ATOM 4097 N N . ASP A 1 518 ? 10.014 -15.438 -19.648 1.00 95.81 518 ASP A N 1
ATOM 4098 C CA . ASP A 1 518 ? 8.831 -15.034 -20.404 1.00 95.81 518 ASP A CA 1
ATOM 4099 C C . ASP A 1 518 ? 7.628 -14.710 -19.503 1.00 95.81 518 ASP A C 1
ATOM 4101 O O . ASP A 1 518 ? 6.831 -13.844 -19.866 1.00 95.81 518 ASP A O 1
ATOM 4105 N N . ASP A 1 519 ? 7.556 -15.278 -18.294 1.00 96.31 519 ASP A N 1
ATOM 4106 C CA . ASP A 1 519 ? 6.521 -14.982 -17.291 1.00 96.31 519 ASP A CA 1
ATOM 4107 C C . ASP A 1 519 ? 6.440 -13.482 -16.952 1.00 96.31 519 ASP A C 1
ATOM 4109 O O . ASP A 1 519 ? 5.359 -12.939 -16.730 1.00 96.31 519 ASP A O 1
ATOM 4113 N N . VAL A 1 520 ? 7.573 -12.769 -17.004 1.00 96.75 520 VAL A N 1
ATOM 4114 C CA . VAL A 1 520 ? 7.655 -11.313 -16.773 1.00 96.75 520 VAL A CA 1
ATOM 4115 C C . VAL A 1 520 ? 6.898 -10.501 -17.845 1.00 96.75 520 VAL A C 1
ATOM 4117 O O . VAL A 1 520 ? 6.550 -9.341 -17.626 1.00 96.75 520 VAL A O 1
ATOM 4120 N N . ASN A 1 521 ? 6.617 -11.096 -19.008 1.00 95.31 521 ASN A N 1
ATOM 4121 C CA . ASN A 1 521 ? 5.812 -10.506 -20.082 1.00 95.31 521 ASN A CA 1
ATOM 4122 C C . ASN A 1 521 ? 4.349 -10.999 -20.082 1.00 95.31 521 ASN A C 1
ATOM 4124 O O . ASN A 1 521 ? 3.506 -10.436 -20.787 1.00 95.31 521 ASN A O 1
ATOM 4128 N N . ASP A 1 522 ? 4.002 -12.040 -19.320 1.00 94.31 522 ASP A N 1
ATOM 4129 C CA . ASP A 1 522 ? 2.631 -12.546 -19.318 1.00 94.31 522 ASP A CA 1
ATOM 4130 C C . ASP A 1 522 ? 1.714 -11.615 -18.515 1.00 94.31 522 ASP A C 1
ATOM 4132 O O . ASP A 1 522 ? 1.763 -11.531 -17.289 1.00 94.31 522 ASP A O 1
ATOM 4136 N N . ARG A 1 523 ? 0.798 -10.948 -19.225 1.00 93.19 523 ARG A N 1
ATOM 4137 C CA . ARG A 1 523 ? -0.207 -10.043 -18.647 1.00 93.19 523 ARG A CA 1
ATOM 4138 C C . ARG A 1 523 ? -1.156 -10.708 -17.644 1.00 93.19 523 ARG A C 1
ATOM 4140 O O . ARG A 1 523 ? -1.954 -9.998 -17.038 1.00 93.19 523 ARG A O 1
ATOM 4147 N N . ARG A 1 524 ? -1.145 -12.034 -17.511 1.00 90.88 524 ARG A N 1
ATOM 4148 C CA . ARG A 1 524 ? -1.967 -12.795 -16.557 1.00 90.88 524 ARG A CA 1
ATOM 4149 C C . ARG A 1 524 ? -1.209 -13.140 -15.278 1.00 9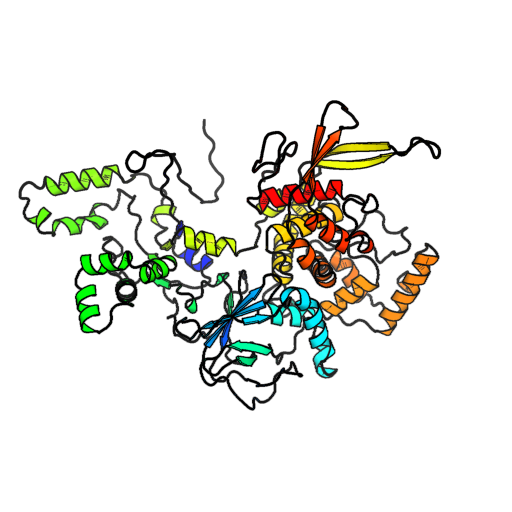0.88 524 ARG A C 1
ATOM 4151 O O . ARG A 1 524 ? -1.846 -13.514 -14.299 1.00 90.88 524 ARG A O 1
ATOM 4158 N N . LEU A 1 525 ? 0.118 -13.039 -15.290 1.00 94.00 525 LEU A N 1
ATOM 4159 C CA . LEU A 1 525 ? 0.964 -13.409 -14.163 1.00 94.00 525 LEU A CA 1
ATOM 4160 C C . LEU A 1 525 ? 1.344 -12.186 -13.335 1.00 94.00 525 LEU A C 1
ATOM 4162 O O . LEU A 1 525 ? 1.402 -11.054 -13.823 1.00 94.00 525 LEU A O 1
ATOM 4166 N N . ALA A 1 526 ? 1.612 -12.427 -12.054 1.00 94.62 526 ALA A N 1
ATOM 4167 C CA . ALA A 1 526 ? 2.068 -11.388 -11.146 1.00 94.62 526 ALA A CA 1
ATOM 4168 C C . ALA A 1 526 ? 3.519 -10.961 -11.415 1.00 94.62 526 ALA A C 1
ATOM 4170 O O . ALA A 1 526 ? 3.882 -9.845 -11.048 1.00 94.62 526 ALA A O 1
ATOM 4171 N N . ASP A 1 527 ? 4.333 -11.797 -12.072 1.00 96.31 527 ASP A N 1
ATOM 4172 C CA . ASP A 1 527 ? 5.751 -11.545 -12.361 1.00 96.31 527 ASP A CA 1
ATOM 4173 C C . ASP A 1 527 ? 5.987 -10.213 -13.088 1.00 96.31 527 ASP A C 1
ATOM 4175 O O . ASP A 1 527 ? 6.949 -9.501 -12.781 1.00 96.31 527 ASP A O 1
ATOM 4179 N N . ALA A 1 528 ? 5.079 -9.811 -13.983 1.00 96.19 528 ALA A N 1
ATOM 4180 C CA . ALA A 1 528 ? 5.153 -8.529 -14.680 1.00 96.19 528 ALA A CA 1
ATOM 4181 C C . ALA A 1 528 ? 5.168 -7.331 -13.713 1.00 96.19 528 ALA A C 1
ATOM 4183 O O . ALA A 1 528 ? 6.002 -6.431 -13.846 1.00 96.19 528 ALA A O 1
ATOM 4184 N N . ALA A 1 529 ? 4.266 -7.323 -12.726 1.00 97.31 529 ALA A N 1
ATOM 4185 C CA . ALA A 1 529 ? 4.211 -6.294 -11.690 1.00 97.31 529 ALA A CA 1
ATOM 4186 C C . ALA A 1 529 ? 5.312 -6.506 -10.643 1.00 97.31 529 ALA A C 1
ATOM 4188 O O . ALA A 1 529 ? 6.060 -5.585 -10.322 1.00 97.31 529 ALA A O 1
ATOM 4189 N N . ASN A 1 530 ? 5.444 -7.725 -10.125 1.00 97.31 530 ASN A N 1
ATOM 4190 C CA . ASN A 1 530 ? 6.349 -8.058 -9.034 1.00 97.31 530 ASN A CA 1
ATOM 4191 C C . ASN A 1 530 ? 7.820 -7.779 -9.374 1.00 97.31 530 ASN A C 1
ATOM 4193 O O . ASN A 1 530 ? 8.531 -7.221 -8.544 1.00 97.31 530 ASN A O 1
ATOM 4197 N N . SER A 1 531 ? 8.268 -8.088 -10.595 1.00 98.12 531 SER A N 1
ATOM 4198 C CA . SER A 1 531 ? 9.628 -7.760 -11.052 1.00 98.12 531 SER A CA 1
ATOM 4199 C C . SER A 1 531 ? 9.918 -6.256 -11.016 1.00 98.12 531 SER A C 1
ATOM 4201 O O . SER A 1 531 ? 11.012 -5.849 -10.625 1.00 98.12 531 SER A O 1
ATOM 4203 N N . ALA A 1 532 ? 8.931 -5.416 -11.345 1.00 98.38 532 ALA A N 1
ATOM 4204 C CA . ALA A 1 532 ? 9.050 -3.965 -11.253 1.00 98.38 532 ALA A CA 1
ATOM 4205 C C . ALA A 1 532 ? 9.147 -3.491 -9.797 1.00 98.38 532 ALA A C 1
ATOM 4207 O O . ALA A 1 532 ? 9.999 -2.664 -9.477 1.00 98.38 532 ALA A O 1
ATOM 4208 N N . GLY A 1 533 ? 8.328 -4.043 -8.899 1.00 98.38 533 GLY A N 1
ATOM 4209 C CA . GLY A 1 533 ? 8.411 -3.747 -7.467 1.00 98.38 533 GLY A CA 1
ATOM 4210 C C . GLY A 1 533 ? 9.726 -4.209 -6.829 1.00 98.38 533 GLY A C 1
ATOM 4211 O O . GLY A 1 533 ? 10.349 -3.458 -6.077 1.00 98.38 533 GLY A O 1
ATOM 4212 N N . PHE A 1 534 ? 10.206 -5.398 -7.204 1.00 98.56 534 PHE A N 1
ATOM 4213 C CA . PHE A 1 534 ? 11.530 -5.903 -6.841 1.00 98.56 534 PHE A CA 1
ATOM 4214 C C . PHE A 1 534 ? 12.625 -4.937 -7.294 1.00 98.56 534 PHE A C 1
ATOM 4216 O O . PHE A 1 534 ? 13.444 -4.519 -6.478 1.00 98.56 534 PHE A O 1
ATOM 4223 N N . TYR A 1 535 ? 12.621 -4.541 -8.570 1.00 98.31 535 TYR A N 1
ATOM 4224 C CA . TYR A 1 535 ? 13.637 -3.644 -9.115 1.00 98.31 535 TYR A CA 1
ATOM 4225 C C . TYR A 1 535 ? 13.598 -2.275 -8.423 1.00 98.31 535 TYR A C 1
ATOM 4227 O O . TYR A 1 535 ? 14.641 -1.730 -8.064 1.00 98.31 535 TYR A O 1
ATOM 4235 N N . TRP A 1 536 ? 12.399 -1.754 -8.146 1.00 98.44 536 TRP A N 1
ATOM 4236 C CA . TRP A 1 536 ? 12.191 -0.519 -7.389 1.00 98.44 536 TRP A CA 1
ATOM 4237 C C . TRP A 1 536 ? 12.794 -0.586 -5.976 1.00 98.44 536 TRP A C 1
ATOM 4239 O O . TRP A 1 536 ? 13.508 0.330 -5.559 1.00 98.44 536 TRP A O 1
ATOM 4249 N N . ALA A 1 537 ? 12.565 -1.688 -5.256 1.00 98.00 537 ALA A N 1
ATOM 4250 C CA . ALA A 1 537 ? 13.120 -1.911 -3.923 1.00 98.00 537 ALA A CA 1
ATOM 4251 C C . ALA A 1 537 ? 14.639 -2.141 -3.944 1.00 98.00 537 ALA A C 1
ATOM 4253 O O . ALA A 1 537 ? 15.356 -1.552 -3.139 1.00 98.00 537 ALA A O 1
ATOM 4254 N N . MET A 1 538 ? 15.146 -2.930 -4.896 1.00 97.06 538 MET A N 1
ATOM 4255 C CA . MET A 1 538 ? 16.579 -3.168 -5.097 1.00 97.06 538 MET A CA 1
ATOM 4256 C C . MET A 1 538 ? 17.337 -1.861 -5.360 1.00 97.06 538 MET A C 1
ATOM 4258 O O . MET A 1 538 ? 18.469 -1.686 -4.910 1.00 97.06 538 MET A O 1
ATOM 4262 N N . LYS A 1 539 ? 16.718 -0.931 -6.094 1.00 95.56 539 LYS A N 1
ATOM 4263 C CA . LYS A 1 539 ? 17.284 0.388 -6.381 1.00 95.56 539 LYS A CA 1
ATOM 4264 C C . LYS A 1 539 ? 17.093 1.402 -5.256 1.00 95.56 539 LYS A C 1
ATOM 4266 O O . LYS A 1 539 ? 17.600 2.507 -5.403 1.00 95.56 539 LYS A O 1
ATOM 4271 N N . ASP A 1 540 ? 16.421 1.060 -4.157 1.00 95.38 540 ASP A N 1
ATOM 4272 C CA . ASP A 1 540 ? 16.092 1.994 -3.071 1.00 95.38 540 ASP A CA 1
ATOM 4273 C C . ASP A 1 540 ? 15.337 3.246 -3.574 1.00 95.38 540 ASP A C 1
ATOM 4275 O O . ASP A 1 540 ? 15.583 4.375 -3.157 1.00 95.38 540 ASP A O 1
ATOM 4279 N N . ALA A 1 541 ? 14.430 3.064 -4.541 1.00 97.12 541 ALA A N 1
ATOM 4280 C CA . ALA A 1 541 ? 13.789 4.180 -5.238 1.00 97.12 541 ALA A CA 1
ATOM 4281 C C . ALA A 1 541 ? 12.708 4.898 -4.401 1.00 97.12 541 ALA A C 1
ATOM 4283 O O . ALA A 1 541 ? 12.431 6.073 -4.650 1.00 97.12 541 ALA A O 1
ATOM 4284 N N . ASN A 1 542 ? 12.146 4.248 -3.368 1.00 97.62 542 ASN A N 1
ATOM 4285 C CA . ASN A 1 542 ? 11.238 4.906 -2.413 1.00 97.62 542 ASN A CA 1
ATOM 4286 C C . ASN A 1 542 ? 11.908 6.112 -1.744 1.00 97.62 542 ASN A C 1
ATOM 4288 O O . ASN A 1 542 ? 11.280 7.157 -1.629 1.00 97.62 542 ASN A O 1
ATOM 4292 N N . ARG A 1 543 ? 13.194 6.002 -1.386 1.00 96.56 543 ARG A N 1
ATOM 4293 C CA . ARG A 1 543 ? 13.953 7.095 -0.767 1.00 96.56 543 ARG A CA 1
ATOM 4294 C C . ARG A 1 543 ? 13.948 8.361 -1.618 1.00 96.56 543 ARG A C 1
ATOM 4296 O O . ARG A 1 543 ? 13.750 9.450 -1.091 1.00 96.56 543 ARG A O 1
ATOM 4303 N N . ASN A 1 544 ? 14.166 8.222 -2.925 1.00 96.31 544 ASN A N 1
ATOM 4304 C CA . ASN A 1 544 ? 14.150 9.363 -3.840 1.00 96.31 544 ASN A CA 1
ATOM 4305 C C . ASN A 1 544 ? 12.727 9.909 -4.038 1.00 96.31 544 ASN A C 1
ATOM 4307 O O . ASN A 1 544 ? 12.532 11.121 -4.083 1.00 96.31 544 ASN A O 1
ATOM 4311 N N . ALA A 1 545 ? 11.727 9.026 -4.095 1.00 97.62 545 ALA A N 1
ATOM 4312 C CA . ALA A 1 545 ? 10.322 9.402 -4.251 1.00 97.62 545 ALA A CA 1
ATOM 4313 C C . ALA A 1 545 ? 9.684 10.031 -2.993 1.00 97.62 545 ALA A C 1
ATOM 4315 O O . ALA A 1 545 ? 8.624 10.644 -3.086 1.00 97.62 545 ALA A O 1
ATOM 4316 N N . ASP A 1 546 ? 10.296 9.893 -1.816 1.00 97.50 546 ASP A N 1
ATOM 4317 C CA . ASP A 1 546 ? 9.803 10.514 -0.579 1.00 97.50 546 ASP A CA 1
ATOM 4318 C C . ASP A 1 546 ? 10.309 11.943 -0.363 1.00 97.50 546 ASP A C 1
ATOM 4320 O O . ASP A 1 546 ? 9.824 12.640 0.534 1.00 97.50 546 ASP A O 1
ATOM 4324 N N . GLY A 1 547 ? 11.251 12.402 -1.193 1.00 95.62 547 GLY A N 1
ATOM 4325 C CA . GLY A 1 547 ? 11.737 13.775 -1.153 1.00 95.62 547 GLY A CA 1
ATOM 4326 C C . GLY A 1 547 ? 10.639 14.823 -1.409 1.00 95.62 547 GLY A C 1
ATOM 4327 O O . GLY A 1 547 ? 9.450 14.539 -1.597 1.00 95.62 547 GLY A O 1
ATOM 4328 N N . ALA A 1 548 ? 11.017 16.099 -1.394 1.00 95.69 548 ALA A N 1
ATOM 4329 C CA . ALA A 1 548 ? 10.075 17.177 -1.666 1.00 95.69 548 ALA A CA 1
ATOM 4330 C C . ALA A 1 548 ? 9.735 17.263 -3.167 1.00 95.69 548 ALA A C 1
ATOM 4332 O O . ALA A 1 548 ? 10.543 17.675 -3.996 1.00 95.69 548 ALA A O 1
ATOM 4333 N N . HIS A 1 549 ? 8.481 16.963 -3.508 1.00 97.12 549 HIS A N 1
ATOM 4334 C CA . HIS A 1 549 ? 7.928 17.139 -4.853 1.00 97.12 549 HIS A CA 1
ATOM 4335 C C . HIS A 1 549 ? 7.549 18.607 -5.124 1.00 97.12 549 HIS A C 1
ATOM 4337 O O . HIS A 1 549 ? 6.390 18.916 -5.389 1.00 97.12 549 HIS A O 1
ATOM 4343 N N . VAL A 1 550 ? 8.517 19.525 -5.042 1.00 96.94 550 VAL A N 1
ATOM 4344 C CA . VAL A 1 550 ? 8.311 20.920 -5.460 1.00 96.94 550 VAL A CA 1
ATOM 4345 C C . VAL A 1 550 ? 8.144 20.932 -6.978 1.00 96.94 550 VAL A C 1
ATOM 4347 O O . VAL A 1 550 ? 9.083 20.620 -7.710 1.00 96.94 550 VAL A O 1
ATOM 4350 N N . LEU A 1 551 ? 6.924 21.205 -7.445 1.00 97.25 551 LEU A N 1
ATOM 4351 C CA . LEU A 1 551 ? 6.602 21.168 -8.867 1.00 97.25 551 LEU A CA 1
ATOM 4352 C C . LEU A 1 551 ? 7.142 22.413 -9.573 1.00 97.25 551 LEU A C 1
ATOM 4354 O O . LEU A 1 551 ? 6.770 23.536 -9.251 1.00 97.25 551 LEU A O 1
ATOM 4358 N N . GLU A 1 552 ? 7.963 22.203 -10.594 1.00 96.50 552 GLU A N 1
ATOM 4359 C CA . GLU A 1 552 ? 8.391 23.227 -11.537 1.00 96.50 552 GLU A CA 1
ATOM 4360 C C . GLU A 1 552 ? 7.552 23.129 -12.810 1.00 96.50 552 GLU A C 1
ATOM 4362 O O . GLU A 1 552 ? 7.611 22.127 -13.531 1.00 96.50 552 GLU A O 1
ATOM 4367 N N . ARG A 1 553 ? 6.813 24.196 -13.123 1.00 96.00 553 ARG A N 1
ATOM 4368 C CA . ARG A 1 553 ? 6.154 24.353 -14.421 1.00 96.00 553 ARG A CA 1
ATOM 4369 C C . ARG A 1 553 ? 7.199 24.675 -15.485 1.00 96.00 553 ARG A C 1
ATOM 4371 O O . ARG A 1 553 ? 7.907 25.672 -15.376 1.00 96.00 553 ARG A O 1
ATOM 4378 N N . GLN A 1 554 ? 7.258 23.864 -16.532 1.00 94.94 554 GLN A N 1
ATOM 4379 C CA . GLN A 1 554 ? 8.081 24.099 -17.715 1.00 94.94 554 GLN A CA 1
ATOM 4380 C C . GLN A 1 554 ? 7.203 24.461 -18.910 1.00 94.94 554 GLN A C 1
ATOM 4382 O O . GLN A 1 554 ? 6.029 24.104 -18.973 1.00 94.94 554 GLN A O 1
ATOM 4387 N N . THR A 1 555 ? 7.762 25.221 -19.845 1.00 92.75 555 THR A N 1
ATOM 4388 C CA . THR A 1 555 ? 7.063 25.765 -21.012 1.00 92.75 555 THR A CA 1
ATOM 4389 C C . THR A 1 555 ? 7.946 25.573 -22.233 1.00 92.75 555 THR A C 1
ATOM 4391 O O . THR A 1 555 ? 9.102 25.987 -22.225 1.00 92.75 555 THR A O 1
ATOM 4394 N N . VAL A 1 556 ? 7.409 24.930 -23.268 1.00 91.12 556 VAL A N 1
ATOM 4395 C CA . VAL A 1 556 ? 8.107 24.680 -24.536 1.00 91.12 556 VAL A CA 1
ATOM 4396 C C . VAL A 1 556 ? 7.222 25.074 -25.715 1.00 91.12 556 VAL A C 1
ATOM 4398 O O . VAL A 1 556 ? 6.001 24.929 -25.655 1.00 91.12 556 VAL A O 1
ATOM 4401 N N . ALA A 1 557 ? 7.832 25.571 -26.790 1.00 90.88 557 ALA A N 1
ATOM 4402 C CA . ALA A 1 557 ? 7.116 25.911 -28.017 1.00 90.88 557 ALA A CA 1
ATOM 4403 C C . ALA A 1 557 ? 6.735 24.642 -28.795 1.00 90.88 557 ALA A C 1
ATOM 4405 O O . ALA A 1 557 ? 7.543 23.717 -28.930 1.00 90.88 557 ALA A O 1
ATOM 4406 N N . GLN A 1 558 ? 5.515 24.599 -29.330 1.00 89.50 558 GLN A N 1
ATOM 4407 C CA . GLN A 1 558 ? 5.069 23.501 -30.181 1.00 89.50 558 GLN A CA 1
ATOM 4408 C C . GLN A 1 558 ? 5.704 23.612 -31.572 1.00 89.50 558 GLN A C 1
ATOM 4410 O O . GLN A 1 558 ? 5.536 24.608 -32.268 1.00 89.50 558 GLN A O 1
ATOM 4415 N N . TYR A 1 559 ? 6.373 22.550 -32.022 1.00 87.25 559 TYR A N 1
ATOM 4416 C CA . TYR A 1 559 ? 7.096 22.537 -33.298 1.00 87.25 559 TYR A CA 1
ATOM 4417 C C . TYR A 1 559 ? 6.200 22.879 -34.502 1.00 87.25 559 TYR A C 1
ATOM 4419 O O . TYR A 1 559 ? 6.547 23.727 -35.317 1.00 87.25 559 TYR A O 1
ATOM 4427 N N . ALA A 1 560 ? 5.023 22.253 -34.593 1.00 81.25 560 ALA A N 1
ATOM 4428 C CA . ALA A 1 560 ? 4.089 22.454 -35.705 1.00 81.25 560 ALA A CA 1
ATOM 4429 C C . ALA A 1 560 ? 3.236 23.735 -35.589 1.00 81.25 560 ALA A C 1
ATOM 4431 O O . ALA A 1 560 ? 2.478 24.049 -36.501 1.00 81.25 560 ALA A O 1
ATOM 4432 N N . ALA A 1 561 ? 3.322 24.454 -34.467 1.00 83.50 561 ALA A N 1
ATOM 4433 C CA . ALA A 1 561 ? 2.584 25.688 -34.216 1.00 83.50 561 ALA A CA 1
ATOM 4434 C C . ALA A 1 561 ? 3.386 26.550 -33.225 1.00 83.50 561 ALA A C 1
ATOM 4436 O O . ALA A 1 561 ? 3.075 26.542 -32.038 1.00 83.50 561 ALA A O 1
ATOM 4437 N N . PRO A 1 562 ? 4.420 27.285 -33.673 1.00 72.81 562 PRO A N 1
ATOM 4438 C CA . PRO A 1 562 ? 5.392 27.930 -32.778 1.00 72.81 562 PRO A CA 1
ATOM 4439 C C . PRO A 1 562 ? 4.802 28.959 -31.801 1.00 72.81 562 PRO A C 1
ATOM 4441 O O . PRO A 1 562 ? 5.419 29.264 -30.785 1.00 72.81 562 PRO A O 1
ATOM 4444 N N . HIS A 1 563 ? 3.607 29.484 -32.090 1.00 77.56 563 HIS A N 1
ATOM 4445 C CA . HIS A 1 563 ? 2.860 30.385 -31.204 1.00 77.56 563 HIS A CA 1
ATOM 4446 C C . HIS A 1 563 ? 2.066 29.650 -30.109 1.00 77.56 563 HIS A C 1
ATOM 4448 O O . HIS A 1 563 ? 1.588 30.282 -29.169 1.00 77.56 563 HIS A O 1
ATOM 4454 N N . ALA A 1 564 ? 1.906 28.330 -30.225 1.00 84.44 564 ALA A N 1
ATOM 4455 C CA . ALA A 1 564 ? 1.281 27.490 -29.219 1.00 84.44 564 ALA A CA 1
ATOM 4456 C C . ALA A 1 564 ? 2.331 26.984 -28.222 1.00 84.44 564 ALA A C 1
ATOM 4458 O O . ALA A 1 564 ? 3.392 26.469 -28.585 1.00 84.44 564 ALA A O 1
ATOM 4459 N N . THR A 1 565 ? 1.996 27.110 -26.944 1.00 88.00 565 THR A N 1
ATOM 4460 C CA . THR A 1 565 ? 2.850 26.720 -25.826 1.00 88.00 565 THR A CA 1
ATOM 4461 C C . THR A 1 565 ? 2.352 25.421 -25.211 1.00 88.00 565 THR A C 1
ATOM 4463 O O . THR A 1 565 ? 1.155 25.255 -24.980 1.00 88.00 565 THR A O 1
ATOM 4466 N N . LEU A 1 566 ? 3.280 24.515 -24.907 1.00 91.50 566 LEU A N 1
ATOM 4467 C CA . LEU A 1 566 ? 3.022 23.286 -24.165 1.00 91.50 566 LEU A CA 1
ATOM 4468 C C . LEU A 1 566 ? 3.617 23.394 -22.761 1.00 91.50 566 LEU A C 1
ATOM 4470 O O . LEU A 1 566 ? 4.714 23.938 -22.598 1.00 91.50 566 LEU A O 1
ATOM 4474 N N . SER A 1 567 ? 2.930 22.841 -21.763 1.00 92.94 567 SER A N 1
ATOM 4475 C CA . SER A 1 567 ? 3.411 22.824 -20.382 1.00 92.94 567 SER A CA 1
ATOM 4476 C C . SER A 1 567 ? 3.520 21.408 -19.829 1.00 92.94 567 SER A C 1
ATOM 4478 O O . SER A 1 567 ? 2.650 20.569 -20.048 1.00 92.94 567 SER A O 1
ATOM 4480 N N . TYR A 1 568 ? 4.600 21.152 -19.092 1.00 94.69 568 TYR A N 1
ATOM 4481 C CA . TYR A 1 568 ? 4.783 19.939 -18.294 1.00 94.69 568 TYR A CA 1
ATOM 4482 C C . TYR A 1 568 ? 5.368 20.290 -16.930 1.00 94.69 568 TYR A C 1
ATOM 4484 O O . TYR A 1 568 ? 5.926 21.373 -16.741 1.00 94.69 568 TYR A O 1
ATOM 4492 N N . TYR A 1 569 ? 5.248 19.361 -15.987 1.00 96.75 569 TYR A N 1
ATOM 4493 C CA . TYR A 1 569 ? 5.647 19.562 -14.601 1.00 96.75 569 TYR A CA 1
ATOM 4494 C C . TYR A 1 569 ? 6.699 18.545 -14.197 1.00 96.75 569 TYR A C 1
ATOM 4496 O O . TYR A 1 569 ? 6.566 17.355 -14.475 1.00 96.75 569 TYR A O 1
ATOM 4504 N N . ARG A 1 570 ? 7.744 19.018 -13.525 1.00 96.88 570 ARG A N 1
ATOM 4505 C CA . ARG A 1 570 ? 8.848 18.187 -13.032 1.00 96.88 570 ARG A CA 1
ATOM 4506 C C . ARG A 1 570 ? 9.145 18.509 -11.571 1.00 96.88 570 ARG A C 1
ATOM 4508 O O . ARG A 1 570 ? 8.787 19.580 -11.099 1.00 96.88 570 ARG A O 1
ATOM 4515 N N . SER A 1 571 ? 9.803 17.602 -10.862 1.00 97.75 571 SER A N 1
ATOM 4516 C CA . SER A 1 571 ? 10.336 17.845 -9.516 1.00 97.75 571 SER A CA 1
ATOM 4517 C C . SER A 1 571 ? 11.666 17.119 -9.353 1.00 97.75 571 SER A C 1
ATOM 4519 O O . SER A 1 571 ? 11.919 16.133 -10.053 1.00 97.75 571 SER A O 1
ATOM 4521 N N . VAL A 1 572 ? 12.533 17.616 -8.468 1.00 97.44 572 VAL A N 1
ATOM 4522 C CA . VAL A 1 572 ? 13.848 16.998 -8.229 1.00 97.44 572 VAL A CA 1
ATOM 4523 C C . VAL A 1 572 ? 13.678 15.570 -7.706 1.00 97.44 572 VAL A C 1
ATOM 4525 O O . VAL A 1 572 ? 14.314 14.660 -8.218 1.00 97.44 572 VAL A O 1
ATOM 4528 N N . SER A 1 573 ? 12.741 15.330 -6.786 1.00 97.44 573 SER A N 1
ATOM 4529 C CA . SER A 1 573 ? 12.449 13.978 -6.284 1.00 97.44 573 SER A CA 1
ATOM 4530 C C . SER A 1 573 ? 11.979 13.019 -7.378 1.00 97.44 573 SER A C 1
ATOM 4532 O O . SER A 1 573 ? 12.436 11.877 -7.441 1.00 97.44 573 SER A O 1
ATOM 4534 N N . PHE A 1 574 ? 11.129 13.485 -8.302 1.00 98.19 574 PHE A N 1
ATOM 4535 C CA . PHE A 1 574 ? 10.738 12.666 -9.447 1.00 98.19 574 PHE A CA 1
ATOM 4536 C C . PHE A 1 574 ? 11.917 12.401 -10.392 1.00 98.19 574 PHE A C 1
ATOM 4538 O O . PHE A 1 574 ? 12.086 11.271 -10.852 1.00 98.19 574 PHE A O 1
ATOM 4545 N N . TRP A 1 575 ? 12.752 13.414 -10.654 1.00 98.00 575 TRP A N 1
ATOM 4546 C CA . TRP A 1 575 ? 13.987 13.250 -11.422 1.00 98.00 575 TRP A CA 1
ATOM 4547 C C . TRP A 1 575 ? 14.884 12.185 -10.806 1.00 98.00 575 TRP A C 1
ATOM 4549 O O . TRP A 1 575 ? 15.284 11.257 -11.500 1.00 98.00 575 TRP A O 1
ATOM 4559 N N . GLU A 1 576 ? 15.179 12.296 -9.515 1.00 97.25 576 GLU A N 1
ATOM 4560 C CA . GLU A 1 576 ? 16.064 11.374 -8.820 1.00 97.25 576 GLU A CA 1
ATOM 4561 C C . GLU A 1 576 ? 15.525 9.946 -8.860 1.00 97.25 576 GLU A C 1
ATOM 4563 O O . GLU A 1 576 ? 16.275 9.035 -9.202 1.00 97.25 576 GLU A O 1
ATOM 4568 N N . ALA A 1 577 ? 14.230 9.740 -8.592 1.00 97.12 577 ALA A N 1
ATOM 4569 C CA . ALA A 1 577 ? 13.606 8.420 -8.676 1.00 97.12 577 ALA A CA 1
ATOM 4570 C C . ALA A 1 577 ? 13.665 7.857 -10.108 1.00 97.12 577 ALA A C 1
ATOM 4572 O O . ALA A 1 577 ? 14.032 6.701 -10.321 1.00 97.12 577 ALA A O 1
ATOM 4573 N N . CYS A 1 578 ? 13.376 8.689 -11.112 1.00 96.06 578 CYS A N 1
ATOM 4574 C CA . CYS A 1 578 ? 13.470 8.326 -12.524 1.00 96.06 578 CYS A CA 1
ATOM 4575 C C . CYS A 1 578 ? 14.906 7.973 -12.943 1.00 96.06 578 CYS A C 1
ATOM 4577 O O . CYS A 1 578 ? 15.135 6.961 -13.609 1.00 96.06 578 CYS A O 1
ATOM 4579 N N . ALA A 1 579 ? 15.886 8.786 -12.556 1.00 95.94 579 ALA A N 1
ATOM 4580 C CA . ALA A 1 579 ? 17.294 8.558 -12.837 1.00 95.94 579 ALA A CA 1
ATOM 4581 C C . ALA A 1 579 ? 17.797 7.310 -12.100 1.00 95.94 579 ALA A C 1
ATOM 4583 O O . ALA A 1 579 ? 18.521 6.510 -12.676 1.00 95.94 579 ALA A O 1
ATOM 4584 N N . LYS A 1 580 ? 17.356 7.059 -10.866 1.00 94.81 580 LYS A N 1
ATOM 4585 C CA . LYS A 1 580 ? 17.744 5.872 -10.095 1.00 94.81 580 LYS A CA 1
ATOM 4586 C C . LYS A 1 580 ? 17.357 4.566 -10.794 1.00 94.81 580 LYS A C 1
ATOM 4588 O O . LYS A 1 580 ? 18.113 3.596 -10.743 1.00 94.81 580 LYS A O 1
ATOM 4593 N N . VAL A 1 581 ? 16.199 4.555 -11.451 1.00 92.56 581 VAL A N 1
ATOM 4594 C CA . VAL A 1 581 ? 15.679 3.393 -12.182 1.00 92.56 581 VAL A CA 1
ATOM 4595 C C . VAL A 1 581 ? 16.355 3.241 -13.550 1.00 92.56 581 VAL A C 1
ATOM 4597 O O . VAL A 1 581 ? 16.747 2.129 -13.903 1.00 92.56 581 VAL A O 1
ATOM 4600 N N . ASN A 1 582 ? 16.546 4.345 -14.282 1.00 91.88 582 ASN A N 1
ATOM 4601 C CA . ASN A 1 582 ? 16.875 4.308 -15.716 1.00 91.88 582 ASN A CA 1
ATOM 4602 C C . ASN A 1 582 ? 18.299 4.759 -16.072 1.00 91.88 582 ASN A C 1
ATOM 4604 O O . ASN A 1 582 ? 18.841 4.352 -17.095 1.00 91.88 582 ASN A O 1
ATOM 4608 N N . LEU A 1 583 ? 18.910 5.625 -15.263 1.00 92.44 583 LEU A N 1
ATOM 4609 C CA . LEU A 1 583 ? 20.252 6.163 -15.492 1.00 92.44 583 LEU A CA 1
ATOM 4610 C C . LEU A 1 583 ? 20.919 6.566 -14.162 1.00 92.44 583 LEU A C 1
ATOM 4612 O O . LEU A 1 583 ? 21.039 7.761 -13.872 1.00 92.44 583 LEU A O 1
ATOM 4616 N N . PRO A 1 584 ? 21.359 5.600 -13.327 1.00 89.94 584 PRO A N 1
ATOM 4617 C CA . PRO A 1 584 ? 21.792 5.879 -11.954 1.00 89.94 584 PRO A CA 1
ATOM 4618 C C . PRO A 1 584 ? 22.910 6.925 -11.833 1.00 89.94 584 PRO A C 1
ATOM 4620 O O . PRO A 1 584 ? 22.965 7.658 -10.849 1.00 89.94 584 PRO A O 1
ATOM 4623 N N . GLY A 1 585 ? 23.777 7.035 -12.845 1.00 91.31 585 GLY A N 1
ATOM 4624 C CA . GLY A 1 585 ? 24.845 8.039 -12.889 1.00 91.31 585 GLY A CA 1
ATOM 4625 C C . GLY A 1 585 ? 24.362 9.491 -13.013 1.00 91.31 585 GLY A C 1
ATOM 4626 O O . GLY A 1 585 ? 25.155 10.399 -12.803 1.00 91.31 585 GLY A O 1
ATOM 4627 N N . ALA A 1 586 ? 23.083 9.724 -13.326 1.00 93.00 586 ALA A N 1
ATOM 4628 C CA . ALA A 1 586 ? 22.496 11.056 -13.489 1.00 93.00 586 ALA A CA 1
ATOM 4629 C C . ALA A 1 586 ? 21.598 11.488 -12.312 1.00 93.00 586 ALA A C 1
ATOM 4631 O O . ALA A 1 586 ? 20.969 12.544 -12.383 1.00 93.00 586 ALA A O 1
ATOM 4632 N N . VAL A 1 587 ? 21.523 10.700 -11.228 1.00 93.69 587 VAL A N 1
ATOM 4633 C CA . VAL A 1 587 ? 20.665 10.998 -10.060 1.00 93.69 587 VAL A CA 1
ATOM 4634 C C . VAL A 1 587 ? 20.945 12.396 -9.507 1.00 93.69 587 VAL A C 1
ATOM 4636 O O . VAL A 1 587 ? 20.022 13.190 -9.372 1.00 93.69 587 VAL A O 1
ATOM 4639 N N . ASN A 1 588 ? 22.222 12.738 -9.314 1.00 92.50 588 ASN A N 1
ATOM 4640 C CA . ASN A 1 588 ? 22.651 14.033 -8.772 1.00 92.50 588 ASN A CA 1
ATOM 4641 C C . ASN A 1 588 ? 22.873 15.103 -9.856 1.00 92.50 588 ASN A C 1
ATOM 4643 O O . ASN A 1 588 ? 23.564 16.093 -9.625 1.00 92.50 588 ASN A O 1
ATOM 4647 N N . THR A 1 589 ? 22.335 14.906 -11.062 1.00 93.75 589 THR A N 1
ATOM 4648 C CA . THR A 1 589 ? 22.461 15.861 -12.173 1.00 93.75 589 THR A CA 1
ATOM 4649 C C . THR A 1 589 ? 21.082 16.159 -12.762 1.00 93.75 589 THR A C 1
ATOM 4651 O O . THR A 1 589 ? 20.774 15.685 -13.861 1.00 93.75 589 THR A O 1
ATOM 4654 N N . PRO A 1 590 ? 20.230 16.911 -12.031 1.00 92.50 590 PRO A N 1
ATOM 4655 C CA . PRO A 1 590 ? 18.874 17.221 -12.461 1.00 92.50 590 PRO A CA 1
ATOM 4656 C C . PRO A 1 590 ? 18.814 17.749 -13.889 1.00 92.50 590 PRO A C 1
ATOM 4658 O O . PRO A 1 590 ? 19.638 18.561 -14.310 1.00 92.50 590 PRO A O 1
ATOM 4661 N N . TRP A 1 591 ? 17.799 17.295 -14.623 1.00 93.31 591 TRP A N 1
ATOM 4662 C CA . TRP A 1 591 ? 17.446 17.785 -15.960 1.00 93.31 591 TRP A CA 1
ATOM 4663 C C . TRP A 1 591 ? 18.456 17.458 -17.064 1.00 93.31 591 TRP A C 1
ATOM 4665 O O . TRP A 1 591 ? 18.335 17.984 -18.172 1.00 93.31 591 TRP A O 1
ATOM 4675 N N . SER A 1 592 ? 19.425 16.578 -16.798 1.00 89.19 592 SER A N 1
ATOM 4676 C CA . SER A 1 592 ? 20.361 16.106 -17.815 1.00 89.19 592 SER A CA 1
ATOM 4677 C C . SER A 1 592 ? 19.640 15.556 -19.055 1.00 89.19 592 SER A C 1
ATOM 4679 O O . SER A 1 592 ? 18.783 14.677 -18.991 1.00 89.19 592 SER A O 1
ATOM 4681 N N . LEU A 1 593 ? 20.066 15.988 -20.239 1.00 84.44 593 LEU A N 1
ATOM 4682 C CA . LEU A 1 593 ? 19.523 15.492 -21.508 1.00 84.44 593 LEU A CA 1
ATOM 4683 C C . LEU A 1 593 ? 19.974 14.059 -21.853 1.00 84.44 593 LEU A C 1
ATOM 4685 O O . LEU A 1 593 ? 19.596 13.543 -22.913 1.00 84.44 593 LEU A O 1
ATOM 4689 N N . SER A 1 594 ? 20.799 13.441 -20.999 1.00 86.44 594 SER A N 1
ATOM 4690 C CA . SER A 1 594 ? 21.191 12.030 -21.093 1.00 86.44 594 SER A CA 1
ATOM 4691 C C . SER A 1 594 ? 20.072 11.073 -20.674 1.00 86.44 594 SER A C 1
ATOM 4693 O O . SER A 1 594 ? 20.048 9.936 -21.142 1.00 86.44 594 SER A O 1
ATOM 4695 N N . LEU A 1 595 ? 19.129 11.523 -19.837 1.00 88.69 595 LEU A N 1
ATOM 4696 C CA . LEU A 1 595 ? 17.961 10.736 -19.457 1.00 88.69 595 LEU A CA 1
ATOM 4697 C C . LEU A 1 595 ? 16.884 10.861 -20.540 1.00 88.69 595 LEU A C 1
ATOM 4699 O O . LEU A 1 595 ? 16.095 11.808 -20.570 1.00 88.69 595 LEU A O 1
ATOM 4703 N N . ASN A 1 596 ? 16.872 9.901 -21.461 1.00 86.06 596 ASN A N 1
ATOM 4704 C CA . ASN A 1 596 ? 15.925 9.899 -22.569 1.00 86.06 596 ASN A CA 1
ATOM 4705 C C . ASN A 1 596 ? 14.476 9.732 -22.073 1.00 86.06 596 ASN A C 1
ATOM 4707 O O . ASN A 1 596 ? 14.183 8.939 -21.176 1.00 86.06 596 ASN A O 1
ATOM 4711 N N . GLY A 1 597 ? 13.561 10.489 -22.682 1.00 89.69 597 GLY A N 1
ATOM 4712 C CA . GLY A 1 597 ? 12.131 10.429 -22.379 1.00 89.69 597 GLY A CA 1
ATOM 4713 C C . GLY A 1 597 ? 11.722 11.072 -21.050 1.00 89.69 597 GLY A C 1
ATOM 4714 O O . GLY A 1 597 ? 10.628 10.800 -20.569 1.00 89.69 597 GLY A O 1
ATOM 4715 N N . PHE A 1 598 ? 12.563 11.899 -20.414 1.00 94.19 598 PHE A N 1
ATOM 4716 C CA . PHE A 1 598 ? 12.189 12.520 -19.135 1.00 94.19 598 PHE A CA 1
ATOM 4717 C C . PHE A 1 598 ? 10.959 13.442 -19.249 1.00 94.19 598 PHE A C 1
ATOM 4719 O O . PHE A 1 598 ? 10.107 13.442 -18.363 1.00 94.19 598 PHE A O 1
ATOM 4726 N N . VAL A 1 599 ? 10.825 14.188 -20.351 1.00 93.12 599 VAL A N 1
ATOM 4727 C CA . VAL A 1 599 ? 9.652 15.048 -20.620 1.00 93.12 599 VAL A CA 1
ATOM 4728 C C . VAL A 1 599 ? 8.374 14.209 -20.748 1.00 93.12 599 VAL A C 1
ATOM 4730 O O . VAL A 1 599 ? 7.345 14.530 -20.154 1.00 93.12 599 VAL A O 1
ATOM 4733 N N . ASP A 1 600 ? 8.463 13.088 -21.454 1.00 92.62 600 ASP A N 1
ATOM 4734 C CA . ASP A 1 600 ? 7.393 12.112 -21.637 1.00 92.62 600 ASP A CA 1
ATOM 4735 C C . ASP A 1 600 ? 6.930 11.547 -20.280 1.00 92.62 600 ASP A C 1
ATOM 4737 O O . ASP A 1 600 ? 5.739 11.548 -19.957 1.00 92.62 600 ASP A O 1
ATOM 4741 N N . ARG A 1 601 ? 7.889 11.152 -19.432 1.00 95.50 601 ARG A N 1
ATOM 4742 C CA . ARG A 1 601 ? 7.644 10.671 -18.062 1.00 95.50 601 ARG A CA 1
ATOM 4743 C C . ARG A 1 601 ? 7.015 11.736 -17.173 1.00 95.50 601 ARG A C 1
ATOM 4745 O O . ARG A 1 601 ? 6.146 11.411 -16.370 1.00 95.50 601 ARG A O 1
ATOM 4752 N N . CYS A 1 602 ? 7.395 13.006 -17.333 1.00 96.62 602 CYS A N 1
ATOM 4753 C CA . CYS A 1 602 ? 6.772 14.121 -16.616 1.00 96.62 602 CYS A CA 1
ATOM 4754 C C . CYS A 1 602 ? 5.272 14.237 -16.927 1.00 96.62 602 CYS A C 1
ATOM 4756 O O . CYS A 1 602 ? 4.491 14.572 -16.036 1.00 96.62 602 CYS A O 1
ATOM 4758 N N . CYS A 1 603 ? 4.846 13.918 -18.155 1.00 95.69 603 CYS A N 1
ATOM 4759 C CA . CYS A 1 603 ? 3.427 13.906 -18.517 1.00 95.69 603 CYS A CA 1
ATOM 4760 C C . CYS A 1 603 ? 2.666 12.802 -17.764 1.00 95.69 603 CYS A C 1
ATOM 4762 O O . CYS A 1 603 ? 1.607 13.066 -17.197 1.00 95.69 603 CYS A O 1
ATOM 4764 N N . ALA A 1 604 ? 3.219 11.585 -17.709 1.00 96.12 604 ALA A N 1
ATOM 4765 C CA . ALA A 1 604 ? 2.636 10.483 -16.940 1.00 96.12 604 ALA A CA 1
ATOM 4766 C C . ALA A 1 604 ? 2.622 10.777 -15.431 1.00 96.12 604 ALA A C 1
ATOM 4768 O O . ALA A 1 604 ? 1.590 10.637 -14.786 1.00 96.12 604 ALA A O 1
ATOM 4769 N N . TYR A 1 605 ? 3.734 11.263 -14.881 1.00 97.75 605 TYR A N 1
ATOM 4770 C CA . TYR A 1 605 ? 3.850 11.682 -13.483 1.00 97.75 605 TYR A CA 1
ATOM 4771 C C . TYR A 1 605 ? 2.798 12.731 -13.097 1.00 97.75 605 TYR A C 1
ATOM 4773 O O . TYR A 1 605 ? 2.122 12.588 -12.079 1.00 97.75 605 TYR A O 1
ATOM 4781 N N . THR A 1 606 ? 2.612 13.747 -13.944 1.00 96.62 606 THR A N 1
ATOM 4782 C CA . THR A 1 606 ? 1.594 14.790 -13.757 1.00 96.62 606 THR A CA 1
ATOM 4783 C C . THR A 1 606 ? 0.188 14.191 -13.755 1.00 96.62 606 THR A C 1
ATOM 4785 O O . THR A 1 606 ? -0.587 14.459 -12.840 1.00 96.62 606 THR A O 1
ATOM 4788 N N . GLN A 1 607 ? -0.126 13.332 -14.733 1.00 96.19 607 GLN A N 1
ATOM 4789 C CA . GLN A 1 607 ? -1.429 12.669 -14.815 1.00 96.19 607 GLN A CA 1
ATOM 4790 C C . GLN A 1 607 ? -1.704 11.797 -13.584 1.00 96.19 607 GLN A C 1
ATOM 4792 O O . GLN A 1 607 ? -2.821 11.799 -13.077 1.00 96.19 607 GLN A O 1
ATOM 4797 N N . VAL A 1 608 ? -0.698 11.084 -13.072 1.00 97.19 608 VAL A N 1
ATOM 4798 C CA . VAL A 1 608 ? -0.852 10.265 -11.863 1.00 97.19 608 VAL A CA 1
ATOM 4799 C C . VAL A 1 608 ? -1.112 11.152 -10.649 1.00 97.19 608 VAL A C 1
ATOM 4801 O O . VAL A 1 608 ? -2.061 10.887 -9.918 1.00 97.19 608 VAL A O 1
ATOM 4804 N N . LEU A 1 609 ? -0.352 12.238 -10.456 1.00 97.00 609 LEU A N 1
ATOM 4805 C CA . LEU A 1 609 ? -0.581 13.177 -9.349 1.00 97.00 609 LEU A CA 1
ATOM 4806 C C . LEU A 1 609 ? -2.004 13.744 -9.333 1.00 97.00 609 LEU A C 1
ATOM 4808 O O . LEU A 1 609 ? -2.574 13.880 -8.254 1.00 97.00 609 LEU A O 1
ATOM 4812 N N . MET A 1 610 ? -2.587 14.034 -10.498 1.00 94.69 610 MET A N 1
ATOM 4813 C CA . MET A 1 610 ? -3.977 14.500 -10.593 1.00 94.69 610 MET A CA 1
ATOM 4814 C C . MET A 1 610 ? -4.999 13.465 -10.106 1.00 94.69 610 MET A C 1
ATOM 4816 O O . MET A 1 610 ? -6.098 13.841 -9.713 1.00 94.69 610 MET A O 1
ATOM 4820 N N . VAL A 1 611 ? -4.668 12.173 -10.191 1.00 95.19 611 VAL A N 1
ATOM 4821 C CA . VAL A 1 611 ? -5.558 11.073 -9.797 1.00 95.19 611 VAL A CA 1
ATOM 4822 C C . VAL A 1 611 ? -5.388 10.730 -8.320 1.00 95.19 611 VAL A C 1
ATOM 4824 O O . VAL A 1 611 ? -6.380 10.525 -7.632 1.00 95.19 611 VAL A O 1
ATOM 4827 N N . VAL A 1 612 ? -4.147 10.658 -7.825 1.00 95.00 612 VAL A N 1
ATOM 4828 C CA . VAL A 1 612 ? -3.859 10.122 -6.478 1.00 95.00 612 VAL A CA 1
ATOM 4829 C C . VAL A 1 612 ? -3.589 11.183 -5.417 1.00 95.00 612 VAL A C 1
ATOM 4831 O O . VAL A 1 612 ? -3.345 10.838 -4.263 1.00 95.00 612 VAL A O 1
ATOM 4834 N N . SER A 1 613 ? -3.560 12.468 -5.773 1.00 94.12 613 SER A N 1
ATOM 4835 C CA . SER A 1 613 ? -3.189 13.532 -4.839 1.00 94.12 613 SER A CA 1
ATOM 4836 C C . SER A 1 613 ? -4.055 14.780 -4.974 1.00 94.12 613 SER A C 1
ATOM 4838 O O . SER A 1 613 ? -4.671 15.032 -6.002 1.00 94.12 613 SER A O 1
ATOM 4840 N N . GLU A 1 614 ? -4.020 15.606 -3.932 1.00 92.62 614 GLU A N 1
ATOM 4841 C CA . GLU A 1 614 ? -4.604 16.954 -3.906 1.00 92.62 614 GLU A CA 1
ATOM 4842 C C . GLU A 1 614 ? -3.531 18.026 -4.194 1.00 92.62 614 GLU A C 1
ATOM 4844 O O . GLU A 1 614 ? -3.678 19.193 -3.829 1.00 92.62 614 GLU A O 1
ATOM 4849 N N . MET A 1 615 ? -2.401 17.630 -4.795 1.00 94.19 615 MET A N 1
ATOM 4850 C CA . MET A 1 615 ? -1.287 18.533 -5.074 1.00 94.19 615 MET A CA 1
ATOM 4851 C C . MET A 1 615 ? -1.715 19.610 -6.070 1.00 94.19 615 MET A C 1
ATOM 4853 O O . MET A 1 615 ? -2.223 19.310 -7.148 1.00 94.19 615 MET A O 1
ATOM 4857 N N . GLN A 1 616 ? -1.472 20.874 -5.721 1.00 95.06 616 GLN A N 1
ATOM 4858 C CA . GLN A 1 616 ? -1.719 21.979 -6.636 1.00 95.06 616 GLN A CA 1
ATOM 4859 C C . GLN A 1 616 ? -0.536 22.171 -7.590 1.00 95.06 616 GLN A C 1
ATOM 4861 O O . GLN A 1 616 ? 0.629 22.160 -7.190 1.00 95.06 616 GLN A O 1
ATOM 4866 N N . PHE A 1 617 ? -0.854 22.391 -8.857 1.00 96.19 617 PHE A N 1
ATOM 4867 C CA . PHE A 1 617 ? 0.081 22.645 -9.938 1.00 96.19 617 PHE A CA 1
ATOM 4868 C C . PHE A 1 617 ? 0.292 24.150 -10.107 1.00 96.19 617 PHE A C 1
ATOM 4870 O O . PHE A 1 617 ? -0.692 24.893 -10.168 1.00 96.19 617 PHE A O 1
ATOM 4877 N N . PRO A 1 618 ? 1.542 24.629 -10.224 1.00 96.44 618 PRO A N 1
ATOM 4878 C CA . PRO A 1 618 ? 1.791 26.018 -10.582 1.00 96.44 618 PRO A CA 1
ATOM 4879 C C . PRO A 1 618 ? 1.246 26.340 -11.981 1.00 96.44 618 PRO A C 1
ATOM 4881 O O . PRO A 1 618 ? 1.325 25.550 -12.919 1.00 96.44 618 PRO A O 1
ATOM 4884 N N . THR A 1 619 ? 0.695 27.529 -12.133 1.00 92.19 619 THR A N 1
ATOM 4885 C CA . THR A 1 619 ? 0.104 28.062 -13.367 1.00 92.19 619 THR A CA 1
ATOM 4886 C C . THR A 1 619 ? 0.705 29.436 -13.636 1.00 92.19 619 THR A C 1
ATOM 4888 O O . THR A 1 619 ? 1.416 29.980 -12.788 1.00 92.19 619 THR A O 1
ATOM 4891 N N . ALA A 1 620 ? 0.425 30.029 -14.793 1.00 88.19 620 ALA A N 1
ATOM 4892 C CA . ALA A 1 620 ? 0.854 31.397 -15.076 1.00 88.19 620 ALA A CA 1
ATOM 4893 C C . ALA A 1 620 ? 0.262 32.431 -14.091 1.00 88.19 620 ALA A C 1
ATOM 4895 O O . ALA A 1 620 ? 0.838 33.503 -13.920 1.00 88.19 620 ALA A O 1
ATOM 4896 N N . SER A 1 621 ? -0.860 32.114 -13.431 1.00 88.25 621 SER A N 1
ATOM 4897 C CA . SER A 1 621 ? -1.626 33.027 -12.570 1.00 88.25 621 SER A CA 1
ATOM 4898 C C . SER A 1 621 ? -1.709 32.605 -11.095 1.00 88.25 621 SER A C 1
ATOM 4900 O O . SER A 1 621 ? -2.527 33.150 -10.359 1.00 88.25 621 SER A O 1
ATOM 4902 N N . GLY A 1 622 ? -0.915 31.627 -10.648 1.00 92.12 622 GLY A N 1
ATOM 4903 C CA . GLY A 1 622 ? -0.979 31.090 -9.282 1.00 92.12 622 GLY A CA 1
ATOM 4904 C C . GLY A 1 622 ? -0.903 29.569 -9.266 1.00 92.12 622 GLY A C 1
ATOM 4905 O O . GLY A 1 622 ? -0.048 28.986 -9.929 1.00 92.12 622 GLY A O 1
ATOM 4906 N N . THR A 1 623 ? -1.804 28.904 -8.551 1.00 93.19 623 THR A N 1
ATOM 4907 C CA . THR A 1 623 ? -1.856 27.439 -8.452 1.00 93.19 623 THR A CA 1
ATOM 4908 C C . THR A 1 623 ? -3.253 26.903 -8.771 1.00 93.19 623 THR A C 1
ATOM 4910 O O . THR A 1 623 ? -4.252 27.600 -8.616 1.00 93.19 623 THR A O 1
ATOM 4913 N N . SER A 1 624 ? -3.333 25.661 -9.252 1.00 92.75 624 SER A N 1
ATOM 4914 C CA . SER A 1 624 ? -4.583 25.008 -9.660 1.00 92.75 624 SER A CA 1
ATOM 4915 C C . SER A 1 624 ? -4.536 23.511 -9.359 1.00 92.75 624 SER A C 1
ATOM 4917 O O . SER A 1 624 ? -3.477 22.901 -9.442 1.00 92.75 624 SER A O 1
ATOM 4919 N N . LEU A 1 625 ? -5.678 22.884 -9.065 1.00 89.25 625 LEU A N 1
ATOM 4920 C CA . LEU A 1 625 ? -5.773 21.415 -8.981 1.00 89.25 625 LEU A CA 1
ATOM 4921 C C . LEU A 1 625 ? -5.637 20.734 -10.353 1.00 89.25 625 LEU A C 1
ATOM 4923 O O . LEU A 1 625 ? -5.376 19.538 -10.432 1.00 89.25 625 LEU A O 1
ATOM 4927 N N . LEU A 1 626 ? -5.808 21.494 -11.437 1.00 90.31 626 LEU A N 1
ATOM 4928 C CA . LEU A 1 626 ? -5.625 21.021 -12.804 1.00 90.31 626 LEU A CA 1
ATOM 4929 C C . LEU A 1 626 ? -4.375 21.662 -13.427 1.00 90.31 626 LEU A C 1
ATOM 4931 O O . LEU A 1 626 ? -4.276 22.894 -13.422 1.00 90.31 626 LEU A O 1
ATOM 4935 N N . PRO A 1 627 ? -3.448 20.866 -13.989 1.00 89.75 627 PRO A N 1
ATOM 4936 C CA . PRO A 1 627 ? -2.286 21.375 -14.709 1.00 89.75 627 PRO A CA 1
ATOM 4937 C C . PRO A 1 627 ? -2.692 22.077 -16.008 1.00 89.75 627 PRO A C 1
ATOM 4939 O O . PRO A 1 627 ? -3.654 21.695 -16.678 1.00 89.75 627 PRO A O 1
ATOM 4942 N N . GLU A 1 628 ? -1.919 23.084 -16.409 1.00 88.12 628 GLU A N 1
ATOM 4943 C CA . GLU A 1 628 ? -2.150 23.780 -17.672 1.00 88.12 628 GLU A CA 1
ATOM 4944 C C . GLU A 1 628 ? -1.876 22.871 -18.876 1.00 88.12 628 GLU A C 1
ATOM 4946 O O . GLU A 1 628 ? -0.960 22.050 -18.873 1.00 88.12 628 GLU A O 1
ATOM 4951 N N . THR A 1 629 ? -2.637 23.063 -19.957 1.00 81.19 629 THR A N 1
ATOM 4952 C CA . THR A 1 629 ? -2.475 22.392 -21.267 1.00 81.19 629 THR A CA 1
ATOM 4953 C C . THR A 1 629 ? -2.701 20.870 -21.298 1.00 81.19 629 THR A C 1
ATOM 4955 O O . THR A 1 629 ? -2.765 20.289 -22.390 1.00 81.19 629 THR A O 1
ATOM 4958 N N . MET A 1 630 ? -2.897 20.224 -20.142 1.00 83.56 630 MET A N 1
ATOM 4959 C CA . MET A 1 630 ? -3.246 18.807 -20.029 1.00 83.56 630 MET A CA 1
ATOM 4960 C C . MET A 1 630 ? -4.736 18.634 -19.727 1.00 83.56 630 MET A C 1
ATOM 4962 O O . MET A 1 630 ? -5.349 19.416 -19.006 1.00 83.56 630 MET A O 1
ATOM 4966 N N . THR A 1 631 ? -5.332 17.584 -20.285 1.00 85.44 631 THR A N 1
ATOM 4967 C CA . THR A 1 631 ? -6.743 17.258 -20.066 1.00 85.44 631 THR A CA 1
ATOM 4968 C C . THR A 1 631 ? -6.821 15.926 -19.324 1.00 85.44 631 THR A C 1
ATOM 4970 O O . THR A 1 631 ? -6.299 14.938 -19.851 1.00 85.44 631 THR A O 1
ATOM 4973 N N . PRO A 1 632 ? -7.462 15.874 -18.139 1.00 86.31 632 PRO A N 1
ATOM 4974 C CA . PRO A 1 632 ? -7.609 14.631 -17.399 1.00 86.31 632 PRO A CA 1
ATOM 4975 C C . PRO A 1 632 ? -8.364 13.596 -18.225 1.00 86.31 632 PRO A C 1
ATOM 4977 O O . PRO A 1 632 ? -9.395 13.902 -18.832 1.00 86.31 632 PRO A O 1
ATOM 4980 N N . ARG A 1 633 ? -7.897 12.350 -18.188 1.00 89.56 633 ARG A N 1
ATOM 4981 C CA . ARG A 1 633 ? -8.690 11.226 -18.674 1.00 89.56 633 ARG A CA 1
ATOM 4982 C C . ARG A 1 633 ? -9.823 10.947 -17.681 1.00 89.56 633 ARG A C 1
ATOM 4984 O O . ARG A 1 633 ? -9.570 10.822 -16.491 1.00 89.56 633 ARG A O 1
ATOM 4991 N N . ARG A 1 634 ? -11.059 10.819 -18.170 1.00 86.12 634 ARG A N 1
ATOM 4992 C CA . ARG A 1 634 ? -12.234 10.401 -17.383 1.00 86.12 634 ARG A CA 1
ATOM 4993 C C . ARG A 1 634 ? -12.733 9.066 -17.938 1.00 86.12 634 ARG A C 1
ATOM 4995 O O . ARG A 1 634 ? -12.964 8.989 -19.144 1.00 86.12 634 ARG A O 1
ATOM 5002 N N . VAL A 1 635 ? -12.823 8.028 -17.097 1.00 82.31 635 VAL A N 1
ATOM 5003 C CA . VAL A 1 635 ? -13.135 6.638 -17.507 1.00 82.31 635 VAL A CA 1
ATOM 5004 C C . VAL A 1 635 ? -14.162 5.990 -16.598 1.00 82.31 635 VAL A C 1
ATOM 5006 O O . VAL A 1 635 ? -13.941 6.010 -15.363 1.00 82.31 635 VAL A O 1
#

Foldseek 3Di:
DDDDDDDDPPPPPDDQDQDVNNTRDGDDFDFAFQVVVCVQQVHGQVPWDALLDQDDAADDLVDFFFKKKKKDAQQWAWDADDDPAFFDDDGPDGNNAIWMWIWGDDLKTWIWIAHSLLHTFDDIDIGHSVLLCLLVVLVVNLVSDDPVQNLQGFSLQSSCCQGFVDQSALHDDPVRGQGDPPRGFRWDWHADNVGIITTGRNDPSMYMYHLSNLRCSNLAHEFEQDPLQQAQPSLTPVLLCLLCVPPPDPVVSVVLSVDPVSSVVSCPDPVSVVSQQRYWYFHFDLQELPSVCSHHVCVCVDPVNVVPPPNVVVVVVNVVSPVRHDHDDDVSNRSRRTIHNVVSVVVSCLRQLADDLQLQLLLQFQWAWDWDFDDPDPPGDTDTAIAIDGDDSVLQSVLSVQCRSLQSVLCRSLVCRALLSVLLLQLQLCVQQVNNNFQFDPPCCLFLQPPQFFGASLGRGAPLLLVVLCSNSSHDADPVLNVLSVVLSVVSVVVRHNPSVDPVVRPSCDPVNVVSSCLCGDSNHSNRNNSSSSLLSVLSLVVLSSDDFPWDWDWDAHRVHRVDIDIFIGGLSSQLSLCSSQPNVCNVPPPDPVSPCSSRSRSSSLSSCLSSHQDWHQDPVGTHSDDPPGDGDRD

pLDDT: mean 91.17, std 11.91, range [20.8, 98.81]

Organism: NCBI:txid2527691

Sequence (635 aa):
MQVIPRQRVYNVFAYLSHIYAQPGHMHFEICLNDENLKKLLGQDPSTWPNADAAPSKDGRTDAVFGSTYIYLPQSTPVQSTVPTQHLQSAAAQTLGTAQWVQISYAGNATLTSYTVEGAPIGSPRSDTEAEYKLYQEANTRHNSLPAAYKASSSPSGWYELLRFGRNLGWGDAATDKDPLPTNAAHWRKIVTPAGEVWADLNAAGSCKFSDADFPSVLGWNCIGDDTRTTDQRCDSAKLKTLLTSEIEGAQAKQEARAKPTRLFEQTSKAAIAHKLRKAICKFPTEFDQGDFEARYGHIKEEDYFKSDATGENWKKLSAHIKALTMTDLPQAYKDAQWHLHPLEFIEQMRRCGWLSKSELKQMVPMKVIRHQKYKANASSPLEHRYHWEPLNFTPASALIDAQADPLNRMMRKFGITSPKRQASFFGNAIQETAWLSALQEGSPTGYWYAPWFGRGFLQLTHASNYIDYWQWIGRSVPESLKAALQAAAKQAHSANSNAGLQDPHFPALTQEMKGWRDDVNDRRLADAANSAGFYWAMKDANRNADGAHVLERQTVAQYAAPHATLSYYRSVSFWEACAKVNLPGAVNTPWSLSLNGFVDRCCAYTQVLMVVSEMQFPTASGTSLLPETMTPRRV

Secondary structure (DSSP, 8-state):
----------------EEETTEEEE----EEE-HHHHHHHHSS-GGGPPPTTSPPSS---SSS--S-EEEEE-TT-BEESS--S--B----SSB-SS-EEEEEEEESEEEEEEE-TTS-EEEEEEEETTTTTTHHHHHHHHHHTS-HHHHTT--HHHHHHHHHHSS--TTSSSGGGSPP--TTB--EEEEEETTEEEEEETTSTT-EEEEGGG--GGGT-EEE---S-TTS-----HHHHHHHTTT--SHHHHHHHHT-HHHHHHHHTSHHHHHHHTTEEEE---TTBSTTHHHHHGGGGGSHHHHT-TT-HHHHHHHHHHHHHSBS---HHHHT--EEE-HHHHHHHHTT-----HHHHHHTS-SEEEEEEEE-SSTTSPPEEEEEEEE--HHHHHHHHHHHHHHHHHHHHHHTTTSHHHHHHHHHHHHHHTTTTT-SB-SSGGGSTTTTS--BTTTTB-SHHHHHHHHHHTT----HHHHHHHHHHHHHHHHHT--GGGSGGG-TTS-HHHHHHHHHTT-TTSTHHHHHHHHHHHHTTHHHHHTS---PEEEEEEETTEEEEEEEEEE-HHHHHHHHHHH-GGGTTSTT-TTSTTHHHHHHHHHHHHHHH--PPEEETTEEESS-TT------

InterPro domains:
  IPR023346 Lysozyme-like domain superfamily [SSF53955] (385-523)